Protein AF-A0AAV3YPC8-F1 (afdb_monomer)

Nearest PDB structures (foldseek):
  6tkv-assembly1_B  TM=4.268E-01  e=1.248E-04  Homo sapiens

InterPro domains:
  IPR038269 SCAN domain superfamily [G3DSA:1.10.4020.10] (10-94)

Structure (mmCIF, N/CA/C/O backbone):
data_AF-A0AAV3YPC8-F1
#
_entry.id   AF-A0AAV3YPC8-F1
#
loop_
_atom_site.group_PDB
_atom_site.id
_atom_site.type_symbol
_atom_site.label_atom_id
_atom_site.label_alt_id
_atom_site.label_comp_id
_atom_site.label_asym_id
_atom_site.label_entity_id
_atom_site.label_seq_id
_atom_site.pdbx_PDB_ins_code
_atom_site.Cartn_x
_atom_site.Cartn_y
_atom_site.Cartn_z
_atom_site.occupancy
_atom_site.B_iso_or_equiv
_atom_site.auth_seq_id
_atom_site.auth_comp_id
_atom_site.auth_asym_id
_atom_site.auth_atom_id
_atom_site.pdbx_PDB_model_num
ATOM 1 N N . MET A 1 1 ? -3.395 48.864 -15.815 1.00 29.02 1 MET A N 1
ATOM 2 C CA . MET A 1 1 ? -2.423 48.329 -14.836 1.00 29.02 1 MET A CA 1
ATOM 3 C C . MET A 1 1 ? -2.518 46.809 -14.902 1.00 29.02 1 MET A C 1
ATOM 5 O O . MET A 1 1 ? -3.543 46.281 -14.494 1.00 29.02 1 MET A O 1
ATOM 9 N N . LYS A 1 2 ? -1.556 46.117 -15.534 1.00 27.81 2 LYS A N 1
ATOM 10 C CA . LYS A 1 2 ? -1.565 44.642 -15.601 1.00 27.81 2 LYS A CA 1
ATOM 11 C C . LYS A 1 2 ? -1.389 44.100 -14.176 1.00 27.81 2 LYS A C 1
ATOM 13 O O . LYS A 1 2 ? -0.401 44.436 -13.527 1.00 27.81 2 LYS A O 1
ATOM 18 N N . ARG A 1 3 ? -2.381 43.362 -13.672 1.00 41.94 3 ARG A N 1
ATOM 19 C CA . ARG A 1 3 ? -2.322 42.661 -12.380 1.00 41.94 3 ARG A CA 1
ATOM 20 C C . ARG A 1 3 ? -1.631 41.320 -12.611 1.00 41.94 3 ARG A C 1
ATOM 22 O O . ARG A 1 3 ? -2.009 40.620 -13.538 1.00 41.94 3 ARG A O 1
ATOM 29 N N . TYR A 1 4 ? -0.629 41.015 -11.792 1.00 42.47 4 TYR A N 1
ATOM 30 C CA . TYR A 1 4 ? 0.079 39.737 -11.811 1.00 42.47 4 TYR A CA 1
ATOM 31 C C . TYR A 1 4 ? -0.827 38.653 -11.220 1.00 42.47 4 TYR A C 1
ATOM 33 O O . TYR A 1 4 ? -1.222 38.755 -10.058 1.00 42.47 4 TYR A O 1
ATOM 41 N N . ASP A 1 5 ? -1.167 37.654 -12.029 1.00 50.72 5 ASP A N 1
ATOM 42 C CA . ASP A 1 5 ? -1.852 36.431 -11.609 1.00 50.72 5 ASP A CA 1
ATOM 43 C C . ASP A 1 5 ? -0.790 35.379 -11.242 1.00 50.72 5 ASP A C 1
ATOM 45 O O . ASP A 1 5 ? 0.225 35.252 -11.930 1.00 50.72 5 ASP A O 1
ATOM 49 N N . LEU A 1 6 ? -0.984 34.617 -10.163 1.00 47.44 6 LEU A N 1
ATOM 50 C CA . LEU A 1 6 ? -0.029 33.567 -9.792 1.00 47.44 6 LEU A CA 1
ATOM 51 C C . LEU A 1 6 ? 0.028 32.443 -10.838 1.00 47.44 6 LEU A C 1
ATOM 53 O O . LEU A 1 6 ? 1.045 31.766 -10.966 1.00 47.44 6 LEU A O 1
ATOM 57 N N . THR A 1 7 ? -1.047 32.265 -11.608 1.00 46.16 7 THR A N 1
ATOM 58 C CA . THR A 1 7 ? -1.071 31.323 -12.733 1.00 46.16 7 THR A CA 1
ATOM 59 C C . THR A 1 7 ? -0.145 31.765 -13.871 1.00 46.16 7 THR A C 1
ATOM 61 O O . THR A 1 7 ? 0.491 30.920 -14.502 1.00 46.16 7 THR A O 1
ATOM 64 N N . GLU A 1 8 ? 0.058 33.076 -14.064 1.00 45.88 8 GLU A N 1
ATOM 65 C CA . GLU A 1 8 ? 1.091 33.579 -14.977 1.00 45.88 8 GLU A CA 1
ATOM 66 C C . GLU A 1 8 ? 2.498 33.308 -14.428 1.00 45.88 8 GLU A C 1
ATOM 68 O O . GLU A 1 8 ? 3.402 33.032 -15.212 1.00 45.88 8 GLU A O 1
ATOM 73 N N . VAL A 1 9 ? 2.708 33.308 -13.105 1.00 49.47 9 VAL A N 1
ATOM 74 C CA . VAL A 1 9 ? 4.010 32.968 -12.494 1.00 49.47 9 VAL A CA 1
ATOM 75 C C . VAL A 1 9 ? 4.379 31.510 -12.783 1.00 49.47 9 VAL A C 1
ATOM 77 O O . VAL A 1 9 ? 5.515 31.233 -13.148 1.00 49.47 9 VAL A O 1
ATOM 80 N N . THR A 1 10 ? 3.435 30.568 -12.726 1.00 50.03 10 THR A N 1
ATOM 81 C CA . THR A 1 10 ? 3.738 29.145 -12.968 1.00 50.03 10 THR A CA 1
ATOM 82 C C . THR A 1 10 ? 4.045 28.805 -14.430 1.00 50.03 10 THR A C 1
ATOM 84 O O . THR A 1 10 ? 4.900 27.954 -14.670 1.00 50.03 10 THR A O 1
ATOM 87 N N . ASP A 1 11 ? 3.439 29.499 -15.400 1.00 44.06 11 ASP A N 1
ATOM 88 C CA . ASP A 1 11 ? 3.7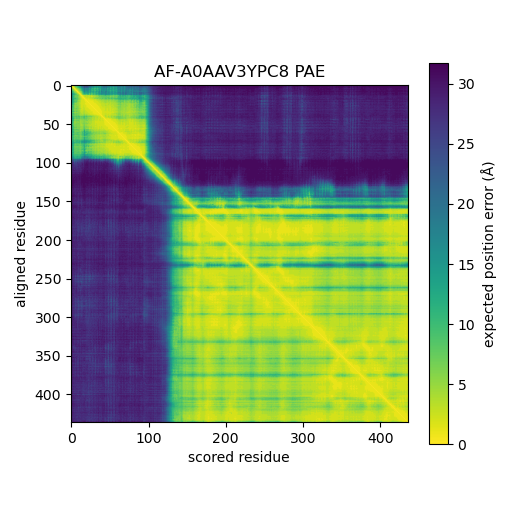35 29.295 -16.829 1.00 44.06 11 ASP A CA 1
ATOM 89 C C . ASP A 1 11 ? 4.915 30.153 -17.342 1.00 44.06 11 ASP A C 1
ATOM 91 O O . ASP A 1 11 ? 5.548 29.799 -18.342 1.00 44.06 11 ASP A O 1
ATOM 95 N N . THR A 1 12 ? 5.278 31.241 -16.643 1.00 52.16 12 THR A N 1
ATOM 96 C CA . THR A 1 12 ? 6.439 32.107 -16.970 1.00 52.16 12 THR A CA 1
ATOM 97 C C . THR A 1 12 ? 7.701 31.826 -16.142 1.00 52.16 12 THR A C 1
ATOM 99 O O . THR A 1 12 ? 8.770 32.369 -16.438 1.00 52.16 12 THR A O 1
ATOM 102 N N . CYS A 1 13 ? 7.644 30.927 -15.154 1.00 61.00 13 CYS A N 1
ATOM 103 C CA . CYS A 1 13 ? 8.797 30.472 -14.367 1.00 61.00 13 CYS A CA 1
ATOM 104 C C . CYS A 1 13 ? 9.659 29.435 -15.107 1.00 61.00 13 CYS A C 1
ATOM 106 O O . CYS A 1 13 ? 10.016 28.390 -14.564 1.00 61.00 13 CYS A O 1
ATOM 108 N N . LYS A 1 14 ? 10.035 29.725 -16.354 1.00 75.56 14 LYS A N 1
ATOM 109 C CA . LYS A 1 14 ? 11.172 29.055 -16.996 1.00 75.56 14 LYS A CA 1
ATOM 110 C C . LYS A 1 14 ? 12.432 29.897 -16.771 1.00 75.56 14 LYS A C 1
ATOM 112 O O . LYS A 1 14 ? 12.322 31.130 -16.780 1.00 75.56 14 LYS A O 1
ATOM 117 N N . PRO A 1 15 ? 13.604 29.276 -16.551 1.00 80.06 15 PRO A N 1
ATOM 118 C CA . PRO A 1 15 ? 14.864 30.007 -16.558 1.00 80.06 15 PRO A CA 1
ATOM 119 C C . PRO A 1 15 ? 15.043 30.732 -17.895 1.00 80.06 15 PRO A C 1
ATOM 121 O O . PRO A 1 15 ? 14.741 30.164 -18.949 1.00 80.06 15 PRO A O 1
ATOM 124 N N . ALA A 1 16 ? 15.499 31.980 -17.857 1.00 81.62 16 ALA A N 1
ATOM 125 C CA . ALA A 1 16 ? 15.887 32.694 -19.068 1.00 81.62 16 ALA A CA 1
ATOM 126 C C . ALA A 1 16 ? 17.229 32.156 -19.597 1.00 81.62 16 ALA A C 1
ATOM 128 O O . ALA A 1 16 ? 18.038 31.608 -18.847 1.00 81.62 16 ALA A O 1
ATOM 129 N N . GLU A 1 17 ? 17.478 32.302 -20.899 1.00 78.19 17 GLU A N 1
ATOM 130 C CA . GLU A 1 17 ? 18.749 31.893 -21.501 1.00 78.19 17 GLU A CA 1
ATOM 131 C C . GLU A 1 17 ? 19.915 32.660 -20.848 1.00 78.19 17 GLU A C 1
ATOM 133 O O . GLU A 1 17 ? 19.908 33.889 -20.795 1.00 78.19 17 GLU A O 1
ATOM 138 N N . GLY A 1 18 ? 20.888 31.930 -20.291 1.00 85.38 18 GLY A N 1
ATOM 139 C CA . GLY A 1 18 ? 22.016 32.505 -19.545 1.00 85.38 18 GLY A CA 1
ATOM 140 C C . GLY A 1 18 ? 21.730 32.876 -18.080 1.00 85.38 18 GLY A C 1
ATOM 141 O O . GLY A 1 18 ? 22.623 33.384 -17.404 1.00 85.38 18 GLY A O 1
ATOM 142 N N . GLU A 1 19 ? 20.527 32.616 -17.560 1.00 90.44 19 GLU A N 1
ATOM 143 C CA . GLU A 1 19 ? 20.197 32.838 -16.148 1.00 90.44 19 GLU A CA 1
ATOM 144 C C . GLU A 1 19 ? 20.836 31.757 -15.257 1.00 90.44 19 GLU A C 1
ATOM 146 O O . GLU A 1 19 ? 20.648 30.559 -15.477 1.00 90.44 19 GLU A O 1
ATOM 151 N N . SER A 1 20 ? 21.595 32.162 -14.233 1.00 90.88 20 SER A N 1
ATOM 152 C CA . SER A 1 20 ? 22.130 31.232 -13.238 1.00 90.88 20 SER A CA 1
ATOM 153 C C . SER A 1 20 ? 21.032 30.784 -12.262 1.00 90.88 20 SER A C 1
ATOM 155 O O . SER A 1 20 ? 20.049 31.507 -12.066 1.00 90.88 20 SER A O 1
ATOM 157 N N . PRO A 1 21 ? 21.196 29.630 -11.589 1.00 86.38 21 PRO A N 1
ATOM 158 C CA . PRO A 1 21 ? 20.240 29.166 -10.585 1.00 86.38 21 PRO A CA 1
ATOM 159 C C . PRO A 1 21 ? 19.942 30.203 -9.491 1.00 86.38 21 PRO A C 1
ATOM 161 O O . PRO A 1 21 ? 18.780 30.402 -9.145 1.00 86.38 21 PRO A O 1
ATOM 164 N N . ASP A 1 22 ? 20.959 30.915 -8.996 1.00 85.38 22 ASP A N 1
ATOM 165 C CA . ASP A 1 22 ? 20.788 31.961 -7.981 1.00 85.38 22 ASP A CA 1
ATOM 166 C C . ASP A 1 22 ? 19.946 33.135 -8.494 1.00 85.38 22 ASP A C 1
ATOM 168 O O . ASP A 1 22 ? 19.037 33.599 -7.803 1.00 85.38 22 ASP A O 1
ATOM 172 N N . MET A 1 23 ? 20.195 33.588 -9.729 1.00 83.88 23 MET A N 1
ATOM 173 C CA . MET A 1 23 ? 19.417 34.665 -10.352 1.00 83.88 23 MET A CA 1
ATOM 174 C C . MET A 1 23 ? 17.954 34.252 -10.546 1.00 83.88 23 MET A C 1
ATOM 176 O O . MET A 1 23 ? 17.049 35.041 -10.264 1.00 83.88 23 MET A O 1
ATOM 180 N N . PHE A 1 24 ? 17.720 32.994 -10.926 1.00 87.88 24 PHE A N 1
ATOM 181 C CA . PHE A 1 24 ? 16.375 32.451 -11.078 1.00 87.88 24 PHE A CA 1
ATOM 182 C C . PHE A 1 24 ? 15.617 32.380 -9.746 1.00 87.88 24 PHE A C 1
ATOM 184 O O . PHE A 1 24 ? 14.461 32.803 -9.667 1.00 87.88 24 PHE A O 1
ATOM 191 N N . ILE A 1 25 ? 16.271 31.915 -8.677 1.00 86.00 25 ILE A N 1
ATOM 192 C CA . ILE A 1 25 ? 15.684 31.868 -7.329 1.00 86.00 25 ILE A CA 1
ATOM 193 C C . ILE A 1 25 ? 15.335 33.279 -6.844 1.00 86.00 25 ILE A C 1
ATOM 195 O O . ILE A 1 25 ? 14.212 33.510 -6.391 1.00 86.00 25 ILE A O 1
ATOM 199 N N . VAL A 1 26 ? 16.251 34.242 -6.987 1.00 87.88 26 VAL A N 1
ATOM 200 C CA . VAL A 1 26 ? 16.010 35.647 -6.612 1.00 87.88 26 VAL A CA 1
ATOM 201 C C . VAL A 1 26 ? 14.828 36.231 -7.388 1.00 87.88 26 VAL A C 1
ATOM 203 O O . VAL A 1 26 ? 13.995 36.933 -6.808 1.00 87.88 26 VAL A O 1
ATOM 206 N N . ARG A 1 27 ? 14.699 35.909 -8.680 1.00 86.19 27 ARG A N 1
ATOM 207 C CA . ARG A 1 27 ? 13.572 36.354 -9.506 1.00 86.19 27 ARG A CA 1
ATOM 208 C C . ARG A 1 27 ? 12.236 35.788 -9.016 1.00 86.19 27 ARG A C 1
ATOM 210 O O . ARG A 1 27 ? 11.276 36.548 -8.898 1.00 86.19 27 ARG A O 1
ATOM 217 N N . ILE A 1 28 ? 12.176 34.499 -8.672 1.00 83.44 28 ILE A N 1
ATOM 218 C CA . ILE A 1 28 ? 10.969 33.869 -8.104 1.00 83.44 28 ILE A CA 1
ATOM 219 C C . ILE A 1 28 ? 10.587 34.522 -6.772 1.00 83.44 28 ILE A C 1
ATOM 221 O O . ILE A 1 28 ? 9.427 34.887 -6.579 1.00 83.44 28 ILE A O 1
ATOM 225 N N . LEU A 1 29 ? 11.558 34.705 -5.872 1.00 84.50 29 LEU A N 1
ATOM 226 C CA . LEU A 1 29 ? 11.329 35.345 -4.574 1.00 84.50 29 LEU A CA 1
ATOM 227 C C . LEU A 1 29 ? 10.800 36.773 -4.741 1.00 84.50 29 LEU A C 1
ATOM 229 O O . LEU A 1 29 ? 9.825 37.146 -4.096 1.00 84.50 29 LEU A O 1
ATOM 233 N N . THR A 1 30 ? 11.359 37.530 -5.686 1.00 84.62 30 THR A N 1
ATOM 234 C CA . THR A 1 30 ? 10.912 38.896 -5.991 1.00 84.62 30 THR A CA 1
ATOM 235 C C . THR A 1 30 ? 9.463 38.930 -6.490 1.00 84.62 30 THR A C 1
ATOM 237 O O . THR A 1 30 ? 8.704 39.828 -6.121 1.00 84.62 30 THR A O 1
ATOM 240 N N . TYR A 1 31 ? 9.042 37.962 -7.314 1.00 83.19 31 TYR A N 1
ATOM 241 C CA . TYR A 1 31 ? 7.642 37.872 -7.743 1.00 83.19 31 TYR A CA 1
ATOM 242 C C . TYR A 1 31 ? 6.702 37.548 -6.586 1.00 83.19 31 TYR A C 1
ATOM 244 O O . TYR A 1 31 ? 5.644 38.171 -6.479 1.00 83.19 31 TYR A O 1
ATOM 252 N N . LEU A 1 32 ? 7.094 36.617 -5.714 1.00 83.25 32 LEU A N 1
ATOM 253 C CA . LEU A 1 32 ? 6.314 36.256 -4.536 1.00 83.25 32 LEU A CA 1
ATOM 254 C C . LEU A 1 32 ? 6.155 37.454 -3.590 1.00 83.25 32 LEU A C 1
ATOM 256 O O . LEU A 1 32 ? 5.033 37.791 -3.219 1.00 83.25 32 LEU A O 1
ATOM 260 N N . ASP A 1 33 ? 7.251 38.142 -3.265 1.00 83.31 33 ASP A N 1
ATOM 261 C CA . ASP A 1 33 ? 7.234 39.329 -2.406 1.00 83.31 33 ASP A CA 1
ATOM 262 C C . ASP A 1 33 ? 6.331 40.428 -2.975 1.00 83.31 33 ASP A C 1
ATOM 264 O O . ASP A 1 33 ? 5.501 40.994 -2.258 1.00 83.31 33 ASP A O 1
ATOM 268 N N . ARG A 1 34 ? 6.432 40.686 -4.284 1.00 82.19 34 ARG A N 1
ATOM 269 C CA . ARG A 1 34 ? 5.606 41.688 -4.966 1.00 82.19 34 ARG A CA 1
ATOM 270 C C . ARG A 1 34 ? 4.126 41.309 -4.986 1.00 82.19 34 ARG A C 1
ATOM 272 O O . ARG A 1 34 ? 3.268 42.182 -4.879 1.00 82.19 34 ARG A O 1
ATOM 279 N N . TRP A 1 35 ? 3.801 40.027 -5.127 1.00 82.62 35 TRP A N 1
ATOM 280 C CA . TRP A 1 35 ? 2.417 39.552 -5.083 1.00 82.62 35 TRP A CA 1
ATOM 281 C C . TRP A 1 35 ? 1.804 39.708 -3.684 1.00 82.62 35 TRP A C 1
ATOM 283 O O . TRP A 1 35 ? 0.674 40.186 -3.547 1.00 82.62 35 TRP A O 1
ATOM 293 N N . ILE A 1 36 ? 2.571 39.398 -2.636 1.00 83.50 36 ILE A N 1
ATOM 294 C CA . ILE A 1 36 ? 2.160 39.612 -1.243 1.00 83.50 36 ILE A CA 1
ATOM 295 C C . ILE A 1 36 ? 1.922 41.105 -0.975 1.00 83.50 36 ILE A C 1
ATOM 297 O O . ILE A 1 36 ? 0.893 41.478 -0.414 1.00 83.50 36 ILE A O 1
ATOM 301 N N . GLU A 1 37 ? 2.825 41.970 -1.439 1.00 83.25 37 GLU A N 1
ATOM 302 C CA . GLU A 1 37 ? 2.698 43.423 -1.292 1.00 83.25 37 GLU A CA 1
ATOM 303 C C . GLU A 1 37 ? 1.451 43.972 -2.008 1.00 83.25 37 GLU A C 1
ATOM 305 O O . GLU A 1 37 ? 0.643 44.684 -1.409 1.00 83.25 37 GLU A O 1
ATOM 310 N N . LEU A 1 38 ? 1.243 43.601 -3.277 1.00 78.00 38 LEU A N 1
ATOM 311 C CA . LEU A 1 38 ? 0.114 44.085 -4.080 1.00 78.00 38 LEU A CA 1
ATOM 312 C C . LEU A 1 38 ? -1.243 43.577 -3.583 1.00 78.00 38 LEU A C 1
ATOM 314 O O . LEU A 1 38 ? -2.250 44.270 -3.744 1.00 78.00 38 LEU A O 1
ATOM 318 N N . SER A 1 39 ? -1.277 42.386 -2.985 1.00 78.81 39 SER A N 1
ATOM 319 C CA . SER A 1 39 ? -2.487 41.830 -2.374 1.00 78.81 39 SER A CA 1
ATOM 320 C C . SER A 1 39 ? -2.808 42.434 -1.004 1.00 78.81 39 SER A C 1
ATOM 322 O O . SER A 1 39 ? -3.880 42.158 -0.470 1.00 78.81 39 SER A O 1
ATOM 324 N N . LYS A 1 40 ? -1.915 43.272 -0.448 1.00 83.38 40 LYS A N 1
ATOM 325 C CA . LYS A 1 40 ? -2.028 43.843 0.905 1.00 83.38 40 LYS A CA 1
ATOM 326 C C . LYS A 1 40 ? -2.239 42.761 1.973 1.00 83.38 40 LYS A C 1
ATOM 328 O O . LYS A 1 40 ? -2.983 42.959 2.932 1.00 83.38 40 LYS A O 1
ATOM 333 N N . THR A 1 41 ? -1.608 41.607 1.775 1.00 81.31 41 THR A N 1
ATOM 334 C CA . THR A 1 41 ? -1.729 40.443 2.655 1.00 81.31 41 THR A CA 1
ATOM 335 C C . THR A 1 41 ? -0.600 40.460 3.679 1.00 81.31 41 THR A C 1
ATOM 337 O O . THR A 1 41 ? 0.565 40.625 3.316 1.00 81.31 41 THR A O 1
ATOM 340 N N . ASP A 1 42 ? -0.918 40.259 4.959 1.00 85.31 42 ASP A N 1
ATOM 341 C CA . ASP A 1 42 ? 0.115 40.142 5.991 1.00 85.31 42 ASP A CA 1
ATOM 342 C C . ASP A 1 42 ? 1.019 38.931 5.728 1.00 85.31 42 ASP A C 1
ATOM 344 O O . ASP A 1 42 ? 0.557 37.866 5.315 1.00 85.31 42 ASP A O 1
ATOM 348 N N . ARG A 1 43 ? 2.309 39.048 6.059 1.00 85.94 43 ARG A N 1
ATOM 349 C CA . ARG A 1 43 ? 3.320 37.984 5.886 1.00 85.94 43 ARG A CA 1
ATOM 350 C C . ARG A 1 43 ? 3.211 36.855 6.924 1.00 85.94 43 ARG A C 1
ATOM 352 O O . ARG A 1 43 ? 4.218 36.332 7.389 1.00 85.94 43 ARG A O 1
ATOM 359 N N . SER A 1 44 ? 1.994 36.489 7.317 1.00 89.31 44 SER A N 1
ATOM 360 C CA . SER A 1 44 ? 1.742 35.330 8.174 1.00 89.31 44 SER A CA 1
ATOM 361 C C . SER A 1 44 ? 1.377 34.114 7.327 1.00 89.31 44 SER A C 1
ATOM 363 O O . SER A 1 44 ? 0.755 34.246 6.273 1.00 89.31 44 SER A O 1
ATOM 365 N N . TYR A 1 45 ? 1.734 32.922 7.804 1.00 83.50 45 TYR A N 1
ATOM 366 C CA . TYR A 1 45 ? 1.419 31.666 7.121 1.00 83.50 45 TYR A CA 1
ATOM 367 C C . TYR A 1 45 ? -0.078 31.542 6.786 1.00 83.50 45 TYR A C 1
ATOM 369 O O . TYR A 1 45 ? -0.428 31.246 5.645 1.00 83.50 45 TYR A O 1
ATOM 377 N N . GLU A 1 46 ? -0.960 31.850 7.743 1.00 85.00 46 GLU A N 1
ATOM 378 C CA . GLU A 1 46 ? -2.413 31.759 7.541 1.00 85.00 46 GLU A CA 1
ATOM 379 C C . GLU A 1 46 ? -2.913 32.733 6.466 1.00 85.00 46 GLU A C 1
ATOM 381 O O . GLU A 1 46 ? -3.727 32.368 5.622 1.00 85.00 46 GLU A O 1
ATOM 386 N N . LYS A 1 47 ? -2.377 33.957 6.424 1.00 85.75 47 LYS A N 1
ATOM 387 C CA . LYS A 1 47 ? -2.783 34.955 5.426 1.00 85.75 47 LYS A CA 1
ATOM 388 C C . LYS A 1 47 ? -2.260 34.636 4.027 1.00 85.75 47 LYS A C 1
ATOM 390 O O . LYS A 1 47 ? -2.980 34.837 3.052 1.00 85.75 47 LYS A O 1
ATOM 395 N N . LEU A 1 48 ? -1.062 34.062 3.921 1.00 85.44 48 LEU A N 1
ATOM 396 C CA . LEU A 1 48 ? -0.529 33.555 2.653 1.00 85.44 48 LEU A CA 1
ATOM 397 C C . LEU A 1 48 ? -1.340 32.367 2.126 1.00 85.44 48 LEU A C 1
ATOM 399 O O . LEU A 1 48 ? -1.650 32.307 0.937 1.00 85.44 48 LEU A O 1
ATOM 403 N N . LYS A 1 49 ? -1.730 31.446 3.011 1.00 86.12 49 LYS A N 1
ATOM 404 C CA . LYS A 1 49 ? -2.613 30.324 2.678 1.00 86.12 49 LYS A CA 1
ATOM 405 C C . LYS A 1 49 ? -3.970 30.816 2.167 1.00 86.12 49 LYS A C 1
ATOM 407 O O . LYS A 1 49 ? -4.419 30.348 1.121 1.00 86.12 49 LYS A O 1
ATOM 412 N N . ASP A 1 50 ? -4.580 31.790 2.843 1.00 87.12 50 ASP A N 1
ATOM 413 C CA . ASP A 1 50 ? -5.835 32.413 2.406 1.00 87.12 50 ASP A CA 1
ATOM 414 C C . ASP A 1 50 ? -5.713 33.048 1.015 1.00 87.12 50 ASP A C 1
ATOM 416 O O . ASP A 1 50 ? -6.595 32.874 0.171 1.00 87.12 50 ASP A O 1
ATOM 420 N N . LEU A 1 51 ? -4.614 33.765 0.761 1.00 85.44 51 LEU A N 1
ATOM 421 C CA . LEU A 1 51 ? -4.345 34.415 -0.520 1.00 85.44 51 LEU A CA 1
ATOM 422 C C . LEU A 1 51 ? -4.225 33.395 -1.665 1.00 85.44 51 LEU A C 1
ATOM 424 O O . LEU A 1 51 ? -4.864 33.561 -2.704 1.00 85.44 51 LEU A O 1
ATOM 428 N N . ILE A 1 52 ? -3.465 32.313 -1.459 1.00 85.94 52 ILE A N 1
ATOM 429 C CA . ILE A 1 52 ? -3.284 31.243 -2.454 1.00 85.94 52 ILE A CA 1
ATOM 430 C C . ILE A 1 52 ? -4.621 30.577 -2.786 1.00 85.94 52 ILE A C 1
ATOM 432 O O . ILE A 1 52 ? -4.968 30.439 -3.959 1.00 85.94 52 ILE A O 1
ATOM 436 N N . VAL A 1 53 ? -5.391 30.180 -1.769 1.00 86.94 53 VAL A N 1
ATOM 437 C CA . VAL A 1 53 ? -6.679 29.497 -1.971 1.00 86.94 53 VAL A CA 1
ATOM 438 C C . VAL A 1 53 ? -7.680 30.413 -2.676 1.00 86.94 53 VAL A C 1
ATOM 440 O O . VAL A 1 53 ? -8.413 29.960 -3.556 1.00 86.94 53 VAL A O 1
ATOM 443 N N . ARG A 1 54 ? -7.690 31.708 -2.335 1.00 87.19 54 ARG A N 1
ATOM 444 C CA . ARG A 1 54 ? -8.557 32.700 -2.975 1.00 87.19 54 ARG A CA 1
ATOM 445 C C . ARG A 1 54 ? -8.254 32.834 -4.463 1.00 87.19 54 ARG A C 1
ATOM 447 O O . ARG A 1 54 ? -9.187 32.750 -5.254 1.00 87.19 54 ARG A O 1
ATOM 454 N N . GLU A 1 55 ? -6.992 33.008 -4.851 1.00 84.69 55 GLU A N 1
ATOM 455 C CA . GLU A 1 55 ? -6.643 33.148 -6.272 1.00 84.69 55 GLU A CA 1
ATOM 456 C C . GLU A 1 55 ? -6.945 31.876 -7.070 1.00 84.69 55 GLU A C 1
ATOM 458 O O . GLU A 1 55 ? -7.525 31.961 -8.151 1.00 84.69 55 GLU A O 1
ATOM 463 N N . GLN A 1 56 ? -6.667 30.691 -6.514 1.00 83.31 56 GLN A N 1
ATOM 464 C CA . GLN A 1 56 ? -7.023 29.427 -7.170 1.00 83.31 56 GLN A CA 1
ATOM 465 C C . GLN A 1 56 ? -8.536 29.291 -7.379 1.00 83.31 56 GLN A C 1
ATOM 467 O O . GLN A 1 56 ? -8.984 28.873 -8.445 1.00 83.31 56 GLN A O 1
ATOM 472 N N . PHE A 1 57 ? -9.342 29.693 -6.393 1.00 86.62 57 PHE A N 1
ATOM 473 C CA . PHE A 1 57 ? -10.796 29.694 -6.531 1.00 86.62 57 PHE A CA 1
ATOM 474 C C . PHE A 1 57 ? -11.274 30.676 -7.611 1.00 86.62 57 PHE A C 1
ATOM 476 O O . PHE A 1 57 ? -12.120 30.320 -8.432 1.00 86.62 57 PHE A O 1
ATOM 483 N N . MET A 1 58 ? -10.711 31.889 -7.652 1.00 84.25 58 MET A N 1
ATOM 484 C CA . MET A 1 58 ? -11.057 32.882 -8.675 1.00 84.25 58 MET A CA 1
ATOM 485 C C . MET A 1 58 ? -10.675 32.412 -10.082 1.00 84.25 58 MET A C 1
ATOM 487 O O . MET A 1 58 ? -11.448 32.635 -11.007 1.00 84.25 58 MET A O 1
ATOM 491 N N . GLY A 1 59 ? -9.532 31.737 -10.241 1.00 80.62 59 GLY A N 1
ATOM 492 C CA . GLY A 1 59 ? -9.097 31.173 -11.523 1.00 80.62 59 GLY A CA 1
ATOM 493 C C . GLY A 1 59 ? -9.906 29.952 -11.978 1.00 80.62 59 GLY A C 1
ATOM 494 O O . GLY A 1 59 ? -10.017 29.697 -13.174 1.00 80.62 59 GLY A O 1
ATOM 495 N N . ALA A 1 60 ? -10.497 29.205 -11.041 1.00 81.38 60 ALA A N 1
ATOM 496 C CA . ALA A 1 60 ? -11.268 27.996 -11.336 1.00 81.38 60 ALA A CA 1
ATOM 497 C C . ALA A 1 60 ? -12.772 28.239 -11.551 1.00 81.38 60 ALA A C 1
ATOM 499 O O . ALA A 1 60 ? -13.465 27.354 -12.054 1.00 81.38 60 ALA A O 1
ATOM 500 N N . CYS A 1 61 ? -13.308 29.390 -11.142 1.00 85.94 61 CYS A N 1
ATOM 501 C CA . CYS A 1 61 ? -14.732 29.690 -11.278 1.00 85.94 61 CYS A CA 1
ATOM 502 C C . CYS A 1 61 ? -15.055 30.415 -12.603 1.00 85.94 61 CYS A C 1
ATOM 504 O O . CYS A 1 61 ? -14.162 30.981 -13.234 1.00 85.94 61 CYS A O 1
ATOM 506 N N . PRO A 1 62 ? -16.323 30.397 -13.068 1.00 87.88 62 PRO A N 1
ATOM 507 C CA . PRO A 1 62 ? -16.731 31.152 -14.253 1.00 87.88 62 PRO A CA 1
ATOM 508 C C . PRO A 1 62 ? -16.347 32.637 -14.165 1.00 87.88 62 PRO A C 1
ATOM 510 O O . PRO A 1 62 ? -16.464 33.250 -13.105 1.00 87.88 62 PRO A O 1
ATOM 513 N N . GLU A 1 63 ? -15.923 33.228 -15.285 1.00 85.81 63 GLU A N 1
ATOM 514 C CA . GLU A 1 63 ? -15.358 34.588 -15.336 1.00 85.81 63 GLU A CA 1
ATOM 515 C C . GLU A 1 63 ? -16.300 35.666 -14.765 1.00 85.81 63 GLU A C 1
ATOM 517 O O . GLU A 1 63 ? -15.858 36.610 -14.104 1.00 85.81 63 GLU A O 1
ATOM 522 N N . ASP A 1 64 ? -17.615 35.505 -14.948 1.00 87.69 64 ASP A N 1
ATOM 523 C CA . ASP A 1 64 ? -18.632 36.414 -14.412 1.00 87.69 64 ASP A CA 1
ATOM 524 C C . ASP A 1 64 ? -18.742 36.340 -12.882 1.00 87.69 64 ASP A C 1
ATOM 526 O O . ASP A 1 64 ? -18.947 37.363 -12.222 1.00 87.69 64 ASP A O 1
ATOM 530 N N . LEU A 1 65 ? -18.577 35.144 -12.312 1.00 89.06 65 LEU A N 1
ATOM 531 C CA . LEU A 1 65 ? -18.509 34.929 -10.871 1.00 89.06 65 LEU A CA 1
ATOM 532 C C . LEU A 1 65 ? -17.194 35.475 -10.299 1.00 89.06 65 LEU A C 1
ATOM 534 O O . LEU A 1 65 ? -17.230 36.234 -9.330 1.00 89.06 65 LEU A O 1
ATOM 538 N N . ALA A 1 66 ? -16.054 35.166 -10.924 1.00 87.56 66 ALA A N 1
ATOM 539 C CA . ALA A 1 66 ? -14.744 35.672 -10.509 1.00 87.56 66 ALA A CA 1
ATOM 540 C C . ALA A 1 66 ? -14.725 37.207 -10.464 1.00 87.56 66 ALA A C 1
ATOM 542 O O . ALA A 1 66 ? -14.281 37.808 -9.484 1.00 87.56 66 ALA A O 1
ATOM 543 N N . THR A 1 67 ? -15.270 37.848 -11.502 1.00 88.00 67 THR A N 1
ATOM 544 C CA . THR A 1 67 ? -15.382 39.310 -11.592 1.00 88.00 67 THR A CA 1
ATOM 545 C C . THR A 1 67 ? -16.243 39.868 -10.459 1.00 88.00 67 THR A C 1
ATOM 547 O O . THR A 1 67 ? -15.793 40.750 -9.730 1.00 88.00 67 THR A O 1
ATOM 550 N N . SER A 1 68 ? -17.432 39.299 -10.228 1.00 88.56 68 SER A N 1
ATOM 551 C CA . SER A 1 68 ? -18.333 39.773 -9.169 1.00 88.56 68 SER A CA 1
ATOM 552 C C . SER A 1 68 ? -17.742 39.631 -7.764 1.00 88.56 68 SER A C 1
ATOM 554 O O . SER A 1 68 ? -17.968 40.484 -6.907 1.00 88.56 68 SER A O 1
ATOM 556 N N . LEU A 1 69 ? -16.982 38.565 -7.505 1.00 89.44 69 LEU A N 1
ATOM 557 C CA . LEU A 1 69 ? -16.341 38.367 -6.207 1.00 89.44 69 LEU A CA 1
ATOM 558 C C . LEU A 1 69 ? -15.147 39.306 -6.003 1.00 89.44 69 LEU A C 1
ATOM 560 O O . LEU A 1 69 ? -14.952 39.802 -4.894 1.00 89.44 69 LEU A O 1
ATOM 564 N N . ARG A 1 70 ? -14.376 39.584 -7.064 1.00 85.56 70 ARG A N 1
ATOM 565 C CA . ARG A 1 70 ? -13.245 40.529 -7.038 1.00 85.56 70 ARG A CA 1
ATOM 566 C C . ARG A 1 70 ? -13.692 41.969 -6.761 1.00 85.56 70 ARG A C 1
ATOM 568 O O . ARG A 1 70 ? -12.958 42.704 -6.109 1.00 85.56 70 ARG A O 1
ATOM 575 N N . GLU A 1 71 ? -14.884 42.364 -7.203 1.00 86.31 71 GLU A N 1
ATOM 576 C CA . GLU A 1 71 ? -15.455 43.697 -6.936 1.00 86.31 71 GLU A CA 1
ATOM 577 C C . GLU A 1 71 ? -15.873 43.908 -5.471 1.00 86.31 71 GLU A C 1
ATOM 579 O O . GLU A 1 71 ? -15.909 45.041 -4.997 1.00 86.31 71 GLU A O 1
ATOM 584 N N . LYS A 1 72 ? -16.181 42.830 -4.740 1.00 84.12 72 LYS A N 1
ATOM 585 C CA . LYS A 1 72 ? -16.757 42.890 -3.384 1.00 84.12 72 LYS A CA 1
ATOM 586 C C . LYS A 1 72 ? -15.732 42.991 -2.244 1.00 84.12 72 LYS A C 1
ATOM 588 O O . LYS A 1 72 ? -16.152 43.024 -1.089 1.00 84.12 72 LYS A O 1
ATOM 593 N N . ASP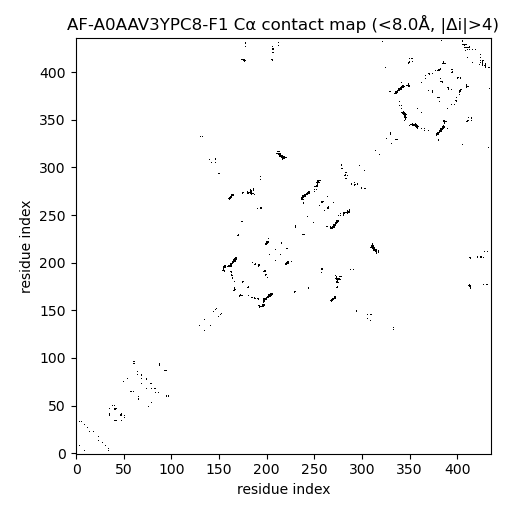 A 1 73 ? -14.434 43.002 -2.557 1.00 77.06 73 ASP A N 1
ATOM 594 C CA . ASP A 1 73 ? -13.305 43.095 -1.610 1.00 77.06 73 ASP A CA 1
ATOM 595 C C . ASP A 1 73 ? -13.500 42.253 -0.329 1.00 77.06 73 ASP A C 1
ATOM 597 O O . ASP A 1 73 ? -13.644 42.748 0.791 1.00 77.06 73 ASP A O 1
ATOM 601 N N . LEU A 1 74 ? -13.615 40.934 -0.515 1.00 84.12 74 LEU A N 1
ATOM 602 C CA . LEU A 1 74 ? -13.997 40.005 0.547 1.00 84.12 74 LEU A CA 1
ATOM 603 C C . LEU A 1 74 ? -12.768 39.580 1.379 1.00 84.12 74 LEU A C 1
ATOM 605 O O . LEU A 1 74 ? -11.864 38.933 0.847 1.00 84.12 74 LEU A O 1
ATOM 609 N N . PRO A 1 75 ? -12.731 39.868 2.696 1.00 75.12 75 PRO A N 1
ATOM 610 C CA . PRO A 1 75 ? -11.521 39.707 3.503 1.00 75.12 75 PRO A CA 1
ATOM 611 C C . PRO A 1 75 ? -11.211 38.259 3.903 1.00 75.12 75 PRO A C 1
ATOM 613 O O . PRO A 1 75 ? -10.060 37.970 4.228 1.00 75.12 75 PRO A O 1
ATOM 616 N N . THR A 1 76 ? -12.192 37.346 3.879 1.00 83.88 76 THR A N 1
ATOM 617 C CA . THR A 1 76 ? -12.023 35.946 4.320 1.00 83.88 76 THR A CA 1
ATOM 618 C C . THR A 1 76 ? -12.570 34.947 3.302 1.00 83.88 76 THR A C 1
ATOM 620 O O . THR A 1 76 ? -13.472 35.272 2.522 1.00 83.88 76 THR A O 1
ATOM 623 N N . LEU A 1 77 ? -12.038 33.722 3.316 1.00 88.94 77 LEU A N 1
ATOM 624 C CA . LEU A 1 77 ? -12.465 32.647 2.416 1.00 88.94 77 LEU A CA 1
ATOM 625 C C . LEU A 1 77 ? -13.928 32.241 2.637 1.00 88.94 77 LEU A C 1
ATOM 627 O O . LEU A 1 77 ? -14.640 31.965 1.675 1.00 88.94 77 LEU A O 1
ATOM 631 N N . GLU A 1 78 ? -14.420 32.281 3.876 1.00 89.56 78 GLU A N 1
ATOM 632 C CA . GLU A 1 78 ? -15.821 31.982 4.194 1.00 89.56 78 GLU A CA 1
ATOM 633 C C . GLU A 1 78 ? -16.762 32.987 3.529 1.00 89.56 78 GLU A C 1
ATOM 635 O O . GLU A 1 78 ? -17.824 32.618 3.025 1.00 89.56 78 GLU A O 1
ATOM 640 N N . ARG A 1 79 ? -16.369 34.268 3.489 1.00 88.19 79 ARG A N 1
ATOM 641 C CA . ARG A 1 79 ? -17.142 35.303 2.797 1.00 88.19 79 ARG A CA 1
ATOM 642 C C . ARG A 1 79 ? -17.115 35.103 1.287 1.00 88.19 79 ARG A C 1
ATOM 644 O O . ARG A 1 79 ? -18.157 35.270 0.659 1.00 88.19 79 ARG A O 1
ATOM 651 N N . VAL A 1 80 ? -15.972 34.706 0.723 1.00 90.44 80 VAL A N 1
ATOM 652 C CA . VAL A 1 80 ? -15.855 34.352 -0.703 1.00 90.44 80 VAL A CA 1
ATOM 653 C C . VAL A 1 80 ? -16.804 33.204 -1.054 1.00 90.44 80 VAL A C 1
ATOM 655 O O . VAL A 1 80 ? -17.604 33.346 -1.976 1.00 90.44 80 VAL A O 1
ATOM 658 N N . ALA A 1 81 ? -16.791 32.114 -0.283 1.00 91.56 81 ALA A N 1
ATOM 659 C CA . ALA A 1 81 ? -17.672 30.968 -0.505 1.00 91.56 81 ALA A CA 1
ATOM 660 C C . ALA A 1 81 ? -19.159 31.343 -0.376 1.00 91.56 81 ALA A C 1
ATOM 662 O O . ALA A 1 81 ? -19.966 31.017 -1.245 1.00 91.56 81 ALA A O 1
ATOM 663 N N . LYS A 1 82 ? -19.520 32.096 0.671 1.00 92.06 82 LYS A N 1
ATOM 664 C CA . LYS A 1 82 ? -20.904 32.528 0.907 1.00 92.06 82 LYS A CA 1
ATOM 665 C C . LYS A 1 82 ? -21.441 33.409 -0.223 1.00 92.06 82 LYS A C 1
ATOM 667 O O . LYS A 1 82 ? -22.573 33.221 -0.662 1.00 92.06 82 LYS A O 1
ATOM 672 N N . GLU A 1 83 ? -20.651 34.371 -0.692 1.00 91.25 83 GLU A N 1
ATOM 673 C CA . GLU A 1 83 ? -21.050 35.242 -1.802 1.00 91.25 83 GLU A CA 1
ATOM 674 C C . GLU A 1 83 ? -21.118 34.485 -3.131 1.00 91.25 83 GLU A C 1
ATOM 676 O O . GLU A 1 83 ? -22.008 34.758 -3.939 1.00 91.25 83 GLU A O 1
ATOM 681 N N . ALA A 1 84 ? -20.237 33.502 -3.341 1.00 91.44 84 ALA A N 1
ATOM 682 C CA . ALA A 1 84 ? -20.289 32.637 -4.513 1.00 91.44 84 ALA A CA 1
ATOM 683 C C . ALA A 1 84 ? -21.577 31.804 -4.544 1.00 91.44 84 ALA A C 1
ATOM 685 O O . ALA A 1 84 ? -22.266 31.769 -5.565 1.00 91.44 84 ALA A O 1
ATOM 686 N N . ASP A 1 85 ? -21.963 31.217 -3.410 1.00 90.06 85 ASP A N 1
ATOM 687 C CA . ASP A 1 85 ? -23.221 30.482 -3.273 1.00 90.06 85 ASP A CA 1
ATOM 688 C C . ASP A 1 85 ? -24.438 31.367 -3.550 1.00 90.06 85 ASP A C 1
ATOM 690 O O . ASP A 1 85 ? -25.367 30.949 -4.243 1.00 90.06 85 ASP A O 1
ATOM 694 N N . LEU A 1 86 ? -24.454 32.594 -3.019 1.00 90.25 86 LEU A N 1
ATOM 695 C CA . LEU A 1 86 ? -25.544 33.543 -3.256 1.00 90.25 86 LEU A CA 1
ATOM 696 C C . LEU A 1 86 ? -25.654 33.912 -4.736 1.00 90.25 86 LEU A C 1
ATOM 698 O O . LEU A 1 86 ? -26.754 33.915 -5.290 1.00 90.25 86 LEU A O 1
ATOM 702 N N . PHE A 1 87 ? -24.522 34.176 -5.384 1.00 91.94 87 PHE A N 1
ATOM 703 C CA . PHE A 1 87 ? -24.469 34.501 -6.804 1.00 91.94 87 PHE A CA 1
ATOM 704 C C . PHE A 1 87 ? -24.978 33.348 -7.681 1.00 91.94 87 PHE A C 1
ATOM 706 O O . PHE A 1 87 ? -25.778 33.565 -8.593 1.00 91.94 87 PHE A O 1
ATOM 713 N N . LEU A 1 88 ? -24.556 32.115 -7.386 1.00 89.69 88 LEU A N 1
ATOM 714 C CA . LEU A 1 88 ? -24.977 30.917 -8.112 1.00 89.69 88 LEU A CA 1
ATOM 715 C C . LEU A 1 88 ? -26.465 30.613 -7.905 1.00 89.69 88 LEU A C 1
ATOM 717 O O . LEU A 1 88 ? -27.178 30.365 -8.882 1.00 89.69 88 LEU A O 1
ATOM 721 N N . LYS A 1 89 ? -26.960 30.722 -6.664 1.00 87.81 89 LYS A N 1
ATOM 722 C CA . LYS A 1 89 ? -28.385 30.554 -6.330 1.00 87.81 89 LYS A CA 1
ATOM 723 C C . LYS A 1 89 ? -29.259 31.583 -7.039 1.00 87.81 89 LYS A C 1
ATOM 725 O O . LYS A 1 89 ? -30.258 31.207 -7.643 1.00 87.81 89 LYS A O 1
ATOM 730 N N . ALA A 1 90 ? -28.864 32.857 -7.031 1.00 88.19 90 ALA A N 1
ATOM 731 C CA . ALA A 1 90 ? -29.611 33.926 -7.694 1.00 88.19 90 ALA A CA 1
ATOM 732 C C . ALA A 1 90 ? -29.719 33.727 -9.216 1.00 88.19 90 ALA A C 1
ATOM 734 O O . ALA A 1 90 ? -30.675 34.187 -9.835 1.00 88.19 90 ALA A O 1
ATOM 735 N N . ARG A 1 91 ? -28.751 33.029 -9.823 1.00 86.56 91 ARG A N 1
ATOM 736 C CA . ARG A 1 91 ? -28.704 32.761 -11.268 1.00 86.56 91 ARG A CA 1
ATOM 737 C C . ARG A 1 91 ? -29.164 31.354 -11.652 1.00 86.56 91 ARG A C 1
ATOM 739 O O . ARG A 1 91 ? -29.110 31.024 -12.834 1.00 86.56 91 ARG A O 1
ATOM 746 N N . ASN A 1 92 ? -29.604 30.541 -10.687 1.00 84.69 92 ASN A N 1
ATOM 747 C CA . ASN A 1 92 ? -29.953 29.129 -10.869 1.00 84.69 92 ASN A CA 1
ATOM 748 C C . ASN A 1 92 ? -28.857 28.336 -11.617 1.00 84.69 92 ASN A C 1
ATOM 750 O O . ASN A 1 92 ? -29.127 27.604 -12.571 1.00 84.69 92 ASN A O 1
ATOM 754 N N . ARG A 1 93 ? -27.593 28.542 -11.223 1.00 85.19 93 ARG A N 1
ATOM 755 C CA . ARG A 1 93 ? -26.409 27.901 -11.816 1.00 85.19 93 ARG A CA 1
ATOM 756 C C . ARG A 1 93 ? -25.680 27.045 -10.787 1.00 85.19 93 ARG A C 1
ATOM 758 O O . ARG A 1 93 ? -25.742 27.310 -9.593 1.00 85.19 93 ARG A O 1
ATOM 765 N N . ASN A 1 94 ? -24.940 26.053 -11.276 1.00 80.31 94 ASN A N 1
ATOM 766 C CA . ASN A 1 94 ? -23.989 25.275 -10.483 1.00 80.31 94 ASN A CA 1
ATOM 767 C C . ASN A 1 94 ? -22.556 25.708 -10.822 1.00 80.31 94 ASN A C 1
ATOM 769 O O . ASN A 1 94 ? -22.311 26.231 -11.906 1.00 80.31 94 ASN A O 1
ATOM 773 N N . LEU A 1 95 ? -21.605 25.445 -9.923 1.00 75.94 95 LEU A N 1
ATOM 774 C CA . LEU A 1 95 ? -20.190 25.827 -10.067 1.00 75.94 95 LEU A CA 1
ATOM 775 C C . LEU A 1 95 ? -19.448 25.087 -11.210 1.00 75.94 95 LEU A C 1
ATOM 777 O O . LEU A 1 95 ? -18.289 25.374 -11.485 1.00 75.94 95 LEU A O 1
ATOM 781 N N . LEU A 1 96 ? -20.091 24.129 -11.887 1.00 74.69 96 LEU A N 1
ATOM 782 C CA . LEU A 1 96 ? -19.476 23.352 -12.965 1.00 74.69 96 LEU A CA 1
ATOM 783 C C . LEU A 1 96 ? -19.188 24.226 -14.199 1.00 74.69 96 LEU A C 1
ATOM 785 O O . LEU A 1 96 ? -20.105 24.737 -14.842 1.00 74.69 96 LEU A O 1
ATOM 789 N N . LEU A 1 97 ? -17.910 24.316 -14.576 1.00 52.12 97 LEU A N 1
ATOM 790 C CA . LEU A 1 97 ? -17.466 24.817 -15.875 1.00 52.12 97 LEU A CA 1
ATOM 791 C C . LEU A 1 97 ? -17.883 23.830 -16.973 1.00 52.12 97 LEU A C 1
ATOM 793 O O . LEU A 1 97 ? -17.200 22.843 -17.242 1.00 52.12 97 LEU A O 1
ATOM 797 N N . VAL A 1 98 ? -19.007 24.089 -17.637 1.00 39.38 98 VAL A N 1
ATOM 798 C CA . VAL A 1 98 ? -19.337 23.401 -18.887 1.00 39.38 98 VAL A CA 1
ATOM 799 C C . VAL A 1 98 ? -18.528 24.052 -20.011 1.00 39.38 98 VAL A C 1
ATOM 801 O O . VAL A 1 98 ? -18.944 25.048 -20.598 1.00 39.38 98 VAL A O 1
ATOM 804 N N . GLN A 1 99 ? -17.367 23.483 -20.339 1.00 38.78 99 GLN A N 1
ATOM 805 C CA . GLN A 1 99 ? -16.741 23.713 -21.642 1.00 38.78 99 GLN A CA 1
ATOM 806 C C . GLN A 1 99 ? -17.516 22.923 -22.707 1.00 38.78 99 GLN A C 1
ATOM 808 O O . GLN A 1 99 ? -17.112 21.840 -23.118 1.00 38.78 99 GLN A O 1
ATOM 813 N N . THR A 1 100 ? -18.650 23.447 -23.170 1.00 29.83 100 THR A N 1
ATOM 814 C CA . THR A 1 100 ? -19.289 22.949 -24.396 1.00 29.83 100 THR A CA 1
ATOM 815 C C . THR A 1 100 ? -18.961 23.881 -25.546 1.00 29.83 100 THR A C 1
ATOM 817 O O . THR A 1 100 ? -19.629 24.895 -25.742 1.00 29.83 100 THR A O 1
ATOM 820 N N . LYS A 1 101 ? -17.970 23.496 -26.358 1.00 27.38 101 LYS A N 1
ATOM 821 C CA . LYS A 1 101 ? -18.031 23.805 -27.787 1.00 27.38 101 LYS A CA 1
ATOM 822 C C . LYS A 1 101 ? -19.001 22.815 -28.422 1.00 27.38 101 LYS A C 1
ATOM 824 O O . LYS A 1 101 ? -18.777 21.610 -28.460 1.00 27.38 101 LYS A O 1
ATOM 829 N N . THR A 1 102 ? -20.123 23.368 -28.842 1.00 27.97 102 THR A N 1
ATOM 830 C CA . THR A 1 102 ? -21.182 22.757 -29.628 1.00 27.97 102 THR A CA 1
ATOM 831 C C . THR A 1 102 ? -20.650 22.190 -30.943 1.00 27.97 102 THR A C 1
ATOM 833 O O . THR A 1 102 ? -19.936 22.862 -31.681 1.00 27.97 102 THR A O 1
ATOM 836 N N . SER A 1 103 ? -21.083 20.980 -31.289 1.00 27.19 103 SER A N 1
ATOM 837 C CA . SER A 1 103 ? -21.540 20.659 -32.643 1.00 27.19 103 SER A CA 1
ATOM 838 C C . SER A 1 103 ? -22.485 19.468 -32.571 1.00 27.19 103 SER A C 1
ATOM 840 O O . SER A 1 103 ? -22.131 18.351 -32.209 1.00 27.19 103 SER A O 1
ATOM 842 N N . SER A 1 104 ? -23.733 19.793 -32.855 1.00 25.19 104 SER A N 1
ATOM 843 C CA . SER A 1 104 ? -24.892 18.936 -32.986 1.00 25.19 104 SER A CA 1
ATOM 844 C C . SER A 1 104 ? -24.737 17.930 -34.128 1.00 25.19 104 SER A C 1
ATOM 846 O O . SER A 1 104 ? -24.290 18.280 -35.216 1.00 25.19 104 SER A O 1
ATOM 848 N N . LYS A 1 105 ? -25.240 16.709 -33.919 1.00 27.89 105 LYS A N 1
ATOM 849 C CA . LYS A 1 105 ? -26.174 16.063 -34.854 1.00 27.89 105 LYS A CA 1
ATOM 850 C C . LYS A 1 105 ? -26.920 14.930 -34.153 1.00 27.89 105 LYS A C 1
ATOM 852 O O . LYS A 1 105 ? -26.363 13.913 -33.765 1.00 27.89 105 LYS A O 1
ATOM 857 N N . ILE A 1 106 ? -28.211 15.187 -33.981 1.00 25.66 106 ILE A N 1
ATOM 858 C CA . ILE A 1 106 ? -29.247 14.267 -33.528 1.00 25.66 106 ILE A CA 1
ATOM 859 C C . ILE A 1 106 ? -29.527 13.284 -34.670 1.00 25.66 106 ILE A C 1
ATOM 861 O O . ILE A 1 106 ? -29.885 13.711 -35.766 1.00 25.66 106 ILE A O 1
ATOM 865 N N . GLY A 1 107 ? -29.409 11.986 -34.397 1.00 24.84 107 GLY A N 1
ATOM 866 C CA . GLY A 1 107 ? -29.957 10.904 -35.213 1.00 24.84 107 GLY A CA 1
ATOM 867 C C . GLY A 1 107 ? -30.777 9.986 -34.310 1.00 24.84 107 GLY A C 1
ATOM 868 O O . GLY A 1 107 ? -30.229 9.348 -33.417 1.00 24.84 107 GLY A O 1
ATOM 869 N N . LYS A 1 108 ? -32.100 10.000 -34.490 1.00 23.31 108 LYS A N 1
ATOM 870 C CA . LYS A 1 108 ? -33.088 9.179 -33.775 1.00 23.31 108 LYS A CA 1
ATOM 871 C C . LYS A 1 108 ? -33.229 7.785 -34.411 1.00 23.31 108 LYS A C 1
ATOM 873 O O . LYS A 1 108 ? -33.040 7.655 -35.616 1.00 23.31 108 LYS A O 1
ATOM 878 N N . TYR A 1 109 ? -33.756 6.869 -33.583 1.00 24.52 109 TYR A N 1
ATOM 879 C CA . TYR A 1 109 ? -34.485 5.606 -33.854 1.00 24.52 109 TYR A CA 1
ATOM 880 C C . TYR A 1 109 ? -33.690 4.285 -33.707 1.00 24.52 109 TYR A C 1
ATOM 882 O O . TYR A 1 109 ? -32.482 4.280 -33.901 1.00 24.52 109 TYR A O 1
ATOM 890 N N . PRO A 1 110 ? -34.356 3.154 -33.371 1.00 28.09 110 PRO A N 1
ATOM 891 C CA . PRO A 1 110 ? -34.955 2.862 -32.061 1.00 28.09 110 PRO A CA 1
ATOM 892 C C . PRO A 1 110 ? -34.592 1.445 -31.543 1.00 28.09 110 PRO A C 1
ATOM 894 O O . PRO A 1 110 ? -33.905 0.672 -32.203 1.00 28.09 110 PRO A O 1
ATOM 897 N N . LEU A 1 111 ? -35.085 1.118 -30.341 1.00 24.52 111 LEU A N 1
ATOM 898 C CA . LEU A 1 111 ? -34.986 -0.191 -29.690 1.00 24.52 111 LEU A CA 1
ATOM 899 C C . LEU A 1 111 ? -35.388 -1.363 -30.603 1.00 24.52 111 LEU A C 1
ATOM 901 O O . LEU A 1 111 ? -36.475 -1.366 -31.176 1.00 24.52 111 LEU A O 1
ATOM 905 N N . GLY A 1 112 ? -34.549 -2.400 -30.604 1.00 23.67 112 GLY A N 1
ATOM 906 C CA . GLY A 1 112 ? -34.867 -3.745 -31.066 1.00 23.67 112 GLY A CA 1
ATOM 907 C C . GLY A 1 112 ? -34.490 -4.756 -29.985 1.00 23.67 112 GLY A C 1
ATOM 908 O O . GLY A 1 112 ? -33.317 -4.986 -29.710 1.00 23.67 112 GLY A O 1
ATOM 909 N N . SER A 1 113 ? -35.507 -5.320 -29.346 1.00 23.83 113 SER A N 1
ATOM 910 C CA . SER A 1 113 ? -35.445 -6.492 -28.478 1.00 23.83 113 SER A CA 1
ATOM 911 C C . SER A 1 113 ? -35.040 -7.744 -29.261 1.00 23.83 113 SER A C 1
ATOM 913 O O . SER A 1 113 ? -35.651 -8.027 -30.287 1.00 23.83 113 SER A O 1
ATOM 915 N N . SER A 1 114 ? -34.120 -8.553 -28.730 1.00 24.72 114 SER A N 1
ATOM 916 C CA . SER A 1 114 ? -34.170 -10.004 -28.932 1.00 24.72 114 SER A CA 1
ATOM 917 C C . SER A 1 114 ? -33.489 -10.750 -27.789 1.00 24.72 114 SER A C 1
ATOM 919 O O . SER A 1 114 ? -32.320 -10.546 -27.476 1.00 24.72 114 SER A O 1
ATOM 921 N N . SER A 1 115 ? -34.283 -11.618 -27.180 1.00 22.52 115 SER A N 1
ATOM 922 C CA . SER A 1 115 ? -33.935 -12.721 -26.293 1.00 22.52 115 SER A CA 1
ATOM 923 C C . SER A 1 115 ? -33.148 -13.827 -27.007 1.00 22.52 115 SER A C 1
ATOM 925 O O . SER A 1 115 ? -33.237 -13.929 -28.228 1.00 22.52 115 SER A O 1
ATOM 927 N N . HIS A 1 116 ? -32.492 -14.669 -26.191 1.00 24.88 116 HIS A N 1
ATOM 928 C CA . HIS A 1 116 ? -32.002 -16.055 -26.380 1.00 24.88 116 HIS A CA 1
ATOM 929 C C . HIS A 1 116 ? -30.509 -16.173 -26.011 1.00 24.88 116 HIS A C 1
ATOM 931 O O . HIS A 1 116 ? -29.722 -15.333 -26.414 1.00 24.88 116 HIS A O 1
ATOM 937 N N . LEU A 1 117 ? -29.999 -17.166 -25.278 1.00 24.22 117 LEU A N 1
ATOM 938 C CA . LEU A 1 117 ? -30.539 -18.294 -24.517 1.00 24.22 117 LEU A CA 1
ATOM 939 C C . LEU A 1 117 ? -29.426 -18.756 -23.548 1.00 24.22 117 LEU A C 1
ATOM 941 O O . LEU A 1 117 ? -28.242 -18.559 -23.798 1.00 24.22 117 LEU A O 1
ATOM 945 N N . ASN A 1 118 ? -29.864 -19.377 -22.458 1.00 22.19 118 ASN A N 1
ATOM 946 C CA . ASN A 1 118 ? -29.125 -20.033 -21.379 1.00 22.19 118 ASN A CA 1
ATOM 947 C C . ASN A 1 118 ? -27.914 -20.895 -21.776 1.00 22.19 118 ASN A C 1
ATOM 949 O O . ASN A 1 118 ? -27.992 -21.698 -22.703 1.00 22.19 118 ASN A O 1
ATOM 953 N N . TYR A 1 119 ? -26.902 -20.900 -20.900 1.00 22.36 119 TYR A N 1
ATOM 954 C CA . TYR A 1 119 ? -26.147 -22.115 -20.593 1.00 22.36 119 TYR A CA 1
ATOM 955 C C . TYR A 1 119 ? -25.965 -22.248 -19.074 1.00 22.36 119 TYR A C 1
ATOM 957 O O . TYR A 1 119 ? -25.381 -21.386 -18.421 1.00 22.36 119 TYR A O 1
ATOM 965 N N . ASN A 1 120 ? -26.531 -23.323 -18.522 1.00 23.61 120 ASN A N 1
ATOM 966 C CA . ASN A 1 120 ? -26.407 -23.740 -17.129 1.00 23.61 120 ASN A CA 1
ATOM 967 C C . ASN A 1 120 ? -25.099 -24.518 -16.939 1.00 23.61 120 ASN A C 1
ATOM 969 O O . ASN A 1 120 ? -24.845 -25.474 -17.668 1.00 23.61 120 ASN A O 1
ATOM 973 N N . SER A 1 121 ? -24.353 -24.217 -15.879 1.00 26.08 121 SER A N 1
ATOM 974 C CA . SER A 1 121 ? -23.498 -25.206 -15.217 1.00 26.08 121 SER A CA 1
ATOM 975 C C . SER A 1 121 ? -23.588 -25.007 -13.708 1.00 26.08 121 SER A C 1
ATOM 977 O O . SER A 1 121 ? -23.052 -24.059 -13.136 1.00 26.08 121 SER A O 1
ATOM 979 N N . SER A 1 122 ? -24.342 -25.907 -13.091 1.00 23.98 122 SER A N 1
ATOM 980 C CA . SER A 1 122 ? -24.601 -26.046 -11.668 1.00 23.98 122 SER A CA 1
ATOM 981 C C . SER A 1 122 ? -23.374 -26.569 -10.917 1.00 23.98 122 SER A C 1
ATOM 983 O O . SER A 1 122 ? -22.983 -27.720 -11.093 1.00 23.98 122 SER A O 1
ATOM 985 N N . GLY A 1 123 ? -22.834 -25.746 -10.022 1.00 25.77 123 GLY A N 1
ATOM 986 C CA . GLY A 1 123 ? -22.027 -26.162 -8.877 1.00 25.77 123 GLY A CA 1
ATOM 987 C C . GLY A 1 123 ? -22.568 -25.432 -7.653 1.00 25.77 123 GLY A C 1
ATOM 988 O O . GLY A 1 123 ? -22.335 -24.238 -7.495 1.00 25.77 123 GLY A O 1
ATOM 989 N N . GLN A 1 124 ? -23.383 -26.118 -6.850 1.00 24.19 124 GLN A N 1
ATOM 990 C CA . GLN A 1 124 ? -24.058 -25.553 -5.681 1.00 24.19 124 GLN A CA 1
ATOM 991 C C . GLN A 1 124 ? -23.040 -25.119 -4.616 1.00 24.19 124 GLN A C 1
ATOM 993 O O . GLN A 1 124 ? -22.463 -25.952 -3.922 1.00 24.19 124 GLN A O 1
ATOM 998 N N . SER A 1 125 ? -22.870 -23.809 -4.442 1.00 27.47 125 SER A N 1
ATOM 999 C CA . SER A 1 125 ? -22.461 -23.222 -3.169 1.00 27.47 125 SER A CA 1
ATOM 1000 C C . SER A 1 125 ? -23.723 -22.792 -2.419 1.00 27.47 125 SER A C 1
ATOM 1002 O O . SER A 1 125 ? -24.598 -22.110 -2.952 1.00 27.47 125 SER A O 1
ATOM 1004 N N . VAL A 1 126 ? -23.855 -23.252 -1.178 1.00 27.00 126 VAL A N 1
ATOM 1005 C CA . VAL A 1 126 ? -24.941 -22.855 -0.277 1.00 27.00 126 VAL A CA 1
ATOM 1006 C C . VAL A 1 126 ? -24.823 -21.346 -0.010 1.00 27.00 126 VAL A C 1
ATOM 1008 O O . VAL A 1 126 ? -23.756 -20.903 0.426 1.00 27.00 126 VAL A O 1
ATOM 1011 N N . PRO A 1 127 ? -25.868 -20.529 -0.237 1.00 31.75 127 PRO A N 1
ATOM 1012 C CA . PRO A 1 127 ? -25.782 -19.103 0.022 1.00 31.75 127 PRO A CA 1
ATOM 1013 C C . PRO A 1 127 ? -25.979 -18.853 1.518 1.00 31.75 127 PRO A C 1
ATOM 1015 O O . PRO A 1 127 ? -27.099 -18.834 2.024 1.00 31.75 127 PRO A O 1
ATOM 1018 N N . VAL A 1 128 ? -24.883 -18.614 2.238 1.00 34.06 128 VAL A N 1
ATOM 1019 C CA . VAL A 1 128 ? -24.961 -17.905 3.517 1.00 34.06 128 VAL A CA 1
ATOM 1020 C C . VAL A 1 128 ? -25.395 -16.482 3.183 1.00 34.06 128 VAL A C 1
ATOM 1022 O O . VAL A 1 128 ? -24.630 -15.700 2.618 1.00 34.06 128 VAL A O 1
ATOM 1025 N N . THR A 1 129 ? -26.648 -16.151 3.483 1.00 37.28 129 THR A N 1
ATOM 1026 C CA . THR A 1 129 ? -27.217 -14.813 3.310 1.00 37.28 129 THR A CA 1
ATOM 1027 C C . THR A 1 129 ? -26.556 -13.839 4.286 1.00 37.28 129 THR A C 1
ATOM 1029 O O . THR A 1 129 ? -27.104 -13.502 5.335 1.00 37.28 129 THR A O 1
ATOM 1032 N N . ALA A 1 130 ? -25.346 -13.390 3.953 1.00 38.47 130 ALA A N 1
ATOM 1033 C CA . ALA A 1 130 ? -24.722 -12.234 4.568 1.00 38.47 130 ALA A CA 1
ATOM 1034 C C . ALA A 1 130 ? -25.623 -11.017 4.313 1.00 38.47 130 ALA A C 1
ATOM 1036 O O . ALA A 1 130 ? -25.987 -10.725 3.172 1.00 38.47 130 ALA A O 1
ATOM 1037 N N . SER A 1 131 ? -26.023 -10.327 5.383 1.00 44.19 131 SER A N 1
ATOM 1038 C CA . SER A 1 131 ? -26.874 -9.140 5.287 1.00 44.19 131 SER A CA 1
ATOM 1039 C C . SER A 1 131 ? -26.269 -8.107 4.324 1.00 44.19 131 SER A C 1
ATOM 1041 O O . SER A 1 131 ? -25.051 -7.936 4.262 1.00 44.19 131 SER A O 1
ATOM 1043 N N . SER A 1 132 ? -27.116 -7.379 3.588 1.00 48.84 132 SER A N 1
ATOM 1044 C CA . SER A 1 132 ? -26.719 -6.345 2.610 1.00 48.84 132 SER A CA 1
ATOM 1045 C C . SER A 1 132 ? -25.767 -5.274 3.169 1.00 48.84 132 SER A C 1
ATOM 1047 O O . SER A 1 132 ? -25.064 -4.603 2.418 1.00 48.84 132 SER A O 1
ATOM 1049 N N . PHE A 1 133 ? -25.708 -5.130 4.494 1.00 41.34 133 PHE A N 1
ATOM 1050 C CA . PHE A 1 133 ? -24.774 -4.265 5.204 1.00 41.34 133 PHE A CA 1
ATOM 1051 C C . PHE A 1 133 ? -23.320 -4.762 5.154 1.00 41.34 133 PHE A C 1
ATOM 1053 O O . PHE A 1 133 ? -22.422 -3.948 4.958 1.00 41.34 133 PHE A O 1
ATOM 1060 N N . ARG A 1 134 ? -23.075 -6.079 5.227 1.00 52.62 134 ARG A N 1
ATOM 1061 C CA . ARG A 1 134 ? -21.718 -6.658 5.142 1.00 52.62 134 ARG A CA 1
ATOM 1062 C C . ARG A 1 134 ? -21.054 -6.378 3.793 1.00 52.62 134 ARG A C 1
ATOM 1064 O O . ARG A 1 134 ? -19.852 -6.146 3.739 1.00 52.62 134 ARG A O 1
ATOM 1071 N N . ARG A 1 135 ? -21.854 -6.280 2.726 1.00 49.28 135 ARG A N 1
ATOM 1072 C CA . ARG A 1 135 ? -21.394 -5.876 1.386 1.00 49.28 135 ARG A CA 1
ATOM 1073 C C . ARG A 1 135 ? -20.827 -4.454 1.335 1.00 49.28 135 ARG A C 1
ATOM 1075 O O . ARG A 1 135 ? -19.969 -4.191 0.509 1.00 49.28 135 ARG A O 1
ATOM 1082 N N . ARG A 1 136 ? -21.285 -3.551 2.216 1.00 42.59 136 ARG A N 1
ATOM 1083 C CA . ARG A 1 136 ? -20.823 -2.150 2.260 1.00 42.59 136 ARG A CA 1
ATOM 1084 C C . ARG A 1 136 ? -19.482 -1.977 2.973 1.00 42.59 136 ARG A C 1
ATOM 1086 O O . ARG A 1 136 ? -18.776 -1.031 2.657 1.00 42.59 136 ARG A O 1
ATOM 1093 N N . PHE A 1 137 ? -19.144 -2.868 3.907 1.00 45.28 137 PHE A N 1
ATOM 1094 C CA . PHE A 1 137 ? -17.844 -2.869 4.594 1.00 45.28 137 PHE A CA 1
ATOM 1095 C C . PHE A 1 137 ? -16.774 -3.631 3.815 1.00 45.28 137 PHE A C 1
ATOM 1097 O O . PHE A 1 137 ? -15.611 -3.253 3.841 1.00 45.28 137 PHE A O 1
ATOM 1104 N N . LEU A 1 138 ? -17.178 -4.620 3.016 1.00 50.03 138 LEU A N 1
ATOM 1105 C CA . LEU A 1 138 ? -16.332 -5.212 1.984 1.00 50.03 138 LEU A CA 1
ATOM 1106 C C . LEU A 1 138 ? -16.289 -4.288 0.751 1.00 50.03 138 LEU A C 1
ATOM 1108 O O . LEU A 1 138 ? -16.679 -4.665 -0.353 1.00 50.03 138 LEU A O 1
ATOM 1112 N N . LEU A 1 139 ? -15.780 -3.058 0.925 1.00 45.66 139 LEU A N 1
ATOM 1113 C CA . LEU A 1 139 ? -15.488 -2.104 -0.166 1.00 45.66 139 LEU A CA 1
ATOM 1114 C C . LEU A 1 139 ? -14.549 -2.693 -1.241 1.00 45.66 139 LEU A C 1
ATOM 1116 O O . LEU A 1 139 ? -14.380 -2.120 -2.327 1.00 45.66 139 LEU A O 1
ATOM 1120 N N . TRP A 1 140 ? -13.989 -3.876 -0.975 1.00 45.72 140 TRP A N 1
ATOM 1121 C CA . TRP A 1 140 ? -13.380 -4.762 -1.957 1.00 45.72 140 TRP A CA 1
ATOM 1122 C C . TRP A 1 140 ? -14.224 -4.958 -3.223 1.00 45.72 140 TRP A C 1
ATOM 1124 O O . TRP A 1 140 ? -13.669 -4.991 -4.318 1.00 45.72 140 TRP A O 1
ATOM 1134 N N . ASP A 1 141 ? -15.554 -4.945 -3.126 1.00 48.75 141 ASP A N 1
ATOM 1135 C CA . ASP A 1 141 ? -16.423 -5.284 -4.263 1.00 48.75 141 ASP A CA 1
ATOM 1136 C C . ASP A 1 141 ? -17.032 -4.067 -4.981 1.00 48.75 141 ASP A C 1
ATOM 1138 O O . ASP A 1 141 ? -17.614 -4.200 -6.053 1.00 48.75 141 ASP A O 1
ATOM 1142 N N . HIS A 1 142 ? -16.864 -2.849 -4.454 1.00 46.72 142 HIS A N 1
ATOM 1143 C CA . HIS A 1 142 ? -17.491 -1.630 -4.995 1.00 46.72 142 HIS A CA 1
ATOM 1144 C C . HIS A 1 142 ? -16.712 -0.957 -6.147 1.00 46.72 142 HIS A C 1
ATOM 1146 O O . HIS A 1 142 ? -16.789 0.258 -6.335 1.00 46.72 142 HIS A O 1
ATOM 1152 N N . ALA A 1 143 ? -15.951 -1.717 -6.941 1.00 49.41 143 ALA A N 1
ATOM 1153 C CA . ALA A 1 143 ? -15.474 -1.184 -8.216 1.00 49.41 143 ALA A CA 1
ATOM 1154 C C . ALA A 1 143 ? -16.671 -1.111 -9.182 1.00 49.41 143 ALA A C 1
ATOM 1156 O O . ALA A 1 143 ? -17.322 -2.119 -9.447 1.00 49.41 143 ALA A O 1
ATOM 1157 N N . ASN A 1 144 ? -17.000 0.083 -9.680 1.00 42.94 144 ASN A N 1
ATOM 1158 C CA . ASN A 1 144 ? -17.993 0.223 -10.745 1.00 42.94 144 ASN A CA 1
ATOM 1159 C C . ASN A 1 144 ? -17.439 -0.450 -12.011 1.00 42.94 144 ASN A C 1
ATOM 1161 O O . ASN A 1 144 ? -16.557 0.108 -12.658 1.00 42.94 144 ASN A O 1
ATOM 1165 N N . GLY A 1 145 ? -17.956 -1.633 -12.346 1.00 57.72 145 GLY A N 1
ATOM 1166 C CA . GLY A 1 145 ? -17.528 -2.425 -13.503 1.00 57.72 145 GLY A CA 1
ATOM 1167 C C . GLY A 1 145 ? -16.539 -3.540 -13.153 1.00 57.72 145 GLY A C 1
ATOM 1168 O O . GLY A 1 145 ? -15.969 -3.591 -12.065 1.00 57.72 145 GLY A O 1
ATOM 1169 N N . THR A 1 146 ? -16.346 -4.472 -14.086 1.00 64.88 146 THR A N 1
ATOM 1170 C CA . THR A 1 146 ? -15.325 -5.520 -13.931 1.00 64.88 146 THR A CA 1
ATOM 1171 C C . THR A 1 146 ? -13.935 -4.887 -14.054 1.00 64.88 146 THR A C 1
ATOM 1173 O O . THR A 1 146 ? -13.722 -4.021 -14.902 1.00 64.88 146 THR A O 1
ATOM 1176 N N . ILE A 1 147 ? -12.965 -5.303 -13.237 1.00 70.12 147 ILE A N 1
ATOM 1177 C CA . ILE A 1 147 ? -11.568 -4.817 -13.316 1.00 70.12 147 ILE A CA 1
ATOM 1178 C C . ILE A 1 147 ? -11.019 -4.987 -14.747 1.00 70.12 147 ILE A C 1
ATOM 1180 O O . ILE A 1 147 ? -10.285 -4.139 -15.255 1.00 70.12 147 ILE A O 1
ATOM 1184 N N . GLU A 1 148 ? -11.433 -6.059 -15.423 1.00 68.88 148 GLU A N 1
ATOM 1185 C CA . GLU A 1 148 ? -11.126 -6.346 -16.824 1.00 68.88 148 GLU A CA 1
ATOM 1186 C C . GLU A 1 148 ? -11.666 -5.272 -17.774 1.00 68.88 148 GLU A C 1
ATOM 1188 O O . GLU A 1 148 ? -10.936 -4.830 -18.656 1.00 68.88 148 GLU A O 1
ATOM 1193 N N . SER A 1 149 ? -12.899 -4.791 -17.568 1.00 68.94 149 SER A N 1
ATOM 1194 C CA . SER A 1 149 ? -13.448 -3.675 -18.352 1.00 68.94 149 SER A CA 1
ATOM 1195 C C . SER A 1 149 ? -12.719 -2.350 -18.118 1.00 68.94 149 SER A C 1
ATOM 1197 O O . SER A 1 149 ? -12.695 -1.515 -19.017 1.00 68.94 149 SER A O 1
ATOM 1199 N N . SER A 1 150 ? -12.095 -2.168 -16.950 1.00 72.31 150 SER A N 1
ATOM 1200 C CA . SER A 1 150 ? -11.359 -0.943 -16.625 1.00 72.31 150 SER A CA 1
ATOM 1201 C C . SER A 1 150 ? -9.956 -0.922 -17.231 1.00 72.31 150 SER A C 1
ATOM 1203 O O . SER A 1 150 ? -9.557 0.096 -17.777 1.00 72.31 150 SER A O 1
ATOM 1205 N N . MET A 1 151 ? -9.198 -2.019 -17.138 1.00 82.31 151 MET A N 1
ATOM 1206 C CA . MET A 1 151 ? -7.778 -2.051 -17.533 1.00 82.31 151 MET A CA 1
ATOM 1207 C C . MET A 1 151 ? -7.497 -2.780 -18.854 1.00 82.31 151 MET A C 1
ATOM 1209 O O . MET A 1 151 ? -6.403 -2.657 -19.398 1.00 82.31 151 MET A O 1
ATOM 1213 N N . GLY A 1 152 ? -8.448 -3.569 -19.356 1.00 80.31 152 GLY A N 1
ATOM 1214 C CA . GLY A 1 152 ? -8.222 -4.499 -20.457 1.00 80.31 152 GLY A CA 1
ATOM 1215 C C . GLY A 1 152 ? -7.545 -5.808 -20.024 1.00 80.31 152 GLY A C 1
ATOM 1216 O O . GLY A 1 152 ? -7.490 -6.168 -18.838 1.00 80.31 152 GLY A O 1
ATOM 1217 N N . ARG A 1 153 ? -7.068 -6.562 -21.022 1.00 85.31 153 ARG A N 1
ATOM 1218 C CA . ARG A 1 153 ? -6.335 -7.825 -20.829 1.00 85.31 153 ARG A CA 1
ATOM 1219 C C . ARG A 1 153 ? -4.874 -7.553 -20.484 1.00 85.31 153 ARG A C 1
ATOM 1221 O O . ARG A 1 153 ? -4.313 -6.565 -20.950 1.00 85.31 153 ARG A O 1
ATOM 1228 N N . ASP A 1 154 ? -4.271 -8.458 -19.718 1.00 87.88 154 ASP A N 1
ATOM 1229 C CA . ASP A 1 154 ? -2.831 -8.411 -19.470 1.00 87.88 154 ASP A CA 1
ATOM 1230 C C . ASP A 1 154 ? -2.069 -8.662 -20.772 1.00 87.88 154 ASP A C 1
ATOM 1232 O O . ASP A 1 154 ? -2.389 -9.567 -21.547 1.00 87.88 154 ASP A O 1
ATOM 1236 N N . HIS A 1 155 ? -1.055 -7.844 -21.007 1.00 85.25 155 HIS A N 1
ATOM 1237 C CA . HIS A 1 155 ? -0.121 -7.988 -22.098 1.00 85.25 155 HIS A CA 1
ATOM 1238 C C . HIS A 1 155 ? 1.074 -8.800 -21.602 1.00 85.25 155 HIS A C 1
ATOM 1240 O O . HIS A 1 155 ? 1.933 -8.304 -20.875 1.00 85.25 155 HIS A O 1
ATOM 1246 N N . VAL A 1 156 ? 1.100 -10.074 -21.984 1.00 80.88 156 VAL A N 1
ATOM 1247 C CA . VAL A 1 156 ? 2.200 -10.994 -21.692 1.00 80.88 156 VAL A CA 1
ATOM 1248 C C . VAL A 1 156 ? 2.747 -11.492 -23.022 1.00 80.88 156 VAL A C 1
ATOM 1250 O O . VAL A 1 156 ? 1.993 -11.978 -23.867 1.00 80.88 156 VAL A O 1
ATOM 1253 N N . SER A 1 157 ? 4.053 -11.333 -23.223 1.00 78.69 157 SER A N 1
ATOM 1254 C CA . SER A 1 157 ? 4.761 -11.865 -24.384 1.00 78.69 157 SER A CA 1
ATOM 1255 C C . SER A 1 157 ? 4.814 -13.393 -24.329 1.00 78.69 157 SER A C 1
ATOM 1257 O O . SER A 1 157 ? 4.781 -13.995 -23.258 1.00 78.69 157 SER A O 1
ATOM 1259 N N . THR A 1 158 ? 4.956 -14.037 -25.488 1.00 74.62 158 THR A N 1
ATOM 1260 C CA . THR A 1 158 ? 5.293 -15.469 -25.561 1.00 74.62 158 THR A CA 1
ATOM 1261 C C . THR A 1 158 ? 6.752 -15.742 -25.188 1.00 74.62 158 THR A C 1
ATOM 1263 O O . THR A 1 158 ? 7.137 -16.897 -25.034 1.00 74.62 158 THR A O 1
ATOM 1266 N N . LEU A 1 159 ? 7.582 -14.698 -25.083 1.00 80.31 159 LEU A N 1
ATOM 1267 C CA . LEU A 1 159 ? 8.965 -14.802 -24.628 1.00 80.31 159 LEU A CA 1
ATOM 1268 C C . LEU A 1 159 ? 9.001 -14.945 -23.102 1.00 80.31 159 LEU A C 1
ATOM 1270 O O . LEU A 1 159 ? 8.375 -14.164 -22.388 1.00 80.31 159 LEU A O 1
ATOM 1274 N N . GLU A 1 160 ? 9.782 -15.903 -22.599 1.00 89.81 160 GLU A N 1
ATOM 1275 C CA . GLU A 1 160 ? 9.988 -16.146 -21.163 1.00 89.81 160 GLU A CA 1
ATOM 1276 C C . GLU A 1 160 ? 10.890 -15.079 -20.512 1.00 89.81 160 GLU A C 1
ATOM 1278 O O . GLU A 1 160 ? 11.981 -15.364 -20.013 1.00 89.81 160 GLU A O 1
ATOM 1283 N N . MET A 1 161 ? 10.445 -13.826 -20.550 1.00 94.88 161 MET A N 1
ATOM 1284 C CA . MET A 1 161 ? 11.086 -12.687 -19.902 1.00 94.88 161 MET A CA 1
ATOM 1285 C C . MET A 1 161 ? 10.293 -12.292 -18.667 1.00 94.88 161 MET A C 1
ATOM 1287 O O . MET A 1 161 ? 9.075 -12.150 -18.727 1.00 94.88 161 MET A O 1
ATOM 1291 N N . TYR A 1 162 ? 10.980 -12.082 -17.551 1.00 96.44 162 TYR A N 1
ATOM 1292 C CA . TYR A 1 162 ? 10.362 -11.880 -16.248 1.00 96.44 162 TYR A CA 1
ATOM 1293 C C . TYR A 1 162 ? 10.613 -10.471 -15.723 1.00 96.44 162 TYR A C 1
ATOM 1295 O O . TYR A 1 162 ? 11.674 -9.880 -15.951 1.00 96.44 162 TYR A O 1
ATOM 1303 N N . LEU A 1 163 ? 9.630 -9.961 -14.986 1.00 97.44 163 LEU A N 1
ATOM 1304 C CA . LEU A 1 163 ? 9.757 -8.783 -14.142 1.00 97.44 163 LEU A CA 1
ATOM 1305 C C . LEU A 1 163 ? 9.225 -9.136 -12.749 1.00 97.44 163 LEU A C 1
ATOM 1307 O O . LEU A 1 163 ? 8.049 -9.467 -12.581 1.00 97.44 163 LEU A O 1
ATOM 1311 N N . ILE A 1 164 ? 10.120 -9.128 -11.769 1.00 97.44 164 ILE A N 1
ATOM 1312 C CA . ILE A 1 164 ? 9.928 -9.765 -10.471 1.00 97.44 164 ILE A CA 1
ATOM 1313 C C . ILE A 1 164 ? 10.069 -8.702 -9.395 1.00 97.44 164 ILE A C 1
ATOM 1315 O O . ILE A 1 164 ? 11.154 -8.158 -9.203 1.00 97.44 164 ILE A O 1
ATOM 1319 N N . TYR A 1 165 ? 8.994 -8.414 -8.665 1.00 97.56 165 TYR A N 1
ATOM 1320 C CA . TYR A 1 165 ? 9.132 -7.631 -7.442 1.00 97.56 165 TYR A CA 1
ATOM 1321 C C . TYR A 1 165 ? 9.778 -8.533 -6.404 1.00 97.56 165 TYR A C 1
ATOM 1323 O O . TYR A 1 165 ? 9.252 -9.617 -6.140 1.00 97.56 165 TYR A O 1
ATOM 1331 N N . ARG A 1 166 ? 10.883 -8.095 -5.803 1.00 95.12 166 ARG A N 1
ATOM 1332 C CA . ARG A 1 166 ? 11.552 -8.881 -4.773 1.00 95.12 166 ARG A CA 1
ATOM 1333 C C . ARG A 1 166 ? 11.919 -8.032 -3.573 1.00 95.12 166 ARG A C 1
ATOM 1335 O O . ARG A 1 166 ? 12.518 -6.971 -3.706 1.00 95.12 166 ARG A O 1
ATOM 1342 N N . CYS A 1 167 ? 11.586 -8.554 -2.402 1.00 92.44 167 CYS A N 1
ATOM 1343 C CA . CYS A 1 167 ? 12.105 -8.073 -1.137 1.00 92.44 167 CYS A CA 1
ATOM 1344 C C . CYS A 1 167 ? 12.656 -9.249 -0.338 1.00 92.44 167 CYS A C 1
ATOM 1346 O O . CYS A 1 167 ? 11.913 -10.182 -0.025 1.00 92.44 167 CYS A O 1
ATOM 1348 N N . ASP A 1 168 ? 13.942 -9.212 -0.007 1.00 87.62 168 ASP A N 1
ATOM 1349 C CA . ASP A 1 168 ? 14.622 -10.281 0.713 1.00 87.62 168 ASP A CA 1
ATOM 1350 C C . ASP A 1 168 ? 15.485 -9.779 1.876 1.00 87.62 168 ASP A C 1
ATOM 1352 O O . ASP A 1 168 ? 15.612 -8.584 2.134 1.00 87.62 168 ASP A O 1
ATOM 1356 N N . GLY A 1 169 ? 16.027 -10.724 2.646 1.00 79.00 169 GLY A N 1
ATOM 1357 C CA . GLY A 1 169 ? 16.898 -10.441 3.787 1.00 79.00 169 GLY A CA 1
ATOM 1358 C C . GLY A 1 169 ? 18.363 -10.177 3.413 1.00 79.00 169 GLY A C 1
ATOM 1359 O O . GLY A 1 169 ? 19.161 -9.915 4.315 1.00 79.00 169 GLY A O 1
ATOM 1360 N N . ALA A 1 170 ? 18.720 -10.248 2.125 1.00 80.62 170 ALA A N 1
ATOM 1361 C CA . ALA A 1 170 ? 20.088 -10.240 1.614 1.00 80.62 170 ALA A CA 1
ATOM 1362 C C . ALA A 1 170 ? 20.384 -9.009 0.731 1.00 80.62 170 ALA A C 1
ATOM 1364 O O . ALA A 1 170 ? 20.594 -7.913 1.250 1.00 80.62 170 ALA A O 1
ATOM 1365 N N . SER A 1 171 ? 20.471 -9.182 -0.591 1.00 77.88 171 SER A N 1
ATOM 1366 C CA . SER A 1 171 ? 20.854 -8.123 -1.535 1.00 77.88 171 SER A CA 1
ATOM 1367 C C . SER A 1 171 ? 19.719 -7.149 -1.847 1.00 77.88 171 SER A C 1
ATOM 1369 O O . SER A 1 171 ? 19.987 -6.068 -2.362 1.00 77.88 171 SER A O 1
ATOM 1371 N N . MET A 1 172 ? 18.472 -7.513 -1.540 1.00 87.56 172 MET A N 1
ATOM 1372 C CA . MET A 1 172 ? 17.277 -6.727 -1.845 1.00 87.56 172 MET A CA 1
ATOM 1373 C C . MET A 1 172 ? 16.501 -6.397 -0.565 1.00 87.56 172 MET A C 1
ATOM 1375 O O . MET A 1 172 ? 15.333 -6.751 -0.418 1.00 87.56 172 MET A O 1
ATOM 1379 N N . THR A 1 173 ? 17.187 -5.745 0.379 1.00 86.38 173 THR A N 1
ATOM 1380 C CA . THR A 1 173 ? 16.684 -5.402 1.723 1.00 86.38 173 THR A CA 1
ATOM 1381 C C . THR A 1 173 ? 16.115 -3.985 1.803 1.00 86.38 173 THR A C 1
ATOM 1383 O O . THR A 1 173 ? 16.223 -3.209 0.861 1.00 86.38 173 THR A O 1
ATOM 1386 N N . LEU A 1 174 ? 15.546 -3.627 2.959 1.00 86.56 174 LEU A N 1
ATOM 1387 C CA . LEU A 1 174 ? 15.071 -2.272 3.266 1.00 86.56 174 LEU A CA 1
ATOM 1388 C C . LEU A 1 174 ? 13.898 -1.808 2.390 1.00 86.56 174 LEU A C 1
ATOM 1390 O O . LEU A 1 174 ? 13.806 -0.647 2.004 1.00 86.56 174 LEU A O 1
ATOM 1394 N N . CYS A 1 175 ? 12.976 -2.714 2.068 1.00 90.31 175 CYS A N 1
ATOM 1395 C CA . CYS A 1 175 ? 11.849 -2.413 1.181 1.00 90.31 175 CYS A CA 1
ATOM 1396 C C . CYS A 1 175 ? 10.719 -1.635 1.874 1.00 90.31 175 CYS A C 1
ATOM 1398 O O . CYS A 1 175 ? 9.675 -1.398 1.264 1.00 90.31 175 CYS A O 1
ATOM 1400 N N . GLY A 1 176 ? 10.885 -1.293 3.154 1.00 90.88 176 GLY A N 1
ATOM 1401 C CA . GLY A 1 176 ? 9.871 -0.619 3.950 1.00 90.88 176 GLY A CA 1
ATOM 1402 C C . GLY A 1 176 ? 8.771 -1.552 4.462 1.00 90.88 176 GLY A C 1
ATOM 1403 O O . GLY A 1 176 ? 8.894 -2.785 4.489 1.00 90.88 176 GLY A O 1
ATOM 1404 N N . GLY A 1 177 ? 7.687 -0.937 4.937 1.00 91.88 177 GLY A N 1
ATOM 1405 C CA . GLY A 1 177 ? 6.546 -1.644 5.519 1.00 91.88 177 GLY A CA 1
ATOM 1406 C C . GLY A 1 177 ? 5.708 -2.405 4.485 1.00 91.88 177 GLY A C 1
ATOM 1407 O O . GLY A 1 177 ? 5.994 -2.410 3.291 1.00 91.88 177 GLY A O 1
ATOM 1408 N N . TRP A 1 178 ? 4.614 -3.029 4.931 1.00 93.19 178 TRP A N 1
ATOM 1409 C CA . TRP A 1 178 ? 3.697 -3.730 4.023 1.00 93.19 178 TRP A CA 1
ATOM 1410 C C . TRP A 1 178 ? 3.138 -2.816 2.921 1.00 93.19 178 TRP A C 1
ATOM 1412 O O . TRP A 1 178 ? 3.193 -3.169 1.746 1.00 93.19 178 TRP A O 1
ATOM 1422 N N . ALA A 1 179 ? 2.663 -1.619 3.279 1.00 93.81 179 ALA A N 1
ATOM 1423 C CA . ALA A 1 179 ? 2.112 -0.667 2.314 1.00 93.81 179 ALA A CA 1
ATOM 1424 C C . ALA A 1 179 ? 3.138 -0.243 1.249 1.00 93.81 179 ALA A C 1
ATOM 1426 O O . ALA A 1 179 ? 2.793 -0.080 0.083 1.00 93.81 179 ALA A O 1
ATOM 1427 N N . ASP A 1 180 ? 4.400 -0.097 1.643 1.00 95.38 180 ASP A N 1
ATOM 1428 C CA . ASP A 1 180 ? 5.506 0.244 0.751 1.00 95.38 180 ASP A CA 1
ATOM 1429 C C . ASP A 1 180 ? 5.777 -0.874 -0.254 1.00 95.38 180 ASP A C 1
ATOM 1431 O O . ASP A 1 180 ? 5.846 -0.639 -1.462 1.00 95.38 180 ASP A O 1
ATOM 1435 N N . ARG A 1 181 ? 5.796 -2.117 0.232 1.00 95.81 181 ARG A N 1
ATOM 1436 C CA . ARG A 1 181 ? 5.943 -3.301 -0.617 1.00 95.81 181 ARG A CA 1
ATOM 1437 C C . ARG A 1 181 ? 4.793 -3.446 -1.595 1.00 95.81 181 ARG A C 1
ATOM 1439 O O . ARG A 1 181 ? 5.034 -3.710 -2.767 1.00 95.81 181 ARG A O 1
ATOM 1446 N N . VAL A 1 182 ? 3.557 -3.217 -1.147 1.00 96.19 182 VAL A N 1
ATOM 1447 C CA . VAL A 1 182 ? 2.390 -3.209 -2.037 1.00 96.19 182 VAL A CA 1
ATOM 1448 C C . VAL A 1 182 ? 2.603 -2.209 -3.168 1.00 96.19 182 VAL A C 1
ATOM 1450 O O . VAL A 1 182 ? 2.492 -2.609 -4.321 1.00 96.19 182 VAL A O 1
ATOM 1453 N N . LYS A 1 183 ? 2.981 -0.955 -2.891 1.00 97.12 183 LYS A N 1
ATOM 1454 C CA . LYS A 1 183 ? 3.215 0.039 -3.957 1.00 97.12 183 LYS A CA 1
ATOM 1455 C C . LYS A 1 183 ? 4.282 -0.421 -4.958 1.00 97.12 183 LYS A C 1
ATOM 1457 O O . LYS A 1 183 ? 4.069 -0.301 -6.163 1.00 97.12 183 LYS A O 1
ATOM 1462 N N . GLY A 1 184 ? 5.382 -1.006 -4.479 1.00 97.62 184 GLY A N 1
ATOM 1463 C CA . GLY A 1 184 ? 6.420 -1.571 -5.343 1.00 97.62 184 GLY A CA 1
ATOM 1464 C C . GLY A 1 184 ? 5.928 -2.729 -6.213 1.00 97.62 184 GLY A C 1
ATOM 1465 O O . GLY A 1 184 ? 6.243 -2.791 -7.403 1.00 97.62 184 GLY A O 1
ATOM 1466 N N . ILE A 1 185 ? 5.092 -3.609 -5.659 1.00 98.19 185 ILE A N 1
ATOM 1467 C CA . ILE A 1 185 ? 4.431 -4.696 -6.393 1.00 98.19 185 ILE A CA 1
ATOM 1468 C C . ILE A 1 185 ? 3.515 -4.127 -7.481 1.00 98.19 185 ILE A C 1
ATOM 1470 O O . ILE A 1 185 ? 3.563 -4.589 -8.621 1.00 98.19 185 ILE A O 1
ATOM 1474 N N . LEU A 1 186 ? 2.710 -3.108 -7.153 1.00 97.94 186 LEU A N 1
ATOM 1475 C CA . LEU A 1 186 ? 1.806 -2.465 -8.110 1.00 97.94 186 LEU A CA 1
ATOM 1476 C C . LEU A 1 186 ? 2.586 -1.807 -9.258 1.00 97.94 186 LEU A C 1
ATOM 1478 O O . LEU A 1 186 ? 2.224 -2.000 -10.419 1.00 97.94 186 LEU A O 1
ATOM 1482 N N . LEU A 1 187 ? 3.672 -1.082 -8.955 1.00 98.12 187 LEU A N 1
ATOM 1483 C CA . LEU A 1 187 ? 4.567 -0.516 -9.971 1.00 98.12 187 LEU A CA 1
ATOM 1484 C C . LEU A 1 187 ? 5.114 -1.617 -10.884 1.00 98.12 187 LEU A C 1
ATOM 1486 O O . LEU A 1 187 ? 5.027 -1.514 -12.107 1.00 98.12 187 LEU A O 1
ATOM 1490 N N . THR A 1 188 ? 5.664 -2.671 -10.283 1.00 98.44 188 THR A N 1
ATOM 1491 C CA . THR A 1 188 ? 6.286 -3.776 -11.017 1.00 98.44 188 THR A CA 1
ATOM 1492 C C . THR A 1 188 ? 5.279 -4.433 -11.955 1.00 98.44 188 THR A C 1
ATOM 1494 O O . THR A 1 188 ? 5.590 -4.667 -13.116 1.00 98.44 188 THR A O 1
ATOM 1497 N N . TYR A 1 189 ? 4.046 -4.665 -11.507 1.00 98.19 189 TYR A N 1
ATOM 1498 C CA . TYR A 1 189 ? 2.992 -5.195 -12.368 1.00 98.19 189 TYR A CA 1
ATOM 1499 C C . TYR A 1 189 ? 2.692 -4.281 -13.565 1.00 98.19 189 TYR A C 1
ATOM 1501 O O . TYR A 1 189 ? 2.604 -4.761 -14.696 1.00 98.19 189 TYR A O 1
ATOM 1509 N N . VAL A 1 190 ? 2.574 -2.966 -13.347 1.00 97.50 190 VAL A N 1
ATOM 1510 C CA . VAL A 1 190 ? 2.316 -2.020 -14.443 1.00 97.50 190 VAL A CA 1
ATOM 1511 C C . VAL A 1 190 ? 3.456 -2.048 -15.460 1.00 97.50 190 VAL A C 1
ATOM 1513 O O . VAL A 1 190 ? 3.193 -2.162 -16.655 1.00 97.50 190 VAL A O 1
ATOM 1516 N N . ILE A 1 191 ? 4.714 -2.013 -15.013 1.00 97.69 191 ILE A N 1
ATOM 1517 C CA . ILE A 1 191 ? 5.875 -2.089 -15.914 1.00 97.69 191 ILE A CA 1
ATOM 1518 C C . ILE A 1 191 ? 5.901 -3.431 -16.656 1.00 97.69 191 ILE A C 1
ATOM 1520 O O . ILE A 1 191 ? 6.167 -3.453 -17.858 1.00 97.69 191 ILE A O 1
ATOM 1524 N N . ALA A 1 192 ? 5.584 -4.541 -15.985 1.00 97.44 192 ALA A N 1
ATOM 1525 C CA . ALA A 1 192 ? 5.543 -5.862 -16.609 1.00 97.44 192 ALA A CA 1
ATOM 1526 C C . ALA A 1 192 ? 4.540 -5.875 -17.766 1.00 97.44 192 ALA A C 1
ATOM 1528 O O . ALA A 1 192 ? 4.878 -6.272 -18.877 1.00 97.44 192 ALA A O 1
ATOM 1529 N N . ASN A 1 193 ? 3.348 -5.328 -17.526 1.00 95.81 193 ASN A N 1
ATOM 1530 C CA . ASN A 1 193 ? 2.299 -5.211 -18.527 1.00 95.81 193 ASN A CA 1
ATOM 1531 C C . ASN A 1 193 ? 2.703 -4.292 -19.697 1.00 95.81 193 ASN A C 1
ATOM 1533 O O . ASN A 1 193 ? 2.451 -4.608 -20.853 1.00 95.81 193 ASN A O 1
ATOM 1537 N N . LEU A 1 194 ? 3.371 -3.166 -19.424 1.00 95.25 194 LEU A N 1
ATOM 1538 C CA . LEU A 1 194 ? 3.846 -2.244 -20.468 1.00 95.25 194 LEU A CA 1
ATOM 1539 C C . LEU A 1 194 ? 4.980 -2.823 -21.322 1.00 95.25 194 LEU A C 1
ATOM 1541 O O . LEU A 1 194 ? 5.145 -2.423 -22.471 1.00 95.25 194 LEU A O 1
ATOM 1545 N N . THR A 1 195 ? 5.763 -3.745 -20.764 1.00 94.94 195 THR A N 1
ATOM 1546 C CA . THR A 1 195 ? 6.938 -4.344 -21.415 1.00 94.94 195 THR A CA 1
ATOM 1547 C C . THR A 1 195 ? 6.689 -5.758 -21.939 1.00 94.94 195 THR A C 1
ATOM 1549 O O . THR A 1 195 ? 7.590 -6.358 -22.521 1.00 94.94 195 THR A O 1
ATOM 1552 N N . GLY A 1 196 ? 5.488 -6.307 -21.737 1.00 94.62 196 GLY A N 1
ATOM 1553 C CA . GLY A 1 196 ? 5.152 -7.677 -22.120 1.00 94.62 196 GLY A CA 1
ATOM 1554 C C . GLY A 1 196 ? 5.874 -8.747 -21.295 1.00 94.62 196 GLY A C 1
ATOM 1555 O O . GLY A 1 196 ? 6.004 -9.879 -21.755 1.00 94.62 196 GLY A O 1
ATOM 1556 N N . ARG A 1 197 ? 6.372 -8.418 -20.099 1.00 95.81 197 ARG A N 1
ATOM 1557 C CA . ARG A 1 197 ? 7.099 -9.352 -19.227 1.00 95.81 197 ARG A CA 1
ATOM 1558 C C . ARG A 1 197 ? 6.149 -10.134 -18.322 1.00 95.81 197 ARG A C 1
ATOM 1560 O O . ARG A 1 197 ? 5.118 -9.635 -17.878 1.00 95.81 197 ARG A O 1
ATOM 1567 N N . ILE A 1 198 ? 6.540 -11.358 -17.986 1.00 96.31 198 ILE A N 1
ATOM 1568 C CA . ILE A 1 198 ? 5.863 -12.199 -17.003 1.00 96.31 198 ILE A CA 1
ATOM 1569 C C . ILE A 1 198 ? 6.073 -11.590 -15.614 1.00 96.31 198 ILE A C 1
ATOM 1571 O O . ILE A 1 198 ? 7.183 -11.575 -15.079 1.00 96.31 198 ILE A O 1
ATOM 1575 N N . PHE A 1 199 ? 4.985 -11.098 -15.027 1.00 97.50 199 PHE A N 1
ATOM 1576 C CA . PHE A 1 199 ? 4.986 -10.500 -13.698 1.00 97.50 199 PHE A CA 1
ATOM 1577 C C . PHE A 1 199 ? 5.020 -11.553 -12.589 1.00 97.50 199 PHE A C 1
ATOM 1579 O O . PHE A 1 199 ? 4.190 -12.467 -12.583 1.00 97.50 199 PHE A O 1
ATOM 1586 N N . LYS A 1 200 ? 5.936 -11.393 -11.626 1.00 97.38 200 LYS A N 1
ATOM 1587 C CA . LYS A 1 200 ? 6.064 -12.254 -10.442 1.00 97.38 200 LYS A CA 1
ATOM 1588 C C . LYS A 1 200 ? 6.403 -11.468 -9.175 1.00 97.38 200 LYS A C 1
ATOM 1590 O O . LYS A 1 200 ? 6.873 -10.334 -9.245 1.00 97.38 200 LYS A O 1
ATOM 1595 N N . VAL A 1 201 ? 6.157 -12.078 -8.016 1.00 96.75 201 VAL A N 1
ATOM 1596 C CA . VAL A 1 201 ? 6.399 -11.478 -6.696 1.00 96.75 201 VAL A CA 1
ATOM 1597 C C . VAL A 1 201 ? 7.102 -12.476 -5.777 1.00 96.75 201 VAL A C 1
ATOM 1599 O O . VAL A 1 201 ? 6.622 -13.591 -5.585 1.00 96.75 201 VAL A O 1
ATOM 1602 N N . GLU A 1 202 ? 8.199 -12.039 -5.162 1.00 94.06 202 GLU A N 1
ATOM 1603 C CA . GLU A 1 202 ? 8.949 -12.754 -4.128 1.00 94.06 202 GLU A CA 1
ATOM 1604 C C . GLU A 1 202 ? 9.058 -11.875 -2.873 1.00 94.06 202 GLU A C 1
ATOM 1606 O O . GLU A 1 202 ? 9.789 -10.886 -2.837 1.00 94.06 202 GLU A O 1
ATOM 1611 N N . ILE A 1 203 ? 8.328 -12.231 -1.816 1.00 90.38 203 ILE A N 1
ATOM 1612 C CA . ILE A 1 203 ? 8.440 -11.574 -0.507 1.00 90.38 203 ILE A CA 1
ATOM 1613 C C . ILE A 1 203 ? 9.066 -12.585 0.442 1.00 90.38 203 ILE A C 1
ATOM 1615 O O . ILE A 1 203 ? 8.384 -13.476 0.938 1.00 90.38 203 ILE A O 1
ATOM 1619 N N . LEU A 1 204 ? 10.376 -12.467 0.639 1.00 85.69 204 LEU A N 1
ATOM 1620 C CA . LEU A 1 204 ? 11.180 -13.440 1.381 1.00 85.69 204 LEU A CA 1
ATOM 1621 C C . LEU A 1 204 ? 11.499 -12.984 2.812 1.00 85.69 204 LEU A C 1
ATOM 1623 O O . LEU A 1 204 ? 11.956 -13.781 3.625 1.00 85.69 204 LEU A O 1
ATOM 1627 N N . GLU A 1 205 ? 11.269 -11.710 3.128 1.00 85.88 205 GLU A N 1
ATOM 1628 C CA . GLU A 1 205 ? 11.560 -11.112 4.433 1.00 85.88 205 GLU A CA 1
ATOM 1629 C C . GLU A 1 205 ? 10.371 -10.258 4.893 1.00 85.88 205 GLU A C 1
ATOM 1631 O O . GLU A 1 205 ? 10.033 -9.348 4.154 1.00 85.88 205 GLU A O 1
ATOM 1636 N N . PRO A 1 206 ? 9.752 -10.448 6.073 1.00 86.00 206 PRO A N 1
ATOM 1637 C CA . PRO A 1 206 ? 10.030 -11.533 7.006 1.00 86.00 206 PRO A CA 1
ATOM 1638 C C . PRO A 1 206 ? 9.719 -12.897 6.369 1.00 86.00 206 PRO A C 1
ATOM 1640 O O . PRO A 1 206 ? 8.913 -12.947 5.436 1.00 86.00 206 PRO A O 1
ATOM 1643 N N . PRO A 1 207 ? 10.333 -13.994 6.852 1.00 85.69 207 PRO A N 1
ATOM 1644 C CA . PRO A 1 207 ? 10.176 -15.334 6.285 1.00 85.69 207 PRO A CA 1
ATOM 1645 C C . PRO A 1 207 ? 8.798 -15.912 6.637 1.00 85.69 207 PRO A C 1
ATOM 1647 O O . PRO A 1 207 ? 8.656 -16.813 7.460 1.00 85.69 207 PRO A O 1
ATOM 1650 N N . CYS A 1 208 ? 7.768 -15.340 6.024 1.00 87.88 208 CYS A N 1
ATOM 1651 C CA . CYS A 1 208 ? 6.367 -15.679 6.188 1.00 87.88 208 CYS A CA 1
ATOM 1652 C C . CYS A 1 208 ? 5.791 -16.088 4.834 1.00 87.88 208 CYS A C 1
ATOM 1654 O O . CYS A 1 208 ? 6.124 -15.517 3.793 1.00 87.88 208 CYS A O 1
ATOM 1656 N N . ASN A 1 209 ? 4.913 -17.088 4.830 1.00 90.69 209 ASN A N 1
ATOM 1657 C CA . ASN A 1 209 ? 4.235 -17.477 3.604 1.00 90.69 209 ASN A CA 1
ATOM 1658 C C . ASN A 1 209 ? 3.056 -16.534 3.360 1.00 90.69 209 ASN A C 1
ATOM 1660 O O . ASN A 1 209 ? 1.951 -16.782 3.840 1.00 90.69 209 ASN A O 1
ATOM 1664 N N . ILE A 1 210 ? 3.275 -15.476 2.578 1.00 92.31 210 ILE A N 1
ATOM 1665 C CA . ILE A 1 210 ? 2.230 -14.484 2.309 1.00 92.31 210 ILE A CA 1
ATOM 1666 C C . ILE A 1 210 ? 0.983 -15.076 1.635 1.00 92.31 210 ILE A C 1
ATOM 1668 O O . ILE A 1 210 ? -0.102 -14.519 1.783 1.00 92.31 210 ILE A O 1
ATOM 1672 N N . LEU A 1 211 ? 1.098 -16.236 0.973 1.00 93.81 211 LEU A N 1
ATOM 1673 C CA . LEU A 1 211 ? -0.041 -16.946 0.376 1.00 93.81 211 LEU A CA 1
ATOM 1674 C C . LEU A 1 211 ? -1.045 -17.458 1.411 1.00 93.81 211 LEU A C 1
ATOM 1676 O O . LEU A 1 211 ? -2.188 -17.753 1.062 1.00 93.81 211 LEU A O 1
ATOM 1680 N N . GLN A 1 212 ? -0.658 -17.519 2.687 1.00 93.62 212 GLN A N 1
ATOM 1681 C CA . GLN A 1 212 ? -1.601 -17.760 3.775 1.00 93.62 212 GLN A CA 1
ATOM 1682 C C . GLN A 1 212 ? -2.588 -16.603 3.943 1.00 93.62 212 GLN A C 1
ATOM 1684 O O . GLN A 1 212 ? -3.711 -16.839 4.377 1.00 93.62 212 GLN A O 1
ATOM 1689 N N . PHE A 1 213 ? -2.222 -15.378 3.563 1.00 93.06 213 PHE A N 1
ATOM 1690 C CA . PHE A 1 213 ? -3.038 -14.178 3.768 1.00 93.06 213 PHE A CA 1
ATOM 1691 C C . PHE A 1 213 ? -3.615 -13.656 2.449 1.00 93.06 213 PHE A C 1
ATOM 1693 O O . PHE A 1 213 ? -4.816 -13.414 2.335 1.00 93.06 213 PHE A O 1
ATOM 1700 N N . MET A 1 214 ? -2.763 -13.557 1.427 1.00 93.69 214 MET A N 1
ATOM 1701 C CA . MET A 1 214 ? -3.047 -12.933 0.138 1.00 93.69 214 MET A CA 1
ATOM 1702 C C . MET A 1 214 ? -2.676 -13.879 -0.999 1.00 93.69 214 MET A C 1
ATOM 1704 O O . MET A 1 214 ? -1.539 -14.328 -1.085 1.00 93.69 214 MET A O 1
ATOM 1708 N N . ILE A 1 215 ? -3.602 -14.136 -1.915 1.00 95.50 215 ILE A N 1
ATOM 1709 C CA . ILE A 1 215 ? -3.387 -15.014 -3.073 1.00 95.50 215 ILE A CA 1
ATOM 1710 C C . ILE A 1 215 ? -3.615 -14.258 -4.391 1.00 95.50 215 ILE A C 1
ATOM 1712 O O . ILE A 1 215 ? -4.232 -13.185 -4.390 1.00 95.50 215 ILE A O 1
ATOM 1716 N N . PRO A 1 216 ? -3.145 -14.803 -5.530 1.00 96.00 216 PRO A N 1
ATOM 1717 C CA . PRO A 1 216 ? -3.482 -14.282 -6.849 1.00 96.00 216 PRO A CA 1
ATOM 1718 C C . PRO A 1 216 ? -4.978 -14.096 -7.067 1.00 96.00 216 PRO A C 1
ATOM 1720 O O . PRO A 1 216 ? -5.772 -14.993 -6.762 1.00 96.00 216 PRO A O 1
ATOM 1723 N N . ASN A 1 217 ? -5.354 -12.952 -7.640 1.00 93.50 217 ASN A N 1
ATOM 1724 C CA . ASN A 1 217 ? -6.697 -12.751 -8.170 1.00 93.50 217 ASN A CA 1
ATOM 1725 C C . ASN A 1 217 ? -6.757 -13.010 -9.681 1.00 93.50 217 ASN A C 1
ATOM 1727 O O . ASN A 1 217 ? -6.816 -14.169 -10.085 1.00 93.50 217 ASN A O 1
ATOM 1731 N N . LEU A 1 218 ? -6.729 -11.958 -10.504 1.00 91.56 218 LEU A N 1
ATOM 1732 C CA . LEU A 1 218 ? -6.782 -12.075 -11.965 1.00 91.56 218 LEU A CA 1
ATOM 1733 C C . LEU A 1 218 ? -5.396 -12.316 -12.573 1.00 91.56 218 LEU A C 1
ATOM 1735 O O . LEU A 1 218 ? -5.281 -12.867 -13.662 1.00 91.56 218 LEU A O 1
ATOM 1739 N N . VAL A 1 219 ? -4.343 -11.927 -11.853 1.00 93.31 219 VAL A N 1
ATOM 1740 C CA . VAL A 1 219 ? -2.956 -12.031 -12.308 1.00 93.31 219 VAL A CA 1
ATOM 1741 C C . VAL A 1 219 ? -2.219 -13.057 -11.461 1.00 93.31 219 VAL A C 1
ATOM 1743 O O . VAL A 1 219 ? -2.101 -12.895 -10.246 1.00 93.31 219 VAL A O 1
ATOM 1746 N N . ASN A 1 220 ? -1.684 -14.101 -12.097 1.00 94.75 220 ASN A N 1
ATOM 1747 C CA . ASN A 1 220 ? -0.880 -15.104 -11.405 1.00 94.75 220 ASN A CA 1
ATOM 1748 C C . ASN A 1 220 ? 0.566 -14.632 -11.170 1.00 94.75 220 ASN A C 1
ATOM 1750 O O . ASN A 1 220 ? 1.482 -14.946 -11.938 1.00 94.75 220 ASN A O 1
ATOM 1754 N N . TRP A 1 221 ? 0.775 -13.944 -10.052 1.00 96.44 221 TRP A N 1
ATOM 1755 C CA . TRP A 1 221 ? 2.083 -13.444 -9.625 1.00 96.44 221 TRP A CA 1
ATOM 1756 C C . TRP A 1 221 ? 2.934 -14.454 -8.840 1.00 96.44 221 TRP A C 1
ATOM 1758 O O . TRP A 1 221 ? 4.067 -14.138 -8.479 1.00 96.44 221 TRP A O 1
ATOM 1768 N N . THR A 1 222 ? 2.431 -15.664 -8.574 1.00 95.12 222 THR A N 1
ATOM 1769 C CA . THR A 1 222 ? 3.168 -16.656 -7.770 1.00 95.12 222 THR A CA 1
ATOM 1770 C C . THR A 1 222 ? 4.351 -17.264 -8.513 1.00 95.12 222 THR A C 1
ATOM 1772 O O . THR A 1 222 ? 4.296 -17.492 -9.729 1.00 95.12 222 THR A O 1
ATOM 1775 N N . LEU A 1 223 ? 5.394 -17.570 -7.744 1.00 90.69 223 LEU A N 1
ATOM 1776 C CA . LEU A 1 223 ? 6.508 -18.440 -8.106 1.00 90.69 223 LEU A CA 1
ATOM 1777 C C . LEU A 1 223 ? 6.512 -19.630 -7.148 1.00 90.69 223 LEU A C 1
ATOM 1779 O O . LEU A 1 223 ? 6.435 -19.448 -5.936 1.00 90.69 223 LEU A O 1
ATOM 1783 N N . SER A 1 224 ? 6.575 -20.846 -7.688 1.00 84.56 224 SER A N 1
ATOM 1784 C CA . SER A 1 224 ? 6.647 -22.069 -6.878 1.00 84.56 224 SER A CA 1
ATOM 1785 C C . SER A 1 224 ? 8.014 -22.252 -6.222 1.00 84.56 224 SER A C 1
ATOM 1787 O O . SER A 1 224 ? 8.110 -22.875 -5.171 1.00 84.56 224 SER A O 1
ATOM 1789 N N . VAL A 1 225 ? 9.065 -21.731 -6.860 1.00 86.38 225 VAL A N 1
ATOM 1790 C CA . VAL A 1 225 ? 10.452 -21.770 -6.394 1.00 86.38 225 VAL A CA 1
ATOM 1791 C C . VAL A 1 225 ? 11.113 -20.453 -6.781 1.00 86.38 225 VAL A C 1
ATOM 1793 O O . VAL A 1 225 ? 10.833 -19.915 -7.856 1.00 86.38 225 VAL A O 1
ATOM 1796 N N . THR A 1 226 ? 11.985 -19.953 -5.908 1.00 88.38 226 THR A N 1
ATOM 1797 C CA . THR A 1 226 ? 12.828 -18.794 -6.195 1.00 88.38 226 THR A CA 1
ATOM 1798 C C . THR A 1 226 ? 13.701 -19.075 -7.417 1.00 88.38 226 THR A C 1
ATOM 1800 O O . THR A 1 226 ? 14.407 -20.079 -7.453 1.00 88.38 226 THR A O 1
ATOM 1803 N N . LEU A 1 227 ? 13.673 -18.195 -8.421 1.00 90.38 227 LEU A N 1
ATOM 1804 C CA . LEU A 1 227 ? 14.449 -18.406 -9.656 1.00 90.38 227 LEU A CA 1
ATOM 1805 C C . LEU A 1 227 ? 15.960 -18.213 -9.446 1.00 90.38 227 LEU A C 1
ATOM 1807 O O . LEU A 1 227 ? 16.763 -18.875 -10.095 1.00 90.38 227 LEU A O 1
ATOM 1811 N N . HIS A 1 228 ? 16.336 -17.318 -8.528 1.00 90.62 228 HIS A N 1
ATOM 1812 C CA . HIS A 1 228 ? 17.724 -17.053 -8.149 1.00 90.62 228 HIS A CA 1
ATOM 1813 C C . HIS A 1 228 ? 17.829 -16.869 -6.635 1.00 90.62 228 HIS A C 1
ATOM 1815 O O . HIS A 1 228 ? 17.233 -15.944 -6.084 1.00 90.62 228 HIS A O 1
ATOM 1821 N N . ASP A 1 229 ? 18.618 -17.690 -5.943 1.00 85.06 229 ASP A N 1
ATOM 1822 C CA . ASP A 1 229 ? 18.802 -17.541 -4.491 1.00 85.06 229 ASP A CA 1
ATOM 1823 C C . ASP A 1 229 ? 19.484 -16.215 -4.131 1.00 85.06 229 ASP A C 1
ATOM 1825 O O . ASP A 1 229 ? 19.123 -15.564 -3.149 1.00 85.06 229 ASP A O 1
ATOM 1829 N N . ARG A 1 230 ? 20.443 -15.783 -4.958 1.00 82.38 230 ARG A N 1
ATOM 1830 C CA . ARG A 1 230 ? 21.148 -14.501 -4.849 1.00 82.38 230 ARG A CA 1
ATOM 1831 C C . ARG A 1 230 ? 21.301 -13.869 -6.223 1.00 82.38 230 ARG A C 1
ATOM 1833 O O . ARG A 1 230 ? 21.540 -14.569 -7.202 1.00 82.38 230 ARG A O 1
ATOM 1840 N N . ILE A 1 231 ? 21.202 -12.544 -6.271 1.00 84.00 231 ILE A N 1
ATOM 1841 C CA . ILE A 1 231 ? 21.408 -11.769 -7.493 1.00 84.00 231 ILE A CA 1
ATOM 1842 C C . ILE A 1 231 ? 22.680 -10.957 -7.293 1.00 84.00 231 ILE A C 1
ATOM 1844 O O . ILE A 1 231 ? 22.701 -9.966 -6.564 1.00 84.00 231 ILE A O 1
ATOM 1848 N N . ASP A 1 232 ? 23.761 -11.420 -7.905 1.00 76.62 232 ASP A N 1
ATOM 1849 C CA . ASP A 1 232 ? 25.043 -10.729 -7.925 1.00 76.62 232 ASP A CA 1
ATOM 1850 C C . ASP A 1 232 ? 25.521 -10.525 -9.369 1.00 76.62 232 ASP A C 1
ATOM 1852 O O . ASP A 1 232 ? 24.841 -10.881 -10.335 1.00 76.62 232 ASP A O 1
ATOM 1856 N N . LYS A 1 233 ? 26.706 -9.929 -9.528 1.00 69.19 233 LYS A N 1
ATOM 1857 C CA . LYS A 1 233 ? 27.283 -9.599 -10.840 1.00 69.19 233 LYS A CA 1
ATOM 1858 C C . LYS A 1 233 ? 27.532 -10.822 -11.741 1.00 69.19 233 LYS A C 1
ATOM 1860 O O . LYS A 1 233 ? 27.813 -10.636 -12.922 1.00 69.19 233 LYS A O 1
ATOM 1865 N N . ASN A 1 234 ? 27.463 -12.046 -11.215 1.00 70.38 234 ASN A N 1
ATOM 1866 C CA . ASN A 1 234 ? 27.700 -13.272 -11.975 1.00 70.38 234 ASN A CA 1
ATOM 1867 C C . ASN A 1 234 ? 26.446 -13.773 -12.704 1.00 70.38 234 ASN A C 1
ATOM 1869 O O . ASN A 1 234 ? 26.567 -14.563 -13.643 1.00 70.38 234 ASN A O 1
ATOM 1873 N N . VAL A 1 235 ? 25.252 -13.303 -12.328 1.00 80.44 235 VAL A N 1
ATOM 1874 C CA . VAL A 1 235 ? 23.997 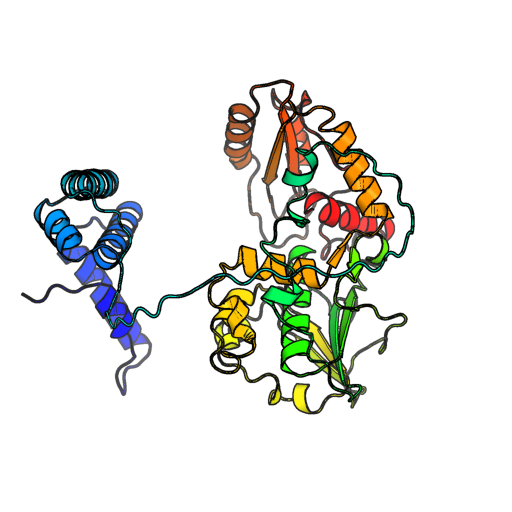-13.685 -12.988 1.00 80.44 235 VAL A CA 1
ATOM 1875 C C . VAL A 1 235 ? 23.808 -12.840 -14.249 1.00 80.44 235 VAL A C 1
ATOM 1877 O O . VAL A 1 235 ? 23.116 -11.829 -14.249 1.00 80.44 235 VAL A O 1
ATOM 1880 N N . ARG A 1 236 ? 24.460 -13.246 -15.346 1.00 81.25 236 ARG A N 1
ATOM 1881 C CA . ARG A 1 236 ? 24.538 -12.459 -16.596 1.00 81.25 236 ARG A CA 1
ATOM 1882 C C . ARG A 1 236 ? 23.188 -12.148 -17.244 1.00 81.25 236 ARG A C 1
ATOM 1884 O O . ARG A 1 236 ? 23.079 -11.167 -17.968 1.00 81.25 236 ARG A O 1
ATOM 1891 N N . GLU A 1 237 ? 22.187 -12.993 -17.021 1.00 90.81 237 GLU A N 1
ATOM 1892 C CA . GLU A 1 237 ? 20.844 -12.844 -17.591 1.00 90.81 237 GLU A CA 1
ATOM 1893 C C . GLU A 1 237 ? 19.861 -12.106 -16.670 1.00 90.81 237 GLU A C 1
ATOM 1895 O O . GLU A 1 237 ? 18.705 -11.900 -17.053 1.00 90.81 237 GLU A O 1
ATOM 1900 N N . ALA A 1 238 ? 20.307 -11.704 -15.475 1.00 93.31 238 ALA A N 1
ATOM 1901 C CA . ALA A 1 238 ? 19.494 -10.979 -14.515 1.00 93.31 238 ALA A CA 1
ATOM 1902 C C . ALA A 1 238 ? 20.023 -9.565 -14.268 1.00 93.31 238 ALA A C 1
ATOM 1904 O O . ALA A 1 238 ? 21.224 -9.303 -14.315 1.00 93.31 238 ALA A O 1
ATOM 1905 N N . CYS A 1 239 ? 19.122 -8.645 -13.941 1.00 92.44 239 CYS A N 1
ATOM 1906 C CA . CYS A 1 239 ? 19.493 -7.328 -13.446 1.00 92.44 239 CYS A CA 1
ATOM 1907 C C . CYS A 1 239 ? 18.601 -6.899 -12.281 1.00 92.44 239 CYS A C 1
ATOM 1909 O O . CYS A 1 239 ? 17.483 -7.391 -12.123 1.00 92.44 239 CYS A O 1
ATOM 1911 N N . VAL A 1 240 ? 19.100 -5.956 -11.481 1.00 92.62 240 VAL A N 1
ATOM 1912 C CA . VAL A 1 240 ? 18.364 -5.350 -10.367 1.00 92.62 240 VAL A CA 1
ATOM 1913 C C . VAL A 1 240 ? 18.087 -3.889 -10.689 1.00 92.62 240 VAL A C 1
ATOM 1915 O O . VAL A 1 240 ? 18.992 -3.153 -11.077 1.00 92.62 240 VAL A O 1
ATOM 1918 N N . ILE A 1 241 ? 16.839 -3.481 -10.500 1.00 93.12 241 ILE A N 1
ATOM 1919 C CA . ILE A 1 241 ? 16.370 -2.101 -10.537 1.00 93.12 241 ILE A CA 1
ATOM 1920 C C . ILE A 1 241 ? 15.977 -1.745 -9.105 1.00 93.12 241 ILE A C 1
ATOM 1922 O O . ILE A 1 241 ? 14.990 -2.263 -8.579 1.00 93.12 241 ILE A O 1
ATOM 1926 N N . ASN A 1 242 ? 16.790 -0.914 -8.454 1.00 93.94 242 ASN A N 1
ATOM 1927 C CA . ASN A 1 242 ? 16.550 -0.478 -7.085 1.00 93.94 242 ASN A CA 1
ATOM 1928 C C . ASN A 1 242 ? 16.099 0.982 -7.072 1.00 93.94 242 ASN A C 1
ATOM 1930 O O . ASN A 1 242 ? 16.905 1.888 -7.262 1.00 93.94 242 ASN A O 1
ATOM 1934 N N . GLU A 1 243 ? 14.813 1.177 -6.814 1.00 95.56 243 GLU A N 1
ATOM 1935 C CA . GLU A 1 243 ? 14.136 2.472 -6.795 1.00 95.56 243 GLU A CA 1
ATOM 1936 C C . GLU A 1 243 ? 13.519 2.777 -5.422 1.00 95.56 243 GLU A C 1
ATOM 1938 O O . GLU A 1 243 ? 12.601 3.591 -5.309 1.00 95.56 243 GLU A O 1
ATOM 1943 N N . VAL A 1 244 ? 14.008 2.123 -4.361 1.00 95.06 244 VAL A N 1
ATOM 1944 C CA . VAL A 1 244 ? 13.623 2.440 -2.979 1.00 95.06 244 VAL A CA 1
ATOM 1945 C C . VAL A 1 244 ? 14.047 3.870 -2.652 1.00 95.06 244 VAL A C 1
ATOM 1947 O O . VAL A 1 244 ? 15.204 4.239 -2.838 1.00 95.06 244 VAL A O 1
ATOM 1950 N N . ASP A 1 245 ? 13.092 4.681 -2.198 1.00 94.62 245 ASP A N 1
ATOM 1951 C CA . ASP A 1 245 ? 13.242 6.105 -1.880 1.00 94.62 245 ASP A CA 1
ATOM 1952 C C . ASP A 1 245 ? 13.833 6.952 -3.028 1.00 94.62 245 ASP A C 1
ATOM 1954 O O . ASP A 1 245 ? 14.305 8.073 -2.815 1.00 94.62 245 ASP A O 1
ATOM 1958 N N . ASN A 1 246 ? 13.782 6.460 -4.274 1.00 96.12 246 ASN A N 1
ATOM 1959 C CA . ASN A 1 246 ? 14.367 7.151 -5.420 1.00 96.12 246 ASN A CA 1
ATOM 1960 C C . ASN A 1 246 ? 13.440 8.266 -5.934 1.00 96.12 246 ASN A C 1
ATOM 1962 O O . ASN A 1 246 ? 12.641 8.090 -6.860 1.00 96.12 246 ASN A O 1
ATOM 1966 N N . VAL A 1 247 ? 13.566 9.446 -5.321 1.00 95.81 247 VAL A N 1
ATOM 1967 C CA . VAL A 1 247 ? 12.833 10.666 -5.696 1.00 95.81 247 VAL A CA 1
ATOM 1968 C C . VAL A 1 247 ? 13.086 11.085 -7.158 1.00 95.81 247 VAL A C 1
ATOM 1970 O O . VAL A 1 247 ? 12.117 11.423 -7.843 1.00 95.81 247 VAL A O 1
ATOM 1973 N N . PRO A 1 248 ? 14.325 11.050 -7.696 1.00 97.06 248 PRO A N 1
ATOM 1974 C CA . PRO A 1 248 ? 14.556 11.287 -9.122 1.00 97.06 248 PRO A CA 1
ATOM 1975 C C . PRO A 1 248 ? 13.766 10.357 -10.050 1.00 97.06 248 PRO A C 1
ATOM 1977 O O . PRO A 1 248 ? 13.156 10.841 -11.006 1.00 97.06 248 PRO A O 1
ATOM 1980 N N . PHE A 1 249 ? 13.744 9.050 -9.781 1.00 96.44 249 PHE A N 1
ATOM 1981 C CA . PHE A 1 249 ? 12.966 8.093 -10.572 1.00 96.44 249 PHE A CA 1
ATOM 1982 C C . PHE A 1 249 ? 11.464 8.377 -10.455 1.00 96.44 249 PHE A C 1
ATOM 1984 O O . PHE A 1 249 ? 10.770 8.475 -11.467 1.00 96.44 249 PHE A O 1
ATOM 1991 N N . TYR A 1 250 ? 10.978 8.625 -9.235 1.00 97.19 250 TYR A N 1
ATOM 1992 C CA . TYR A 1 250 ? 9.593 9.015 -8.960 1.00 97.19 250 TYR A CA 1
ATOM 1993 C C . TYR A 1 250 ? 9.146 10.246 -9.760 1.00 97.19 250 TYR A C 1
ATOM 1995 O O . TYR A 1 250 ? 8.119 10.206 -10.434 1.00 97.19 250 TYR A O 1
ATOM 2003 N N . ASN A 1 251 ? 9.939 11.319 -9.756 1.00 96.38 251 ASN A N 1
ATOM 2004 C CA . ASN A 1 251 ? 9.594 12.559 -10.456 1.00 96.38 251 ASN A CA 1
ATOM 2005 C C . ASN A 1 251 ? 9.631 12.416 -11.986 1.00 96.38 251 ASN A C 1
ATOM 2007 O O . ASN A 1 251 ? 8.917 13.130 -12.695 1.00 96.38 251 ASN A O 1
ATOM 2011 N N . ASN A 1 252 ? 10.452 11.499 -12.503 1.00 96.88 252 ASN A N 1
ATOM 2012 C CA . ASN A 1 252 ? 10.652 11.320 -13.939 1.00 96.88 252 ASN A CA 1
ATOM 2013 C C . ASN A 1 252 ? 9.830 10.187 -14.551 1.00 96.88 252 ASN A C 1
ATOM 2015 O O . ASN A 1 252 ? 9.801 10.076 -15.775 1.00 96.88 252 ASN A O 1
ATOM 2019 N N . ILE A 1 253 ? 9.119 9.385 -13.752 1.00 97.25 253 ILE A N 1
ATOM 2020 C CA . ILE A 1 253 ? 8.439 8.180 -14.243 1.00 97.25 253 ILE A CA 1
ATOM 2021 C C . ILE A 1 253 ? 7.471 8.439 -15.403 1.00 97.25 253 ILE A C 1
ATOM 2023 O O . ILE A 1 253 ? 7.344 7.614 -16.305 1.00 97.25 253 ILE A O 1
ATOM 2027 N N . ARG A 1 254 ? 6.846 9.622 -15.442 1.00 96.81 254 ARG A N 1
ATOM 2028 C CA . ARG A 1 254 ? 5.944 10.025 -16.530 1.00 96.81 254 ARG A CA 1
ATOM 2029 C C . ARG A 1 254 ? 6.623 10.100 -17.906 1.00 96.81 254 ARG A C 1
ATOM 2031 O O . ARG A 1 254 ? 5.935 10.025 -18.918 1.00 96.81 254 ARG A O 1
ATOM 2038 N N . PHE A 1 255 ? 7.945 10.255 -17.948 1.00 97.25 255 PHE A N 1
ATOM 2039 C CA . PHE A 1 255 ? 8.744 10.382 -19.170 1.00 97.25 255 PHE A CA 1
ATOM 2040 C C . PHE A 1 255 ? 9.515 9.110 -19.529 1.00 97.25 255 PHE A C 1
ATOM 2042 O O . PHE A 1 255 ? 10.119 9.046 -20.597 1.00 97.25 255 PHE A O 1
ATOM 2049 N N . LEU A 1 256 ? 9.533 8.106 -18.651 1.00 96.50 256 LEU A N 1
ATOM 2050 C CA . LEU A 1 256 ? 10.352 6.921 -18.867 1.00 96.50 256 LEU A CA 1
ATOM 2051 C C . LEU A 1 256 ? 9.794 6.056 -19.997 1.00 96.50 256 LEU A C 1
ATOM 2053 O O . LEU A 1 256 ? 8.586 5.849 -20.119 1.00 96.50 256 LEU A O 1
ATOM 2057 N N . ASN A 1 257 ? 10.708 5.522 -20.804 1.00 96.88 257 ASN A N 1
ATOM 2058 C CA . ASN A 1 257 ? 10.439 4.447 -21.744 1.00 96.88 257 ASN A CA 1
ATOM 2059 C C . ASN A 1 257 ? 11.002 3.143 -21.171 1.00 96.88 257 ASN A C 1
ATOM 2061 O O . ASN A 1 257 ? 12.180 2.828 -21.326 1.00 96.88 257 ASN A O 1
ATOM 2065 N N . PHE A 1 258 ? 10.146 2.388 -20.489 1.00 96.19 258 PHE A N 1
ATOM 2066 C CA . PHE A 1 258 ? 10.501 1.115 -19.872 1.00 96.19 258 PHE A CA 1
ATOM 2067 C C . PHE A 1 258 ? 10.995 0.091 -20.902 1.00 96.19 258 PHE A C 1
ATOM 2069 O O . PHE A 1 258 ? 11.935 -0.648 -20.631 1.00 96.19 258 PHE A O 1
ATOM 2076 N N . THR A 1 259 ? 10.434 0.073 -22.111 1.00 92.69 259 THR A N 1
ATOM 2077 C CA . THR A 1 259 ? 10.841 -0.877 -23.160 1.00 92.69 259 THR A CA 1
ATOM 2078 C C . THR A 1 259 ? 12.259 -0.637 -23.687 1.00 92.69 259 THR A C 1
ATOM 2080 O O . THR A 1 259 ? 12.884 -1.563 -24.196 1.00 92.69 259 THR A O 1
ATOM 2083 N N . GLU A 1 260 ? 12.798 0.571 -23.523 1.00 93.50 260 GLU A N 1
ATOM 2084 C CA . GLU A 1 260 ? 14.152 0.936 -23.968 1.00 93.50 260 GLU A CA 1
ATOM 2085 C C . GLU A 1 260 ? 15.160 1.049 -22.816 1.00 93.50 260 GLU A C 1
ATOM 2087 O O . GLU A 1 260 ? 16.352 1.257 -23.047 1.00 93.50 260 GLU A O 1
ATOM 2092 N N . MET A 1 261 ? 14.704 0.897 -21.572 1.00 92.06 261 MET A N 1
ATOM 2093 C CA . MET A 1 261 ? 15.528 1.100 -20.387 1.00 92.06 261 MET A CA 1
ATOM 2094 C C . MET A 1 261 ? 16.605 0.011 -20.275 1.00 92.06 261 MET A C 1
ATOM 2096 O O . MET A 1 261 ? 16.300 -1.170 -20.149 1.00 92.06 261 MET A O 1
ATOM 2100 N N . ASN A 1 262 ? 17.880 0.390 -20.283 1.00 86.31 262 ASN A N 1
ATOM 2101 C CA . ASN A 1 262 ? 19.003 -0.510 -19.994 1.00 86.31 262 ASN A CA 1
ATOM 2102 C C . ASN A 1 262 ? 19.205 -0.594 -18.463 1.00 86.31 262 ASN A C 1
ATOM 2104 O O . ASN A 1 262 ? 19.151 0.457 -17.820 1.00 86.31 262 ASN A O 1
ATOM 2108 N N . PRO A 1 263 ? 19.427 -1.777 -17.852 1.00 86.69 263 PRO A N 1
ATOM 2109 C CA . PRO A 1 263 ? 19.557 -3.121 -18.449 1.00 86.69 263 PRO A CA 1
ATOM 2110 C C . PRO A 1 263 ? 18.254 -3.900 -18.640 1.00 86.69 263 PRO A C 1
ATOM 2112 O O . PRO A 1 263 ? 18.283 -5.021 -19.146 1.00 86.69 263 PRO A O 1
ATOM 2115 N N . MET A 1 264 ? 17.106 -3.313 -18.297 1.00 90.75 264 MET A N 1
ATOM 2116 C CA . MET A 1 264 ? 15.807 -3.980 -18.397 1.00 90.75 264 MET A CA 1
ATOM 2117 C C . MET A 1 264 ? 15.491 -4.513 -19.797 1.00 90.75 264 MET A C 1
ATOM 2119 O O . MET A 1 264 ? 14.876 -5.563 -19.903 1.00 90.75 264 MET A O 1
ATOM 2123 N N . ARG A 1 265 ? 15.889 -3.826 -20.868 1.00 89.69 265 ARG A N 1
ATOM 2124 C CA . ARG A 1 265 ? 15.617 -4.241 -22.250 1.00 89.69 265 ARG A CA 1
ATOM 2125 C C . ARG A 1 265 ? 16.202 -5.618 -22.570 1.00 89.69 265 ARG A C 1
ATOM 2127 O O . ARG A 1 265 ? 15.519 -6.439 -23.172 1.00 89.69 265 ARG A O 1
ATOM 2134 N N . ASP A 1 266 ? 17.433 -5.868 -22.132 1.00 90.00 266 ASP A N 1
ATOM 2135 C CA . ASP A 1 266 ? 18.228 -7.017 -22.581 1.00 90.00 266 ASP A CA 1
ATOM 2136 C C . ASP A 1 266 ? 18.237 -8.168 -21.553 1.00 90.00 266 ASP A C 1
ATOM 2138 O O . ASP A 1 266 ? 18.528 -9.313 -21.898 1.00 90.00 266 ASP A O 1
ATOM 2142 N N . ALA A 1 267 ? 17.888 -7.897 -20.290 1.00 93.38 267 ALA A N 1
ATOM 2143 C CA . ALA A 1 267 ? 17.869 -8.906 -19.234 1.00 93.38 267 ALA A CA 1
ATOM 2144 C C . ALA A 1 267 ? 16.656 -9.850 -19.337 1.00 93.38 267 ALA A C 1
ATOM 2146 O O . ALA A 1 267 ? 15.509 -9.417 -19.503 1.00 93.38 267 ALA A O 1
ATOM 2147 N N . LYS A 1 268 ? 16.883 -11.156 -19.155 1.00 94.69 268 LYS A N 1
ATOM 2148 C CA . LYS A 1 268 ? 15.807 -12.154 -19.073 1.00 94.69 268 LYS A CA 1
ATOM 2149 C C . LYS A 1 268 ? 15.021 -11.997 -17.773 1.00 94.69 268 LYS A C 1
ATOM 2151 O O . LYS A 1 268 ? 13.792 -11.996 -17.810 1.00 94.69 268 LYS A O 1
ATOM 2156 N N . TYR A 1 269 ? 15.713 -11.795 -16.653 1.00 95.44 269 TYR A N 1
ATOM 2157 C CA . TYR A 1 269 ? 15.104 -11.623 -15.333 1.00 95.44 269 TYR A CA 1
ATOM 2158 C C . TYR A 1 269 ? 15.400 -10.236 -14.783 1.00 95.44 269 TYR A C 1
ATOM 2160 O O . TYR A 1 269 ? 16.550 -9.859 -14.583 1.00 95.44 269 TYR A O 1
ATOM 2168 N N . VAL A 1 270 ? 14.358 -9.463 -14.518 1.00 95.88 270 VAL A N 1
ATOM 2169 C CA . VAL A 1 270 ? 14.513 -8.107 -13.996 1.00 95.88 270 VAL A CA 1
ATOM 2170 C C . VAL A 1 270 ? 13.892 -8.070 -12.613 1.00 95.88 270 VAL A C 1
ATOM 2172 O O . VAL A 1 270 ? 12.692 -8.281 -12.460 1.00 95.88 270 VAL A O 1
ATOM 2175 N N . TYR A 1 271 ? 14.719 -7.830 -11.608 1.00 95.88 271 TYR A N 1
ATOM 2176 C CA . TYR A 1 271 ? 14.328 -7.785 -10.210 1.00 95.88 271 TYR A CA 1
ATOM 2177 C C . TYR A 1 271 ? 14.135 -6.339 -9.771 1.00 95.88 271 TYR A C 1
ATOM 2179 O O . TYR A 1 271 ? 15.042 -5.526 -9.916 1.00 95.88 271 TYR A O 1
ATOM 2187 N N . VAL A 1 272 ? 12.960 -6.011 -9.244 1.00 95.94 272 VAL A N 1
ATOM 2188 C CA . VAL A 1 272 ? 12.564 -4.639 -8.916 1.00 95.94 272 VAL A CA 1
ATOM 2189 C C . VAL A 1 272 ? 12.385 -4.486 -7.411 1.00 95.94 272 VAL A C 1
ATOM 2191 O O . VAL A 1 272 ? 11.695 -5.286 -6.774 1.00 95.94 272 VAL A O 1
ATOM 2194 N N . MET A 1 273 ? 12.960 -3.415 -6.865 1.00 95.00 273 MET A N 1
ATOM 2195 C CA . MET A 1 273 ? 12.649 -2.887 -5.537 1.00 95.00 273 MET A CA 1
ATOM 2196 C C . MET A 1 273 ? 12.130 -1.472 -5.690 1.00 95.00 273 MET A C 1
ATOM 2198 O O . MET A 1 273 ? 12.761 -0.647 -6.341 1.00 95.00 273 MET A O 1
ATOM 2202 N N . ALA A 1 274 ? 10.999 -1.184 -5.067 1.00 96.38 274 ALA A N 1
ATOM 2203 C CA . ALA A 1 274 ? 10.445 0.155 -4.999 1.00 96.38 274 ALA A CA 1
ATOM 2204 C C . ALA A 1 274 ? 9.481 0.230 -3.812 1.00 96.38 274 ALA A C 1
ATOM 2206 O O . ALA A 1 274 ? 8.915 -0.790 -3.409 1.00 96.38 274 ALA A O 1
ATOM 2207 N N . ASN A 1 275 ? 9.299 1.426 -3.260 1.00 96.31 275 ASN A N 1
ATOM 2208 C CA . ASN A 1 275 ? 8.465 1.661 -2.075 1.00 96.31 275 ASN A CA 1
ATOM 2209 C C . ASN A 1 275 ? 7.568 2.911 -2.175 1.00 96.31 275 ASN A C 1
ATOM 2211 O O . ASN A 1 275 ? 6.753 3.161 -1.284 1.00 96.31 275 ASN A O 1
ATOM 2215 N N . LEU A 1 276 ? 7.696 3.700 -3.245 1.00 96.88 276 LEU A N 1
ATOM 2216 C CA . LEU A 1 276 ? 6.905 4.912 -3.459 1.00 96.88 276 LEU A CA 1
ATOM 2217 C C . LEU A 1 276 ? 5.642 4.630 -4.281 1.00 96.88 276 LEU A C 1
ATOM 2219 O O . LEU A 1 276 ? 5.505 3.591 -4.921 1.00 96.88 276 LEU A O 1
ATOM 2223 N N . ASP A 1 277 ? 4.695 5.565 -4.244 1.00 96.88 277 ASP A N 1
ATOM 2224 C CA . ASP A 1 277 ? 3.440 5.476 -4.989 1.00 96.88 277 ASP A CA 1
ATOM 2225 C C . ASP A 1 277 ? 3.546 6.168 -6.352 1.00 96.88 277 ASP A C 1
ATOM 2227 O O . ASP A 1 277 ? 3.372 7.373 -6.480 1.00 96.88 277 ASP A O 1
ATOM 2231 N N . TYR A 1 278 ? 3.794 5.389 -7.395 1.00 96.88 278 TYR A N 1
ATOM 2232 C CA . TYR A 1 278 ? 4.046 5.905 -8.741 1.00 96.88 278 TYR A CA 1
ATOM 2233 C C . TYR A 1 278 ? 2.793 6.154 -9.587 1.00 96.88 278 TYR A C 1
ATOM 2235 O O . TYR A 1 278 ? 2.899 6.550 -10.750 1.00 96.88 278 TYR A O 1
ATOM 2243 N N . SER A 1 279 ? 1.607 5.896 -9.041 1.00 95.25 279 SER A N 1
ATOM 2244 C CA . SER A 1 279 ? 0.331 5.947 -9.765 1.00 95.25 279 SER A CA 1
ATOM 2245 C C . SER A 1 279 ? 0.065 7.296 -10.445 1.00 95.25 279 SER A C 1
ATOM 2247 O O . SER A 1 279 ? -0.387 7.323 -11.588 1.00 95.25 279 SER A O 1
ATOM 2249 N N . GLU A 1 280 ? 0.376 8.412 -9.781 1.00 94.12 280 GLU A N 1
ATOM 2250 C CA . GLU A 1 280 ? 0.171 9.756 -10.324 1.00 94.12 280 GLU A CA 1
ATOM 2251 C C . GLU A 1 280 ? 1.114 10.046 -11.497 1.00 94.12 280 GLU A C 1
ATOM 2253 O O . GLU A 1 280 ? 0.711 10.630 -12.503 1.00 94.12 280 GLU A O 1
ATOM 2258 N N . GLY A 1 281 ? 2.376 9.632 -11.389 1.00 95.88 281 GLY A N 1
ATOM 2259 C CA . GLY A 1 281 ? 3.331 9.787 -12.481 1.00 95.88 281 GLY A CA 1
ATOM 2260 C C . GLY A 1 281 ? 2.970 8.905 -13.678 1.00 95.88 281 GLY A C 1
ATOM 2261 O O . GLY A 1 281 ? 3.020 9.361 -14.820 1.00 95.88 281 GLY A O 1
ATOM 2262 N N . LEU A 1 282 ? 2.540 7.667 -13.421 1.00 96.69 282 LEU A N 1
ATOM 2263 C CA . LEU A 1 282 ? 2.094 6.723 -14.448 1.00 96.69 282 LEU A CA 1
ATOM 2264 C C . LEU A 1 282 ? 0.820 7.200 -15.159 1.00 96.69 282 LEU A C 1
ATOM 2266 O O . LEU A 1 282 ? 0.753 7.134 -16.385 1.00 96.69 282 LEU A O 1
ATOM 2270 N N . SER A 1 283 ? -0.160 7.746 -14.432 1.00 95.62 283 SER A N 1
ATOM 2271 C CA . SER A 1 283 ? -1.401 8.263 -15.035 1.00 95.62 283 SER A CA 1
ATOM 2272 C C . SER A 1 283 ? -1.170 9.464 -15.955 1.00 95.62 283 SER A C 1
ATOM 2274 O O . SER A 1 283 ? -1.974 9.725 -16.849 1.00 95.62 283 SER A O 1
ATOM 2276 N N . LYS A 1 284 ? -0.047 10.165 -15.764 1.00 95.81 284 LYS A N 1
ATOM 2277 C CA . LYS A 1 284 ? 0.413 11.300 -16.573 1.00 95.81 284 LYS A CA 1
ATOM 2278 C C . LYS A 1 284 ? 1.509 10.908 -17.571 1.00 95.81 284 LYS A C 1
ATOM 2280 O O . LYS A 1 284 ? 2.209 11.792 -18.069 1.00 95.81 284 LYS A O 1
ATOM 2285 N N . SER A 1 285 ? 1.701 9.612 -17.838 1.00 96.56 285 SER A N 1
ATOM 2286 C CA . SER A 1 285 ? 2.762 9.144 -18.731 1.00 96.56 285 SER A CA 1
ATOM 2287 C C . SER A 1 285 ? 2.593 9.698 -20.144 1.00 96.56 285 SER A C 1
ATOM 2289 O O . SER A 1 285 ? 1.549 9.518 -20.770 1.00 96.56 285 SER A O 1
ATOM 2291 N N . VAL A 1 286 ? 3.643 10.334 -20.668 1.00 96.25 286 VAL A N 1
ATOM 2292 C CA . VAL A 1 286 ? 3.673 10.790 -22.067 1.00 96.25 286 VAL A CA 1
ATOM 2293 C C . VAL A 1 286 ? 4.002 9.638 -23.015 1.00 96.25 286 VAL A C 1
ATOM 2295 O O . VAL A 1 286 ? 3.449 9.566 -24.109 1.00 96.25 286 VAL A O 1
ATOM 2298 N N . THR A 1 287 ? 4.844 8.704 -22.565 1.00 96.81 287 THR A N 1
ATOM 2299 C CA . THR A 1 287 ? 5.314 7.552 -23.345 1.00 96.81 287 THR A CA 1
ATOM 2300 C C . THR A 1 287 ? 4.230 6.489 -23.507 1.00 96.81 287 THR A C 1
ATOM 2302 O O . THR A 1 287 ? 4.072 5.922 -24.584 1.00 96.81 287 THR A O 1
ATOM 2305 N N . TYR A 1 288 ? 3.454 6.238 -22.449 1.00 95.69 288 TYR A N 1
ATOM 2306 C CA . TYR A 1 288 ? 2.447 5.172 -22.396 1.00 95.69 288 TYR A CA 1
ATOM 2307 C C . TYR A 1 288 ? 1.017 5.710 -22.269 1.00 95.69 288 TYR A C 1
ATOM 2309 O O . TYR A 1 288 ? 0.146 5.052 -21.699 1.00 95.69 288 TYR A O 1
ATOM 2317 N N . SER A 1 289 ? 0.767 6.913 -22.793 1.00 94.31 289 SER A N 1
ATOM 2318 C CA . SER A 1 289 ? -0.517 7.622 -22.667 1.00 94.31 289 SER A CA 1
ATOM 2319 C C . SER A 1 289 ? -1.721 6.794 -23.135 1.00 94.31 289 SER A C 1
ATOM 2321 O O . SER A 1 289 ? -2.776 6.823 -22.503 1.00 94.31 289 SER A O 1
ATOM 2323 N N . HIS A 1 290 ? -1.565 6.007 -24.203 1.00 93.19 290 HIS A N 1
ATOM 2324 C CA . HIS A 1 290 ? -2.622 5.134 -24.711 1.00 93.19 290 HIS A CA 1
ATOM 2325 C C . HIS A 1 290 ? -2.830 3.898 -23.819 1.00 93.19 290 HIS A C 1
ATOM 2327 O O . HIS A 1 290 ? -3.955 3.608 -23.408 1.00 93.19 290 HIS A O 1
ATOM 2333 N N . GLN A 1 291 ? -1.753 3.186 -23.476 1.00 94.12 291 GLN A N 1
ATOM 2334 C CA . GLN A 1 291 ? -1.782 1.959 -22.670 1.00 94.12 291 GLN A CA 1
ATOM 2335 C C . GLN A 1 291 ? -2.276 2.217 -21.237 1.00 94.12 291 GLN A C 1
ATOM 2337 O O . GLN A 1 291 ? -2.925 1.361 -20.639 1.00 94.12 291 GLN A O 1
ATOM 2342 N N . LEU A 1 292 ? -1.989 3.402 -20.692 1.00 94.50 292 LEU A N 1
ATOM 2343 C CA . LEU A 1 292 ? -2.388 3.826 -19.348 1.00 94.50 292 LEU A CA 1
ATOM 2344 C C . LEU A 1 292 ? -3.599 4.768 -19.351 1.00 94.50 292 LEU A C 1
ATOM 2346 O O . LEU A 1 292 ? -3.937 5.340 -18.315 1.00 94.50 292 LEU A O 1
ATOM 2350 N N . SER A 1 293 ? -4.296 4.910 -20.483 1.00 92.31 293 SER A N 1
ATOM 2351 C CA . SER A 1 293 ? -5.450 5.811 -20.627 1.00 92.31 293 SER A CA 1
ATOM 2352 C C . SER A 1 293 ? -6.561 5.548 -19.605 1.00 92.31 293 SER A C 1
ATOM 2354 O O . SER A 1 293 ? -7.238 6.485 -19.180 1.00 92.31 293 SER A O 1
ATOM 2356 N N . TRP A 1 294 ? -6.704 4.312 -19.125 1.00 91.38 294 TRP A N 1
ATOM 2357 C CA . TRP A 1 294 ? -7.654 3.952 -18.071 1.00 91.38 294 TRP A CA 1
ATOM 2358 C C . TRP A 1 294 ? -7.387 4.645 -16.724 1.00 91.38 294 TRP A C 1
ATOM 2360 O O . TRP A 1 294 ? -8.311 4.816 -15.930 1.00 91.38 294 TRP A O 1
ATOM 2370 N N . MET A 1 295 ? -6.148 5.076 -16.462 1.00 93.31 295 MET A N 1
ATOM 2371 C CA . MET A 1 295 ? -5.779 5.812 -15.251 1.00 93.31 295 MET A CA 1
ATOM 2372 C C . MET A 1 295 ? -6.128 7.305 -15.337 1.00 93.31 295 MET A C 1
ATOM 2374 O O . MET A 1 295 ? -6.305 7.942 -14.303 1.00 93.31 295 MET A O 1
ATOM 2378 N N . SER A 1 296 ? -6.231 7.869 -16.546 1.00 86.19 296 SER A N 1
ATOM 2379 C CA . SER A 1 296 ? -6.240 9.325 -16.788 1.00 86.19 296 SER A CA 1
ATOM 2380 C C . SER A 1 296 ? -7.368 10.094 -16.087 1.00 86.19 296 SER A C 1
ATOM 2382 O O . SER A 1 296 ? -7.180 11.242 -15.696 1.00 86.19 296 SER A O 1
ATOM 2384 N N . ASN A 1 297 ? -8.524 9.455 -15.884 1.00 84.62 297 ASN A N 1
ATOM 2385 C CA . ASN A 1 297 ? -9.708 10.059 -15.260 1.00 84.62 297 ASN A CA 1
ATOM 2386 C C . ASN A 1 297 ? -9.996 9.510 -13.855 1.00 84.62 297 ASN A C 1
ATOM 2388 O O . ASN A 1 297 ? -11.072 9.733 -13.291 1.00 84.62 297 ASN A O 1
ATOM 2392 N N . LEU A 1 298 ? -9.060 8.749 -13.291 1.00 87.25 298 LEU A N 1
ATOM 2393 C CA . LEU A 1 298 ? -9.182 8.178 -11.961 1.00 87.25 298 LEU A CA 1
ATOM 2394 C C . LEU A 1 298 ? -8.331 8.982 -10.983 1.00 87.25 298 LEU A C 1
ATOM 2396 O O . LEU A 1 298 ? -7.196 9.352 -11.266 1.00 87.25 298 LEU A O 1
ATOM 2400 N N . ASN A 1 299 ? -8.875 9.228 -9.792 1.00 88.50 299 ASN A N 1
ATOM 2401 C CA . ASN A 1 299 ? -8.035 9.686 -8.695 1.00 88.50 299 ASN A CA 1
ATOM 2402 C C . ASN A 1 299 ? -7.110 8.547 -8.238 1.00 88.50 299 ASN A C 1
ATOM 2404 O O . ASN A 1 299 ? -7.384 7.368 -8.482 1.00 88.50 299 ASN A O 1
ATOM 2408 N N . ASN A 1 300 ? -6.040 8.907 -7.535 1.00 90.19 300 ASN A N 1
ATOM 2409 C CA . ASN A 1 300 ? -5.030 7.955 -7.088 1.00 90.19 300 ASN A CA 1
ATOM 2410 C C . ASN A 1 300 ? -5.636 6.754 -6.319 1.00 90.19 300 ASN A C 1
ATOM 2412 O O . ASN A 1 300 ? -5.392 5.597 -6.657 1.00 90.19 300 ASN A O 1
ATOM 2416 N N . ALA A 1 301 ? -6.539 7.004 -5.367 1.00 88.31 301 ALA A N 1
ATOM 2417 C CA . ALA A 1 301 ? -7.186 5.939 -4.596 1.00 88.31 301 ALA A CA 1
ATOM 2418 C C . ALA A 1 301 ? -7.922 4.909 -5.481 1.00 88.31 301 ALA A C 1
ATOM 2420 O O . ALA A 1 301 ? -7.878 3.703 -5.221 1.00 88.31 301 ALA A O 1
ATOM 2421 N N . LYS A 1 302 ? -8.578 5.357 -6.559 1.00 87.69 302 LYS A N 1
ATOM 2422 C CA . LYS A 1 302 ? -9.216 4.465 -7.538 1.00 87.69 302 LYS A CA 1
ATOM 2423 C C . LYS A 1 302 ? -8.194 3.691 -8.370 1.00 87.69 302 LYS A C 1
ATOM 2425 O O . LYS A 1 302 ? -8.429 2.515 -8.635 1.00 87.69 302 LYS A O 1
ATOM 2430 N N . ILE A 1 303 ? -7.070 4.301 -8.747 1.00 91.31 303 ILE A N 1
ATOM 2431 C CA . ILE A 1 303 ? -5.985 3.610 -9.465 1.00 91.31 303 ILE A CA 1
ATOM 2432 C C . ILE A 1 303 ? -5.414 2.494 -8.587 1.00 91.31 303 ILE A C 1
ATOM 2434 O O . ILE A 1 303 ? -5.435 1.330 -8.986 1.00 91.31 303 ILE A O 1
ATOM 2438 N N . LEU A 1 304 ? -4.982 2.830 -7.368 1.00 92.31 304 LEU A N 1
ATOM 2439 C CA . LEU A 1 304 ? -4.397 1.873 -6.429 1.00 92.31 304 LEU A CA 1
ATOM 2440 C C . LEU A 1 304 ? -5.360 0.739 -6.097 1.00 92.31 304 LEU A C 1
ATOM 2442 O O . LEU A 1 304 ? -4.972 -0.422 -6.170 1.00 92.31 304 LEU A O 1
ATOM 2446 N N . SER A 1 305 ? -6.625 1.044 -5.796 1.00 88.56 305 SER A N 1
ATOM 2447 C CA . SER A 1 305 ? -7.618 0.001 -5.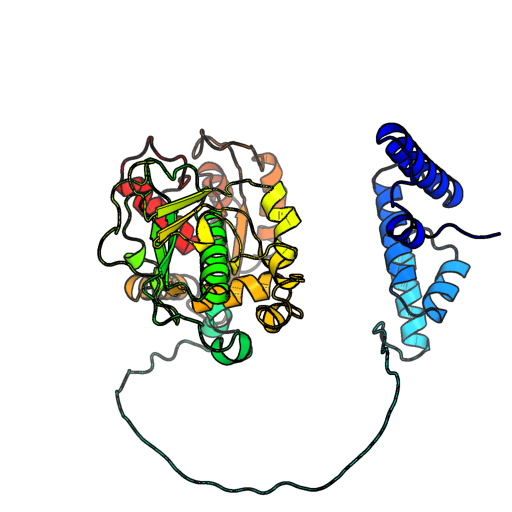510 1.00 88.56 305 SER A CA 1
ATOM 2448 C C . SER A 1 305 ? -7.903 -0.891 -6.720 1.00 88.56 305 SER A C 1
ATOM 2450 O O . SER A 1 305 ? -8.095 -2.092 -6.545 1.00 88.56 305 SER A O 1
ATOM 2452 N N . THR A 1 306 ? -7.885 -0.352 -7.943 1.00 89.38 306 THR A N 1
ATOM 2453 C CA . THR A 1 306 ? -8.056 -1.152 -9.168 1.00 89.38 306 THR A CA 1
ATOM 2454 C C . THR A 1 306 ? -6.876 -2.104 -9.370 1.00 89.38 306 THR A C 1
ATOM 2456 O O . THR A 1 306 ? -7.089 -3.301 -9.559 1.00 89.38 306 THR A O 1
ATOM 2459 N N . LEU A 1 307 ? -5.639 -1.604 -9.261 1.00 93.56 307 LEU A N 1
ATOM 2460 C CA . LEU A 1 307 ? -4.423 -2.421 -9.371 1.00 93.56 307 LEU A CA 1
ATOM 2461 C C . LEU A 1 307 ? -4.363 -3.488 -8.278 1.00 93.56 307 LEU A C 1
ATOM 2463 O O . LEU A 1 307 ? -4.128 -4.664 -8.554 1.00 93.56 307 LEU A O 1
ATOM 2467 N N . TYR A 1 308 ? -4.628 -3.082 -7.039 1.00 92.88 308 TYR A N 1
ATOM 2468 C CA . TYR A 1 308 ? -4.601 -3.963 -5.886 1.00 92.88 308 TYR A CA 1
ATOM 2469 C C . TYR A 1 308 ? -5.600 -5.110 -6.037 1.00 92.88 308 TYR A C 1
ATOM 2471 O O . TYR A 1 308 ? -5.208 -6.267 -5.924 1.00 92.88 308 TYR A O 1
ATOM 2479 N N . LYS A 1 309 ? -6.856 -4.823 -6.408 1.00 89.25 309 LYS A N 1
ATOM 2480 C CA . LYS A 1 309 ? -7.873 -5.859 -6.644 1.00 89.25 309 LYS A CA 1
ATOM 2481 C C . LYS A 1 309 ? -7.551 -6.740 -7.845 1.00 89.25 309 LYS A C 1
ATOM 2483 O O . LYS A 1 309 ? -7.970 -7.891 -7.874 1.00 89.25 309 LYS A O 1
ATOM 2488 N N . ARG A 1 310 ? -6.838 -6.236 -8.854 1.00 91.56 310 ARG A N 1
ATOM 2489 C CA . ARG A 1 310 ? -6.426 -7.055 -10.001 1.00 91.56 310 ARG A CA 1
ATOM 2490 C C . ARG A 1 310 ? -5.412 -8.124 -9.591 1.00 91.56 310 ARG A C 1
ATOM 2492 O O . ARG A 1 310 ? -5.513 -9.273 -10.022 1.00 91.56 310 ARG A O 1
ATOM 2499 N N . ILE A 1 311 ? -4.457 -7.742 -8.749 1.00 94.94 311 ILE A N 1
ATOM 2500 C CA . ILE A 1 311 ? -3.332 -8.588 -8.338 1.00 94.94 311 ILE A CA 1
ATOM 2501 C C . ILE A 1 311 ? -3.727 -9.493 -7.169 1.00 94.94 311 ILE A C 1
ATOM 2503 O O . ILE A 1 311 ? -3.418 -10.685 -7.173 1.00 94.94 311 ILE A O 1
ATOM 2507 N N . PHE A 1 312 ? -4.440 -8.958 -6.185 1.00 94.44 312 PHE A N 1
ATOM 2508 C CA . PHE A 1 312 ? -4.640 -9.595 -4.896 1.00 94.44 312 PHE A CA 1
ATOM 2509 C C . PHE A 1 312 ? -6.102 -9.919 -4.598 1.00 94.44 312 PHE A C 1
ATOM 2511 O O . PHE A 1 312 ? -7.016 -9.146 -4.886 1.00 94.44 312 PHE A O 1
ATOM 2518 N N . LYS A 1 313 ? -6.307 -11.056 -3.934 1.00 92.38 313 LYS A N 1
ATOM 2519 C CA . LYS A 1 313 ? -7.510 -11.362 -3.155 1.00 92.38 313 LYS A CA 1
ATOM 2520 C C . LYS A 1 313 ? -7.111 -12.052 -1.855 1.00 92.38 313 LYS A C 1
ATOM 2522 O O . LYS A 1 313 ? -6.015 -12.609 -1.762 1.00 92.38 313 LYS A O 1
ATOM 2527 N N . LEU A 1 314 ? -8.000 -12.035 -0.870 1.00 93.69 314 LEU A N 1
ATOM 2528 C CA . LEU A 1 314 ? -7.770 -12.749 0.383 1.00 93.69 314 LEU A CA 1
ATOM 2529 C C . LEU A 1 314 ? -7.719 -14.262 0.139 1.00 93.69 314 LEU A C 1
ATOM 2531 O O . LEU A 1 314 ? -8.457 -14.801 -0.694 1.00 93.69 314 LEU A O 1
ATOM 2535 N N . SER A 1 315 ? -6.851 -14.958 0.874 1.00 95.62 315 SER A N 1
ATOM 2536 C CA . SER A 1 315 ? -6.878 -16.420 0.915 1.00 95.62 315 SER A CA 1
ATOM 2537 C C . SER A 1 315 ? -8.188 -16.908 1.562 1.00 95.62 315 SER A C 1
ATOM 2539 O O . SER A 1 315 ? -8.795 -16.169 2.340 1.00 95.62 315 SER A O 1
ATOM 2541 N N . PRO A 1 316 ? -8.634 -18.155 1.322 1.00 95.00 316 PRO A N 1
ATOM 2542 C CA . PRO A 1 316 ? -9.814 -18.695 1.999 1.00 95.00 316 PRO A CA 1
ATOM 2543 C C . PRO A 1 316 ? -9.711 -18.653 3.530 1.00 95.00 316 PRO A C 1
ATOM 2545 O O . PRO A 1 316 ? -10.681 -18.305 4.198 1.00 95.00 316 PRO A O 1
ATOM 2548 N N . TYR A 1 317 ? -8.528 -18.954 4.077 1.00 94.88 317 TYR A N 1
ATOM 2549 C CA . TYR A 1 317 ? -8.254 -18.870 5.514 1.00 94.88 317 TYR A CA 1
ATOM 2550 C C . TYR A 1 317 ? -8.441 -17.440 6.031 1.00 94.88 317 TYR A C 1
ATOM 2552 O O . TYR A 1 317 ? -9.151 -17.207 7.009 1.00 94.88 317 TYR A O 1
ATOM 2560 N N . PHE A 1 318 ? -7.841 -16.470 5.345 1.00 93.06 318 PHE A N 1
ATOM 2561 C CA . PHE A 1 318 ? -7.854 -15.083 5.787 1.00 93.06 318 PHE A CA 1
ATOM 2562 C C . PHE A 1 318 ? -9.225 -14.428 5.599 1.00 93.06 318 PHE A C 1
ATOM 2564 O O . PHE A 1 318 ? -9.687 -13.679 6.456 1.00 93.06 318 PHE A O 1
ATOM 2571 N N . GLN A 1 319 ? -9.924 -14.785 4.520 1.00 93.00 319 GLN A N 1
ATOM 2572 C CA . GLN A 1 319 ? -11.305 -14.388 4.278 1.00 93.00 319 GLN A CA 1
ATOM 2573 C C . GLN A 1 319 ? -12.245 -14.927 5.363 1.00 93.00 319 GLN A C 1
ATOM 2575 O O . GLN A 1 319 ? -13.116 -14.194 5.829 1.00 93.00 319 GLN A O 1
ATOM 2580 N N . ASP A 1 320 ? -12.083 -16.185 5.784 1.00 93.81 320 ASP A N 1
ATOM 2581 C CA . ASP A 1 320 ? -12.853 -16.764 6.889 1.00 93.81 320 ASP A CA 1
ATOM 2582 C C . ASP A 1 320 ? -12.554 -16.054 8.217 1.00 93.81 320 ASP A C 1
ATOM 2584 O O . ASP A 1 320 ? -13.482 -15.663 8.930 1.00 93.81 320 ASP A O 1
ATOM 2588 N N . LYS A 1 321 ? -11.275 -15.788 8.512 1.00 93.50 321 LYS A N 1
ATOM 2589 C CA . LYS A 1 321 ? -10.861 -15.006 9.687 1.00 93.50 321 LYS A CA 1
ATOM 2590 C C . LYS A 1 321 ? -11.507 -13.615 9.695 1.00 93.50 321 LYS A C 1
ATOM 2592 O O . LYS A 1 321 ? -12.099 -13.227 10.703 1.00 93.50 321 LYS A O 1
ATOM 2597 N N . MET A 1 322 ? -11.479 -12.905 8.566 1.00 91.69 322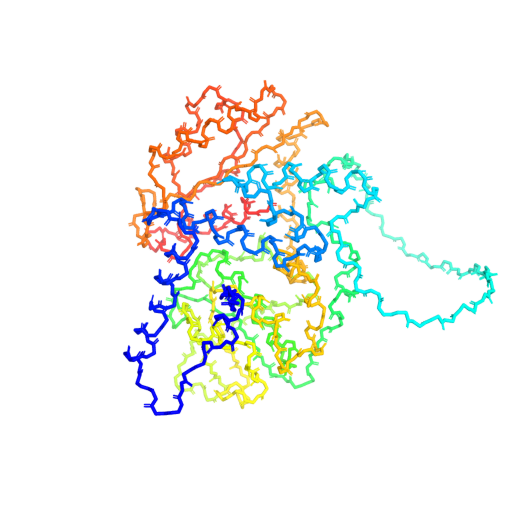 MET A N 1
ATOM 2598 C CA . MET A 1 322 ? -12.125 -11.597 8.409 1.00 91.69 322 MET A CA 1
ATOM 2599 C C . MET A 1 322 ? -13.647 -11.692 8.586 1.00 91.69 322 MET A C 1
ATOM 2601 O O . MET A 1 322 ? -14.249 -10.918 9.327 1.00 91.69 322 MET A O 1
ATOM 2605 N N . ASN A 1 323 ? -14.289 -12.690 7.977 1.00 90.75 323 ASN A N 1
ATOM 2606 C CA . ASN A 1 323 ? -15.730 -12.900 8.110 1.00 90.75 323 ASN A CA 1
ATOM 2607 C C . ASN A 1 323 ? -16.148 -13.181 9.559 1.00 90.75 323 ASN A C 1
ATOM 2609 O O . ASN A 1 323 ? -17.193 -12.689 10.000 1.00 90.75 323 ASN A O 1
ATOM 2613 N N . LYS A 1 324 ? -15.347 -13.953 10.303 1.00 93.75 324 LYS A N 1
ATOM 2614 C CA . LYS A 1 324 ? -15.561 -14.228 11.729 1.00 93.75 324 LYS A CA 1
ATOM 2615 C C . LYS A 1 324 ? -15.437 -12.956 12.556 1.00 93.75 324 LYS A C 1
ATOM 2617 O O . LYS A 1 324 ? -16.383 -12.643 13.273 1.00 93.75 324 LYS A O 1
ATOM 2622 N N . PHE A 1 325 ? -14.355 -12.197 12.379 1.00 93.56 325 PHE A N 1
ATOM 2623 C CA . PHE A 1 325 ? -14.152 -10.912 13.054 1.00 93.56 325 PHE A CA 1
ATOM 2624 C C . PHE A 1 325 ? -15.309 -9.942 12.789 1.00 93.56 325 PHE A C 1
ATOM 2626 O O . PHE A 1 325 ? -15.915 -9.414 13.717 1.00 93.56 325 PHE A O 1
ATOM 2633 N N . MET A 1 326 ? -15.701 -9.770 11.526 1.00 90.75 326 MET A N 1
ATOM 2634 C CA . MET A 1 326 ? -16.811 -8.884 11.170 1.00 90.75 326 MET A CA 1
ATOM 2635 C C . MET A 1 326 ? -18.150 -9.378 11.726 1.00 90.75 326 MET A C 1
ATOM 2637 O O . MET A 1 326 ? -18.995 -8.570 12.105 1.00 90.75 326 MET A O 1
ATOM 2641 N N . THR A 1 327 ? -18.356 -10.695 11.811 1.00 91.00 327 THR A N 1
ATOM 2642 C CA . THR A 1 327 ? -19.577 -11.277 12.386 1.00 91.00 327 THR A CA 1
ATOM 2643 C C . THR A 1 327 ? -19.649 -11.089 13.898 1.00 91.00 327 THR A C 1
ATOM 2645 O O . THR A 1 327 ? -20.727 -10.778 14.400 1.00 91.00 327 THR A O 1
ATOM 2648 N N . SER A 1 328 ? -18.534 -11.253 14.616 1.00 92.56 328 SER A N 1
ATOM 2649 C CA . SER A 1 328 ? -18.483 -11.038 16.065 1.00 92.56 328 SER A CA 1
ATOM 2650 C C . SER A 1 328 ? -18.570 -9.558 16.431 1.00 92.56 328 SER A C 1
ATOM 2652 O O . SER A 1 328 ? -19.238 -9.204 17.397 1.00 92.56 328 SER A O 1
ATOM 2654 N N . THR A 1 329 ? -17.930 -8.693 15.644 1.00 92.62 329 THR A N 1
ATOM 2655 C CA . THR A 1 329 ? -17.873 -7.248 15.888 1.00 92.62 329 THR A CA 1
ATOM 2656 C C . THR A 1 329 ? -19.180 -6.555 15.505 1.00 92.62 329 THR A C 1
ATOM 2658 O O . THR A 1 329 ? -19.675 -5.713 16.252 1.00 92.62 329 THR A O 1
ATOM 2661 N N . LEU A 1 330 ? -19.779 -6.917 14.364 1.00 91.88 330 LEU A N 1
ATOM 2662 C CA . LEU A 1 330 ? -20.989 -6.285 13.822 1.00 91.88 330 LEU A CA 1
ATOM 2663 C C . LEU A 1 330 ? -22.126 -7.315 13.657 1.00 91.88 330 LEU A C 1
ATOM 2665 O O . LEU A 1 330 ? -22.526 -7.638 12.530 1.00 91.88 330 LEU A O 1
ATOM 2669 N N . PRO A 1 331 ? -22.682 -7.856 14.758 1.00 88.44 331 PRO A N 1
ATOM 2670 C CA . PRO A 1 331 ? -23.648 -8.954 14.689 1.00 88.44 331 PRO A CA 1
ATOM 2671 C C . PRO A 1 331 ? -25.003 -8.531 14.106 1.00 88.44 331 PRO A C 1
ATOM 2673 O O . PRO A 1 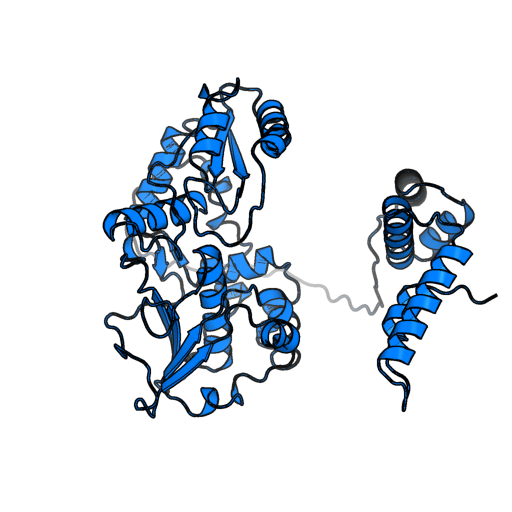331 ? -25.741 -9.365 13.584 1.00 88.44 331 PRO A O 1
ATOM 2676 N N . THR A 1 332 ? -25.347 -7.240 14.162 1.00 88.88 332 THR A N 1
ATOM 2677 C CA . THR A 1 332 ? -26.633 -6.720 13.671 1.00 88.88 332 THR A CA 1
ATOM 2678 C C . THR A 1 332 ? -26.439 -5.518 12.754 1.00 88.88 332 THR A C 1
ATOM 2680 O O . THR A 1 332 ? -25.421 -4.838 12.810 1.00 88.88 332 THR A O 1
ATOM 2683 N N . GLN A 1 333 ? -27.457 -5.198 11.950 1.00 84.62 333 GLN A N 1
ATOM 2684 C CA . GLN A 1 333 ? -27.435 -4.040 11.042 1.00 84.62 333 GLN A CA 1
ATOM 2685 C C . GLN A 1 333 ? -27.407 -2.679 11.757 1.00 84.62 333 GLN A C 1
ATOM 2687 O O . GLN A 1 333 ? -27.218 -1.658 11.104 1.00 84.62 333 GLN A O 1
ATOM 2692 N N . ARG A 1 334 ? -27.633 -2.654 13.077 1.00 89.69 334 ARG A N 1
ATOM 2693 C CA . ARG A 1 334 ? -27.518 -1.436 13.890 1.00 89.69 334 ARG A CA 1
ATOM 2694 C C . ARG A 1 334 ? -26.071 -1.118 14.244 1.00 89.69 334 ARG A C 1
ATOM 2696 O O . ARG A 1 334 ? -25.779 0.029 14.554 1.00 89.69 334 ARG A O 1
ATOM 2703 N N . HIS A 1 335 ? -25.195 -2.122 14.214 1.00 92.38 335 HIS A N 1
ATOM 2704 C CA . HIS A 1 335 ? -23.798 -1.922 14.546 1.00 92.38 335 HIS A CA 1
ATOM 2705 C C . HIS A 1 335 ? -23.086 -1.139 13.451 1.00 92.38 335 HIS A C 1
ATOM 2707 O O . HIS A 1 335 ? -23.320 -1.349 12.260 1.00 92.38 335 HIS A O 1
ATOM 2713 N N . ARG A 1 336 ? -22.180 -0.265 13.870 1.00 92.00 336 ARG A N 1
ATOM 2714 C CA . ARG A 1 336 ? -21.308 0.523 13.000 1.00 92.00 336 ARG A CA 1
ATOM 2715 C C . ARG A 1 336 ? -19.873 0.311 13.444 1.00 92.00 336 ARG A C 1
ATOM 2717 O O . ARG A 1 336 ? -19.617 0.234 14.640 1.00 92.00 336 ARG A O 1
ATOM 2724 N N . LEU A 1 337 ? -18.953 0.232 12.489 1.00 92.56 337 LEU A N 1
ATOM 2725 C CA . LEU A 1 337 ? -17.524 0.208 12.778 1.00 92.56 337 LEU A CA 1
ATOM 2726 C C . LEU A 1 337 ? -16.931 1.585 12.496 1.00 92.56 337 LEU A C 1
ATOM 2728 O O . LEU A 1 337 ? -17.081 2.111 11.394 1.00 92.56 337 LEU A O 1
ATOM 2732 N N . ILE A 1 338 ? -16.273 2.152 13.497 1.00 94.44 338 ILE A N 1
ATOM 2733 C CA . ILE A 1 338 ? -15.552 3.418 13.421 1.00 94.44 338 ILE A CA 1
ATOM 2734 C C . ILE A 1 338 ? -14.071 3.075 13.468 1.00 94.44 338 ILE A C 1
ATOM 2736 O O . ILE A 1 338 ? -13.586 2.566 14.477 1.00 94.44 338 ILE A O 1
ATOM 2740 N N . CYS A 1 339 ? -13.358 3.337 12.380 1.00 93.81 339 CYS A N 1
ATOM 2741 C CA . CYS A 1 339 ? -11.945 3.000 12.272 1.00 93.81 339 CYS A CA 1
ATOM 2742 C C . CYS A 1 339 ? -11.078 4.241 12.486 1.00 93.81 339 CYS A C 1
ATOM 2744 O O . CYS A 1 339 ? -11.383 5.314 11.963 1.00 93.81 339 CYS A O 1
ATOM 2746 N N . ALA A 1 340 ? -9.974 4.089 13.211 1.00 95.06 340 ALA A N 1
ATOM 2747 C CA . ALA A 1 340 ? -8.951 5.119 13.336 1.00 95.06 340 ALA A CA 1
ATOM 2748 C C . ALA A 1 340 ? -7.562 4.484 13.373 1.00 95.06 340 ALA A C 1
ATOM 2750 O O . ALA A 1 340 ? -7.341 3.525 14.107 1.00 95.06 340 ALA A O 1
ATOM 2751 N N . HIS A 1 341 ? -6.633 5.061 12.611 1.00 95.19 341 HIS A N 1
ATOM 2752 C CA . HIS A 1 341 ? -5.232 4.655 12.569 1.00 95.19 341 HIS A CA 1
ATOM 2753 C C . HIS A 1 341 ? -4.342 5.778 13.088 1.00 95.19 341 HIS A C 1
ATOM 2755 O O . HIS A 1 341 ? -4.296 6.855 12.493 1.00 95.19 341 HIS A O 1
ATOM 2761 N N . ALA A 1 342 ? -3.619 5.519 14.176 1.00 95.94 342 ALA A N 1
ATOM 2762 C CA . ALA A 1 342 ? -2.610 6.425 14.708 1.00 95.94 342 ALA A CA 1
ATOM 2763 C C . ALA A 1 342 ? -1.211 5.839 14.497 1.00 95.94 342 ALA A C 1
ATOM 2765 O O . ALA A 1 342 ? -0.812 4.893 15.177 1.00 95.94 342 ALA A O 1
ATOM 2766 N N . ARG A 1 343 ? -0.463 6.426 13.560 1.00 95.50 343 ARG A N 1
ATOM 2767 C CA . ARG A 1 343 ? 0.942 6.096 13.313 1.00 95.50 343 ARG A CA 1
ATOM 2768 C C . ARG A 1 343 ? 1.826 6.936 14.234 1.00 95.50 343 ARG A C 1
ATOM 2770 O O . ARG A 1 343 ? 1.983 8.129 13.999 1.00 95.50 343 ARG A O 1
ATOM 2777 N N . MET A 1 344 ? 2.410 6.313 15.246 1.00 96.94 344 MET A N 1
ATOM 2778 C CA . MET A 1 344 ? 3.280 6.930 16.245 1.00 96.94 344 MET A CA 1
ATOM 2779 C C . MET A 1 344 ? 4.699 7.141 15.730 1.00 96.94 344 MET A C 1
ATOM 2781 O O . MET A 1 344 ? 5.308 8.160 16.046 1.00 96.94 344 MET A O 1
ATOM 2785 N N . GLY A 1 345 ? 5.229 6.246 14.891 1.00 95.06 345 GLY A N 1
ATOM 2786 C CA . GLY A 1 345 ? 6.626 6.358 14.468 1.00 95.06 345 GLY A CA 1
ATOM 2787 C C . GLY A 1 345 ? 7.558 5.584 15.388 1.00 95.06 345 GLY A C 1
ATOM 2788 O O . GLY A 1 345 ? 7.212 4.521 15.902 1.00 95.06 345 GLY A O 1
ATOM 2789 N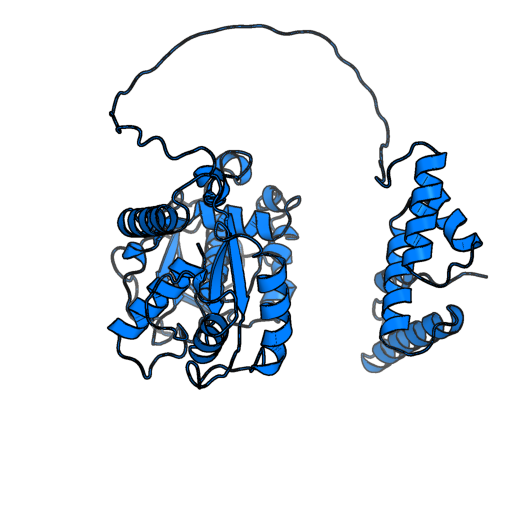 N . THR A 1 346 ? 8.731 6.154 15.641 1.00 96.19 346 THR A N 1
ATOM 2790 C CA . THR A 1 346 ? 9.656 5.667 16.668 1.00 96.19 346 THR A CA 1
ATOM 2791 C C . THR A 1 346 ? 8.974 5.695 18.032 1.00 96.19 346 THR A C 1
ATOM 2793 O O . THR A 1 346 ? 8.542 6.745 18.502 1.00 96.19 346 THR A O 1
ATOM 2796 N N . ASN A 1 347 ? 8.860 4.531 18.667 1.00 95.75 347 ASN A N 1
ATOM 2797 C CA . ASN A 1 347 ? 8.211 4.365 19.966 1.00 95.75 347 ASN A CA 1
ATOM 2798 C C . ASN A 1 347 ? 8.752 3.103 20.675 1.00 95.75 347 ASN A C 1
ATOM 2800 O O . ASN A 1 347 ? 9.455 2.325 20.033 1.00 95.75 347 ASN A O 1
ATOM 2804 N N . PRO A 1 348 ? 8.450 2.852 21.963 1.00 95.31 348 PRO A N 1
ATOM 2805 C CA . PRO A 1 348 ? 8.989 1.688 22.674 1.00 95.31 348 PRO A CA 1
ATOM 2806 C C . PRO A 1 348 ? 8.691 0.325 22.023 1.00 95.31 348 PRO A C 1
ATOM 2808 O O . PRO A 1 348 ? 9.521 -0.573 22.113 1.00 95.31 348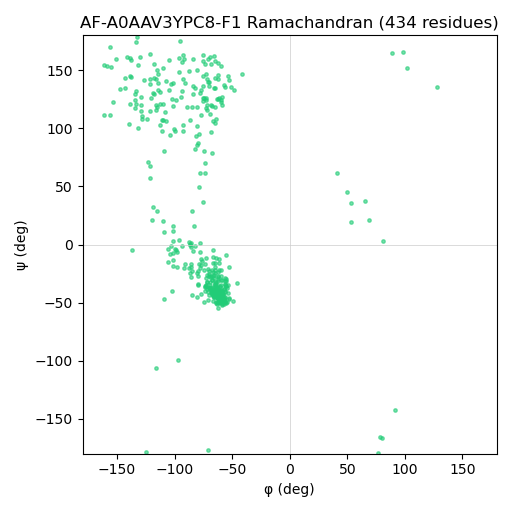 PRO A O 1
ATOM 2811 N N . THR A 1 349 ? 7.547 0.169 21.344 1.00 94.81 349 THR A N 1
ATOM 2812 C CA . THR A 1 349 ? 7.201 -1.043 20.579 1.00 94.81 349 THR A CA 1
ATOM 2813 C C . THR A 1 349 ? 7.999 -1.133 19.273 1.00 94.81 349 THR A C 1
ATOM 2815 O O . THR A 1 349 ? 8.411 -2.214 18.865 1.00 94.81 349 THR A O 1
ATOM 2818 N N . ASN A 1 350 ? 8.262 0.004 18.622 1.00 94.25 350 ASN A N 1
ATOM 2819 C CA . ASN A 1 350 ? 9.029 0.094 17.377 1.00 94.25 350 ASN A CA 1
ATOM 2820 C C . ASN A 1 350 ? 10.246 1.030 17.526 1.00 94.25 350 ASN A C 1
ATOM 2822 O O . ASN A 1 350 ? 10.267 2.125 16.952 1.00 94.25 350 ASN A O 1
ATOM 2826 N N . PRO A 1 351 ? 11.286 0.616 18.279 1.00 93.44 351 PRO A N 1
ATOM 2827 C CA . PRO A 1 351 ? 12.388 1.504 18.662 1.00 93.44 351 PRO A CA 1
ATOM 2828 C C . PRO A 1 351 ? 13.318 1.868 17.497 1.00 93.44 351 PRO A C 1
ATOM 2830 O O . PRO A 1 351 ? 14.012 2.877 17.558 1.00 93.44 351 PRO A O 1
ATOM 2833 N N . TYR A 1 352 ? 13.331 1.064 16.430 1.00 92.69 352 TYR A N 1
ATOM 2834 C CA . TYR A 1 352 ? 14.212 1.251 15.270 1.00 92.69 352 TYR A CA 1
ATOM 2835 C C . TYR A 1 352 ? 13.554 1.995 14.105 1.00 92.69 352 TYR A C 1
ATOM 2837 O O . TYR A 1 352 ? 14.150 2.146 13.034 1.00 92.69 352 TYR A O 1
ATOM 2845 N N . ASP A 1 353 ? 12.315 2.453 14.271 1.00 91.31 353 ASP A N 1
ATOM 2846 C CA . ASP A 1 353 ? 11.695 3.310 13.271 1.00 91.31 353 ASP A CA 1
ATOM 2847 C C . ASP A 1 353 ? 12.501 4.605 13.070 1.00 91.31 353 ASP A C 1
ATOM 2849 O O . ASP A 1 353 ? 13.237 5.042 13.951 1.00 91.31 353 ASP A O 1
ATOM 2853 N N . SER A 1 354 ? 12.402 5.203 11.887 1.00 88.56 354 SER A N 1
ATOM 2854 C CA . SER A 1 354 ? 13.255 6.327 11.484 1.00 88.56 354 SER A CA 1
ATOM 2855 C C . SER A 1 354 ? 12.733 7.689 11.923 1.00 88.56 354 SER A C 1
ATOM 2857 O O . SER A 1 354 ? 13.492 8.652 11.900 1.00 88.56 354 SER A O 1
ATOM 2859 N N . VAL A 1 355 ? 11.443 7.805 12.246 1.00 92.38 355 VAL A N 1
ATOM 2860 C CA . VAL A 1 355 ? 10.797 9.098 12.498 1.00 92.38 355 VAL A CA 1
ATOM 2861 C C . VAL A 1 355 ? 9.711 8.936 13.553 1.00 92.38 355 VAL A C 1
ATOM 2863 O O . VAL A 1 355 ? 8.874 8.047 13.423 1.00 92.38 355 VAL A O 1
ATOM 2866 N N . VAL A 1 356 ? 9.668 9.835 14.539 1.00 95.75 356 VAL A N 1
ATOM 2867 C CA . VAL A 1 356 ? 8.482 10.046 15.386 1.00 95.75 356 VAL A CA 1
ATOM 2868 C C . VAL A 1 356 ? 7.442 10.813 14.570 1.00 95.75 356 VAL A C 1
ATOM 2870 O O . VAL A 1 356 ? 7.733 11.877 14.029 1.00 95.75 356 VAL A O 1
ATOM 2873 N N . ARG A 1 357 ? 6.243 10.249 14.432 1.00 95.06 357 ARG A N 1
ATOM 2874 C CA . ARG A 1 357 ? 5.146 10.803 13.624 1.00 95.06 357 ARG A CA 1
ATOM 2875 C C . ARG A 1 357 ? 4.088 11.481 14.483 1.00 95.06 357 ARG A C 1
ATOM 2877 O O . ARG A 1 357 ? 3.587 12.526 14.085 1.00 95.06 357 ARG A O 1
ATOM 2884 N N . LEU A 1 358 ? 3.770 10.883 15.628 1.00 95.38 358 LEU A N 1
ATOM 2885 C CA . LEU A 1 358 ? 2.838 11.413 16.615 1.00 95.38 358 LEU A CA 1
ATOM 2886 C C . LEU A 1 358 ? 3.401 11.184 18.015 1.00 95.38 358 LEU A C 1
ATOM 2888 O O . LEU A 1 358 ? 4.012 10.149 18.289 1.00 95.38 358 LEU A O 1
ATOM 2892 N N . HIS A 1 359 ? 3.147 12.133 18.905 1.00 94.56 359 HIS A N 1
ATOM 2893 C CA . HIS A 1 359 ? 3.368 11.997 20.337 1.00 94.56 359 HIS A CA 1
ATOM 2894 C C . HIS A 1 359 ? 2.069 11.588 21.041 1.00 94.56 359 HIS A C 1
ATOM 2896 O O . HIS A 1 359 ? 0.966 11.776 20.530 1.00 94.56 359 HIS A O 1
ATOM 2902 N N . GLU A 1 360 ? 2.172 11.040 22.253 1.00 93.38 360 GLU A N 1
ATOM 2903 C CA . GLU A 1 360 ? 0.994 10.631 23.037 1.00 93.38 360 GLU A CA 1
ATOM 2904 C C . GLU A 1 360 ? 0.040 11.797 23.324 1.00 93.38 360 GLU A C 1
ATOM 2906 O O . GLU A 1 360 ? -1.174 11.611 23.373 1.00 93.38 360 GLU A O 1
ATOM 2911 N N . THR A 1 361 ? 0.576 13.013 23.446 1.00 93.81 361 THR A N 1
ATOM 2912 C CA . THR A 1 361 ? -0.208 14.244 23.604 1.00 93.81 361 THR A CA 1
ATOM 2913 C C . THR A 1 361 ? -1.113 14.523 22.406 1.00 93.81 361 THR A C 1
ATOM 2915 O O . THR A 1 361 ? -2.201 15.071 22.579 1.00 93.81 361 THR A O 1
ATOM 2918 N N . ASP A 1 362 ? -0.714 14.098 21.207 1.00 95.38 362 ASP A N 1
ATOM 2919 C CA . ASP A 1 362 ? -1.488 14.301 19.980 1.00 95.38 362 ASP A CA 1
ATOM 2920 C C . ASP A 1 362 ? -2.698 13.358 19.913 1.00 95.38 362 ASP A C 1
ATOM 2922 O O . ASP A 1 362 ? -3.699 13.653 19.252 1.00 95.38 362 ASP A O 1
ATOM 2926 N N . LEU A 1 363 ? -2.664 12.243 20.655 1.00 97.12 363 LEU A N 1
ATOM 2927 C CA . LEU A 1 363 ? -3.767 11.283 20.696 1.00 97.12 363 LEU A CA 1
ATOM 2928 C C . LEU A 1 363 ? -5.037 11.873 21.318 1.00 97.12 363 LEU A C 1
ATOM 2930 O O . LEU A 1 363 ? -6.127 11.387 21.028 1.00 97.12 363 LEU A O 1
ATOM 2934 N N . ALA A 1 364 ? -4.942 12.966 22.084 1.00 96.31 364 ALA A N 1
ATOM 2935 C CA . ALA A 1 364 ? -6.109 13.671 22.613 1.00 96.31 364 ALA A CA 1
ATOM 2936 C C . ALA A 1 364 ? -7.100 14.091 21.509 1.00 96.31 364 ALA A C 1
ATOM 2938 O O . ALA A 1 364 ? -8.317 14.010 21.701 1.00 96.31 364 ALA A O 1
ATOM 2939 N N . PHE A 1 365 ? -6.603 14.479 20.328 1.00 95.19 365 PHE A N 1
ATOM 2940 C CA . PHE A 1 365 ? -7.454 14.806 19.180 1.00 95.19 365 PHE A CA 1
ATOM 2941 C C . PHE A 1 365 ? -8.160 13.568 18.618 1.00 95.19 365 PHE A C 1
ATOM 2943 O O . PHE A 1 365 ? -9.342 13.634 18.274 1.00 95.19 365 PHE A O 1
ATOM 2950 N N . VAL A 1 366 ? -7.463 12.428 18.583 1.00 96.06 366 VAL A N 1
ATOM 2951 C CA . VAL A 1 366 ? -8.021 11.141 18.146 1.00 96.06 366 VAL A CA 1
ATOM 2952 C C . VAL A 1 366 ? -9.095 10.665 19.122 1.00 96.06 366 VAL A C 1
ATOM 2954 O O . VAL A 1 366 ? -10.179 10.273 18.696 1.00 96.06 366 VAL A O 1
ATOM 2957 N N . TRP A 1 367 ? -8.851 10.767 20.431 1.00 97.06 367 TRP A N 1
ATOM 2958 C CA . TRP A 1 367 ? -9.828 10.413 21.465 1.00 97.06 367 TRP A CA 1
ATOM 2959 C C . TRP A 1 367 ? -11.071 11.282 21.389 1.00 97.06 367 TRP A C 1
ATOM 2961 O O . TRP A 1 367 ? -12.186 10.767 21.451 1.00 97.06 367 TRP A O 1
ATOM 2971 N N . LYS A 1 368 ? -10.894 12.590 21.189 1.00 95.94 368 LYS A N 1
ATOM 2972 C CA . LYS A 1 368 ? -12.015 13.507 20.992 1.00 95.94 368 LYS A CA 1
ATOM 2973 C C . LYS A 1 368 ? -12.853 13.100 19.781 1.00 95.94 368 LYS A C 1
ATOM 2975 O O . LYS A 1 368 ? -14.070 12.999 19.910 1.00 95.94 368 LYS A O 1
ATOM 2980 N N . PHE A 1 369 ? -12.216 12.827 18.643 1.00 95.38 369 PHE A N 1
ATOM 2981 C CA . PHE A 1 369 ? -12.906 12.362 17.441 1.00 95.38 369 PHE A CA 1
ATOM 2982 C C . PHE A 1 369 ? -13.669 11.056 17.695 1.00 95.38 369 PHE A C 1
ATOM 2984 O O . PHE A 1 369 ? -14.870 10.992 17.449 1.00 95.38 369 PHE A O 1
ATOM 2991 N N . LEU A 1 370 ? -13.006 10.033 18.240 1.00 96.62 370 LEU A N 1
ATOM 2992 C CA . LEU A 1 370 ? -13.622 8.730 18.493 1.00 96.62 370 LEU A CA 1
ATOM 2993 C C . LEU A 1 370 ? -14.791 8.821 19.476 1.00 96.62 370 LEU A C 1
ATOM 2995 O O . LEU A 1 370 ? -15.828 8.212 19.237 1.00 96.62 370 LEU A O 1
ATOM 2999 N N . SER A 1 371 ? -14.657 9.623 20.533 1.00 95.25 371 SER A N 1
ATOM 3000 C CA . SER A 1 371 ? -15.732 9.869 21.497 1.00 95.25 371 SER A CA 1
ATOM 3001 C C . SER A 1 371 ? -16.947 10.534 20.841 1.00 95.25 371 SER A C 1
ATOM 3003 O O . SER A 1 371 ? -18.074 10.110 21.065 1.00 95.25 371 SER A O 1
ATOM 3005 N N . GLN A 1 372 ? -16.721 11.522 19.968 1.00 94.75 372 GLN A N 1
ATOM 3006 C CA . GLN A 1 372 ? -17.789 12.219 19.239 1.00 94.75 372 GLN A CA 1
ATOM 3007 C C . GLN A 1 372 ? -18.467 11.357 18.168 1.00 94.75 372 GLN A C 1
ATOM 3009 O O . GLN A 1 372 ? -19.604 11.624 17.803 1.00 94.75 372 GLN A O 1
ATOM 3014 N N . GLN A 1 373 ? -17.771 10.366 17.608 1.00 94.56 373 GLN A N 1
ATOM 3015 C CA . GLN A 1 373 ? -18.345 9.489 16.580 1.00 94.56 373 GLN A CA 1
ATOM 3016 C C . GLN A 1 373 ? -18.990 8.227 17.157 1.00 94.56 373 GLN A C 1
ATOM 3018 O O . GLN A 1 373 ? -19.802 7.596 16.477 1.00 94.56 373 GLN A O 1
ATOM 3023 N N . SER A 1 374 ? -18.611 7.854 18.379 1.00 93.81 374 SER A N 1
ATOM 3024 C CA . SER A 1 374 ? -19.059 6.660 19.084 1.00 93.81 374 SER A CA 1
ATOM 3025 C C . SER A 1 374 ? -19.972 7.077 20.230 1.00 93.81 374 SER A C 1
ATOM 3027 O O . SER A 1 374 ? -19.564 7.159 21.387 1.00 93.81 374 SER A O 1
ATOM 3029 N N . GLU A 1 375 ? -21.231 7.360 19.924 1.00 90.69 375 GLU A N 1
ATOM 3030 C CA . GLU A 1 375 ? -22.220 7.794 20.923 1.00 90.69 375 GLU A CA 1
ATOM 3031 C C . GLU A 1 375 ? -23.093 6.627 21.401 1.00 90.69 375 GLU A C 1
ATOM 3033 O O . GLU A 1 375 ? -23.674 6.687 22.481 1.00 90.69 375 GLU A O 1
ATOM 3038 N N . SER A 1 376 ? -23.157 5.537 20.629 1.00 93.06 376 SER A N 1
ATOM 3039 C CA . SER A 1 376 ? -24.006 4.381 20.908 1.00 93.06 376 SER A CA 1
ATOM 3040 C C . SER A 1 376 ? -23.207 3.144 21.321 1.00 93.06 376 SER A C 1
ATOM 3042 O O . SER A 1 376 ? -22.096 2.922 20.845 1.00 93.06 376 SER A O 1
ATOM 3044 N N . ASP A 1 377 ? -23.798 2.260 22.125 1.00 89.00 377 ASP A N 1
ATOM 3045 C CA . ASP A 1 377 ? -23.224 0.934 22.428 1.00 89.00 377 ASP A CA 1
ATOM 3046 C C . ASP A 1 377 ? -23.184 -0.003 21.206 1.00 89.00 377 ASP A C 1
ATOM 3048 O O . ASP A 1 377 ? -22.463 -1.009 21.187 1.00 89.00 377 ASP A O 1
ATOM 3052 N N . TYR A 1 378 ? -23.945 0.343 20.161 1.00 93.50 378 TYR A N 1
ATOM 3053 C CA . TYR A 1 378 ? -23.880 -0.307 18.854 1.00 93.50 378 TYR A CA 1
ATOM 3054 C C . TYR A 1 378 ? -22.668 0.144 18.024 1.00 93.50 378 TYR A C 1
ATOM 3056 O O . TYR A 1 378 ? -22.302 -0.543 17.067 1.00 93.50 378 TYR A O 1
ATOM 3064 N N . ASP A 1 379 ? -22.034 1.267 18.366 1.00 95.06 379 ASP A N 1
ATOM 3065 C CA . ASP A 1 379 ? -20.791 1.683 17.728 1.00 95.06 379 ASP A CA 1
ATOM 3066 C C . ASP A 1 379 ? -19.637 0.826 18.262 1.00 95.06 379 ASP A C 1
ATOM 3068 O O . ASP A 1 379 ? -19.417 0.713 19.469 1.00 95.06 379 ASP A O 1
ATOM 3072 N N . LYS A 1 380 ? -18.887 0.208 17.352 1.00 96.62 380 LYS A N 1
ATOM 3073 C CA . LYS A 1 380 ? -17.626 -0.476 17.638 1.00 96.62 380 LYS A CA 1
ATOM 3074 C C . LYS A 1 380 ? -16.480 0.346 17.089 1.00 96.62 380 LYS A C 1
ATOM 3076 O O . LYS A 1 380 ? -16.588 0.917 16.005 1.00 96.62 380 LYS A O 1
ATOM 3081 N N . ILE A 1 381 ? -15.383 0.401 17.829 1.00 96.94 381 ILE A N 1
ATOM 3082 C CA . ILE A 1 381 ? -14.205 1.175 17.449 1.00 96.94 381 ILE A CA 1
ATOM 3083 C C . ILE A 1 381 ? -13.090 0.209 17.079 1.00 96.94 381 ILE A C 1
ATOM 3085 O O . ILE A 1 381 ? -12.653 -0.578 17.909 1.00 96.94 381 ILE A O 1
ATOM 3089 N N . PHE A 1 382 ? -12.597 0.295 15.852 1.00 96.50 382 PHE A N 1
ATOM 3090 C CA . PHE A 1 382 ? -11.373 -0.382 15.451 1.00 96.50 382 PHE A CA 1
ATOM 3091 C C . PHE A 1 382 ? -10.229 0.628 15.471 1.00 96.50 382 PHE A C 1
ATOM 3093 O O . PHE A 1 382 ? -10.081 1.445 14.559 1.00 96.50 382 PHE A O 1
ATOM 3100 N N . PHE A 1 383 ? -9.466 0.623 16.565 1.00 96.69 383 PHE A N 1
ATOM 3101 C CA . PHE A 1 383 ? -8.313 1.497 16.731 1.00 96.69 383 PHE A CA 1
ATOM 3102 C C . PHE A 1 383 ? -7.031 0.718 16.464 1.00 96.69 383 PHE A C 1
ATOM 3104 O O . PHE A 1 383 ? -6.711 -0.236 17.167 1.00 96.69 383 PHE A O 1
ATOM 3111 N N . MET A 1 384 ? -6.291 1.166 15.462 1.00 95.94 384 MET A N 1
ATOM 3112 C CA . MET A 1 384 ? -5.032 0.573 15.034 1.00 95.94 384 MET A CA 1
ATOM 3113 C C . MET A 1 384 ? -3.890 1.550 15.287 1.00 95.94 384 MET A C 1
ATOM 3115 O O . MET A 1 384 ? -4.001 2.758 15.056 1.00 95.94 384 MET A O 1
ATOM 3119 N N . SER A 1 385 ? -2.776 1.015 15.770 1.00 96.06 385 SER A N 1
ATOM 3120 C CA . SER A 1 385 ? -1.550 1.765 15.979 1.00 96.06 385 SER A CA 1
ATOM 3121 C C . SER A 1 385 ? -0.351 0.830 15.935 1.00 96.06 385 SER A C 1
ATOM 3123 O O . SER A 1 385 ? -0.432 -0.347 16.269 1.00 96.06 385 SER A O 1
ATOM 3125 N N . ASP A 1 386 ? 0.784 1.390 15.559 1.00 95.50 386 ASP A N 1
ATOM 3126 C CA . ASP A 1 386 ? 2.119 0.807 15.641 1.00 95.50 386 ASP A CA 1
ATOM 3127 C C . ASP A 1 386 ? 2.757 0.969 17.040 1.00 95.50 386 ASP A C 1
ATOM 3129 O O . ASP A 1 386 ? 3.974 0.837 17.184 1.00 95.50 386 ASP A O 1
ATOM 3133 N N . SER A 1 387 ? 1.967 1.293 18.065 1.00 96.31 387 SER A N 1
ATOM 3134 C CA . SER A 1 387 ? 2.400 1.427 19.458 1.00 96.31 387 SER A CA 1
ATOM 3135 C C . SER A 1 387 ? 1.438 0.698 20.386 1.00 96.31 387 SER A C 1
ATOM 3137 O O . SER A 1 387 ? 0.259 1.049 20.479 1.00 96.31 387 SER A O 1
ATOM 3139 N N . GLU A 1 388 ? 1.953 -0.269 21.148 1.00 96.06 388 GLU A N 1
ATOM 3140 C CA . GLU A 1 388 ? 1.170 -0.938 22.193 1.00 96.06 388 GLU A CA 1
ATOM 3141 C C . GLU A 1 388 ? 0.678 0.064 23.238 1.00 96.06 388 GLU A C 1
ATOM 3143 O O . GLU A 1 388 ? -0.435 -0.061 23.747 1.00 96.06 388 GLU A O 1
ATOM 3148 N N . ASN A 1 389 ? 1.472 1.099 23.541 1.00 96.88 389 ASN A N 1
ATOM 3149 C CA . ASN A 1 389 ? 1.054 2.102 24.510 1.00 96.88 389 ASN A CA 1
ATOM 3150 C C . ASN A 1 389 ? -0.137 2.924 24.005 1.00 96.88 389 ASN A C 1
ATOM 3152 O O . ASN A 1 389 ? -1.075 3.151 24.764 1.00 96.88 389 ASN A O 1
ATOM 3156 N N . ALA A 1 390 ? -0.149 3.304 22.725 1.00 97.25 390 ALA A N 1
ATOM 3157 C CA . ALA A 1 390 ? -1.289 4.003 22.137 1.00 97.25 390 ALA A CA 1
ATOM 3158 C C . ALA A 1 390 ? -2.566 3.148 22.200 1.00 97.25 390 ALA A C 1
ATOM 3160 O O . ALA A 1 390 ? -3.629 3.657 22.551 1.00 97.25 390 ALA A O 1
ATOM 3161 N N . VAL A 1 391 ? -2.462 1.839 21.942 1.00 96.56 391 VAL A N 1
ATOM 3162 C CA . VAL A 1 391 ? -3.591 0.903 22.080 1.00 96.56 391 VAL A CA 1
ATOM 3163 C C . VAL A 1 391 ? -4.059 0.799 23.536 1.00 96.56 391 VAL A C 1
ATOM 3165 O O . VAL A 1 391 ? -5.262 0.843 23.799 1.00 96.56 391 VAL A O 1
ATOM 3168 N N . ARG A 1 392 ? -3.146 0.724 24.514 1.00 96.94 392 ARG A N 1
ATOM 3169 C CA . ARG A 1 392 ? -3.516 0.745 25.944 1.00 96.94 392 ARG A CA 1
ATOM 3170 C C . ARG A 1 392 ? -4.231 2.039 26.336 1.00 96.94 392 ARG A C 1
ATOM 3172 O O . ARG A 1 392 ? -5.238 1.980 27.035 1.00 96.94 392 ARG A O 1
ATOM 3179 N N . LEU A 1 393 ? -3.744 3.187 25.863 1.00 97.44 393 LEU A N 1
ATOM 3180 C CA . LEU A 1 393 ? -4.366 4.491 26.105 1.00 97.44 393 LEU A CA 1
ATOM 3181 C C . LEU A 1 393 ? -5.753 4.605 25.463 1.00 97.44 393 LEU A C 1
ATOM 3183 O O . LEU A 1 393 ? -6.634 5.229 26.047 1.00 97.44 393 LEU A O 1
ATOM 3187 N N . ALA A 1 394 ? -5.971 3.984 24.302 1.00 97.12 394 ALA A N 1
ATOM 3188 C CA . ALA A 1 394 ? -7.294 3.906 23.687 1.00 97.12 394 ALA A CA 1
ATOM 3189 C C . ALA A 1 394 ? -8.271 3.125 24.581 1.00 97.12 394 ALA A C 1
ATOM 3191 O O . ALA A 1 394 ? -9.391 3.569 24.832 1.00 97.12 394 ALA A O 1
ATOM 3192 N N . ASN A 1 395 ? -7.828 1.980 25.110 1.00 96.81 395 ASN A N 1
ATOM 3193 C CA . ASN A 1 395 ? -8.635 1.121 25.980 1.00 96.81 395 ASN A CA 1
ATOM 3194 C C . ASN A 1 395 ? -8.971 1.764 27.334 1.00 96.81 395 ASN A C 1
ATOM 3196 O O . ASN A 1 395 ? -9.973 1.395 27.942 1.00 96.81 395 ASN A O 1
ATOM 3200 N N . SER A 1 396 ? -8.179 2.734 27.799 1.00 97.12 396 SER A N 1
ATOM 3201 C CA . SER A 1 396 ? -8.475 3.486 29.025 1.00 97.12 396 SER A CA 1
ATOM 3202 C C . SER A 1 396 ? -9.425 4.671 28.818 1.00 97.12 396 SER A C 1
ATOM 3204 O O . SER A 1 396 ? -9.831 5.299 29.797 1.00 97.12 396 SER A O 1
ATOM 3206 N N . GLN A 1 397 ? -9.806 4.990 27.575 1.00 97.06 397 GLN A N 1
ATOM 3207 C CA . GLN A 1 397 ? -10.786 6.043 27.306 1.00 97.06 397 GLN A CA 1
ATOM 3208 C C . GLN A 1 397 ? -12.202 5.621 27.739 1.00 97.06 397 GLN A C 1
ATOM 3210 O O . GLN A 1 397 ? -12.498 4.426 27.798 1.00 97.06 397 GLN A O 1
ATOM 3215 N N . PRO A 1 398 ? -13.140 6.567 27.953 1.00 95.25 398 PRO A N 1
ATOM 3216 C CA . PRO A 1 398 ? -14.531 6.240 28.297 1.00 95.25 398 PRO A CA 1
ATOM 3217 C C . PRO A 1 398 ? -15.225 5.304 27.291 1.00 95.25 398 PRO A C 1
ATOM 3219 O O . PRO A 1 398 ? -16.079 4.496 27.653 1.00 95.25 398 PRO A O 1
ATOM 3222 N N . PHE A 1 399 ? -14.832 5.373 26.016 1.00 95.50 399 PHE A N 1
ATOM 3223 C CA . PHE A 1 399 ? -15.318 4.486 24.959 1.00 95.50 399 PHE A CA 1
ATOM 3224 C C . PHE A 1 399 ? -14.545 3.163 24.842 1.00 95.50 399 PHE A C 1
ATOM 3226 O O . PHE A 1 399 ? -14.870 2.367 23.966 1.00 95.50 399 PHE A O 1
ATOM 3233 N N . GLY A 1 400 ? -13.541 2.912 25.687 1.00 96.25 400 GLY A N 1
ATOM 3234 C CA . GLY A 1 400 ? -12.612 1.784 25.572 1.00 96.25 400 GLY A CA 1
ATOM 3235 C C . GLY A 1 400 ? -13.299 0.419 25.537 1.00 96.25 400 GLY A C 1
ATOM 3236 O O . GLY A 1 400 ? -12.914 -0.446 24.763 1.00 96.25 400 GLY A O 1
ATOM 3237 N N . HIS A 1 401 ? -14.410 0.259 26.260 1.00 95.69 401 HIS A N 1
ATOM 3238 C CA . HIS A 1 401 ? -15.227 -0.963 26.247 1.00 95.69 401 HIS A CA 1
ATOM 3239 C C . HIS A 1 401 ? -15.877 -1.287 24.881 1.00 95.69 401 HIS A C 1
ATOM 3241 O O . HIS A 1 401 ? -16.411 -2.380 24.696 1.00 95.69 401 HIS A O 1
ATOM 3247 N N . ARG A 1 402 ? -15.857 -0.347 23.924 1.00 96.44 402 ARG A N 1
ATOM 3248 C CA . ARG A 1 402 ? -16.338 -0.522 22.541 1.00 96.44 402 ARG A CA 1
ATOM 3249 C C . ARG A 1 402 ? -15.215 -0.785 21.543 1.00 96.44 402 ARG A C 1
ATOM 3251 O O . ARG A 1 402 ? -15.507 -1.001 20.365 1.00 96.44 402 ARG A O 1
ATOM 3258 N N . ILE A 1 403 ? -13.958 -0.749 21.985 1.00 96.44 403 ILE A N 1
ATOM 3259 C CA . ILE A 1 403 ? -12.817 -1.066 21.132 1.00 96.44 403 ILE A CA 1
ATOM 3260 C C . ILE A 1 403 ? -12.822 -2.560 20.817 1.00 96.44 403 ILE A C 1
ATOM 3262 O O . ILE A 1 403 ? -13.061 -3.400 21.682 1.00 96.44 403 ILE A O 1
ATOM 3266 N N . VAL A 1 404 ? -12.563 -2.875 19.555 1.00 95.81 404 VAL A N 1
ATOM 3267 C CA . VAL A 1 404 ? -12.345 -4.230 19.062 1.00 95.81 404 VAL A CA 1
ATOM 3268 C C . VAL A 1 404 ? -10.923 -4.356 18.533 1.00 95.81 404 VAL A C 1
ATOM 3270 O O . VAL A 1 404 ? -10.399 -3.423 17.927 1.00 95.81 404 VAL A O 1
ATOM 3273 N N . ASP A 1 405 ? -10.307 -5.511 18.770 1.00 91.81 405 ASP A N 1
ATOM 3274 C CA . ASP A 1 405 ? -8.934 -5.818 18.371 1.00 91.81 405 ASP A CA 1
ATOM 3275 C C . ASP A 1 405 ? -8.916 -7.049 17.461 1.00 91.81 405 ASP A C 1
ATOM 3277 O O . ASP A 1 405 ? -9.627 -8.031 17.690 1.00 91.81 405 ASP A O 1
ATOM 3281 N N . SER A 1 406 ? -8.097 -6.981 16.418 1.00 91.50 406 SER A N 1
ATOM 3282 C CA . SER A 1 406 ? -7.799 -8.086 15.506 1.00 91.50 406 SER A CA 1
ATOM 3283 C C . SER A 1 406 ? -6.828 -9.109 16.112 1.00 91.50 406 SER A C 1
ATOM 3285 O O . SER A 1 406 ? -6.707 -10.224 15.598 1.00 91.50 406 SER A O 1
ATOM 3287 N N . GLY A 1 407 ? -6.159 -8.748 17.213 1.00 91.19 407 GLY A N 1
ATOM 3288 C CA . GLY A 1 407 ? -5.152 -9.551 17.899 1.00 91.19 407 GLY A CA 1
ATOM 3289 C C . GLY A 1 407 ? -3.800 -9.557 17.178 1.00 91.19 407 GLY A C 1
ATOM 3290 O O . GLY A 1 407 ? -3.624 -8.921 16.139 1.00 91.19 407 GLY A O 1
ATOM 3291 N N . GLY A 1 408 ? -2.833 -10.285 17.741 1.00 92.44 408 GLY A N 1
ATOM 3292 C CA . GLY A 1 408 ? -1.474 -10.418 17.202 1.00 92.44 408 GLY A CA 1
ATOM 3293 C C . GLY A 1 408 ? -0.488 -9.346 17.694 1.00 92.44 408 GLY A C 1
ATOM 3294 O O . GLY A 1 408 ? -0.898 -8.328 18.256 1.00 92.44 408 GLY A O 1
ATOM 3295 N N . PRO A 1 409 ? 0.826 -9.569 17.513 1.00 94.69 409 PRO A N 1
ATOM 3296 C CA . PRO A 1 409 ? 1.855 -8.643 17.969 1.00 94.69 409 PRO A CA 1
ATOM 3297 C C . PRO A 1 409 ? 1.951 -7.412 17.062 1.00 94.69 409 PRO A C 1
ATOM 3299 O O . PRO A 1 409 ? 1.832 -7.506 15.841 1.00 94.69 409 PRO A O 1
ATOM 3302 N N . ILE A 1 410 ? 2.243 -6.255 17.657 1.00 95.00 410 ILE A N 1
ATOM 3303 C CA . ILE A 1 410 ? 2.562 -5.032 16.917 1.00 95.00 410 ILE A CA 1
ATOM 3304 C C . ILE A 1 410 ? 4.071 -5.007 16.676 1.00 95.00 410 ILE A C 1
ATOM 3306 O O . ILE A 1 410 ? 4.853 -4.961 17.621 1.00 95.00 410 ILE A O 1
ATOM 3310 N N . ASN A 1 411 ? 4.500 -5.024 15.414 1.00 93.19 411 ASN A N 1
ATOM 3311 C CA . ASN A 1 411 ? 5.907 -4.850 15.064 1.00 93.19 411 ASN A CA 1
ATOM 3312 C C . ASN A 1 411 ? 6.096 -4.208 13.685 1.00 93.19 411 ASN A C 1
ATOM 3314 O O . ASN A 1 411 ? 5.212 -4.208 12.828 1.00 93.19 411 ASN A O 1
ATOM 3318 N N . HIS A 1 412 ? 7.279 -3.640 13.470 1.00 91.44 412 HIS A N 1
ATOM 3319 C CA . HIS A 1 412 ? 7.665 -3.079 12.186 1.00 91.44 412 HIS A CA 1
ATOM 3320 C C . HIS A 1 412 ? 8.137 -4.184 11.232 1.00 91.44 412 HIS A C 1
ATOM 3322 O O . HIS A 1 412 ? 9.182 -4.792 11.456 1.00 91.44 412 HIS A O 1
ATOM 3328 N N . ILE A 1 413 ? 7.449 -4.377 10.104 1.00 90.88 413 ILE A N 1
ATOM 3329 C CA . ILE A 1 413 ? 7.731 -5.451 9.125 1.00 90.88 413 ILE A CA 1
ATOM 3330 C C . ILE A 1 413 ? 9.215 -5.528 8.732 1.00 90.88 413 ILE A C 1
ATOM 3332 O O . ILE A 1 413 ? 9.841 -6.585 8.802 1.00 90.88 413 ILE A O 1
ATOM 3336 N N . ASP A 1 414 ? 9.799 -4.382 8.391 1.00 88.56 414 ASP A N 1
ATOM 3337 C CA . ASP A 1 414 ? 11.177 -4.304 7.896 1.00 88.56 414 ASP A CA 1
ATOM 3338 C C . ASP A 1 414 ? 12.252 -4.200 8.995 1.00 88.56 414 ASP A C 1
ATOM 3340 O O . ASP A 1 414 ? 13.404 -4.576 8.800 1.00 88.56 414 ASP A O 1
ATOM 3344 N N . LYS A 1 415 ? 11.882 -3.705 10.182 1.00 89.31 415 LYS A N 1
ATOM 3345 C CA . LYS A 1 415 ? 12.811 -3.316 11.257 1.00 89.31 415 LYS A CA 1
ATOM 3346 C C . LYS A 1 415 ? 12.599 -4.139 12.527 1.00 89.31 415 LYS A C 1
ATOM 3348 O O . LYS A 1 415 ? 12.800 -3.665 13.639 1.00 89.31 415 LYS A O 1
ATOM 3353 N N . SER A 1 416 ? 12.188 -5.388 12.342 1.00 89.25 416 SER A N 1
ATOM 3354 C CA . SER A 1 416 ? 11.853 -6.352 13.395 1.00 89.25 416 SER A CA 1
ATOM 3355 C C . SER A 1 416 ? 12.864 -7.493 13.511 1.00 89.25 416 SER A C 1
ATOM 3357 O O . SER A 1 416 ? 12.549 -8.532 14.076 1.00 89.25 416 SER A O 1
ATOM 3359 N N . ARG A 1 417 ? 14.093 -7.336 12.999 1.00 86.94 417 ARG A N 1
ATOM 3360 C CA . ARG A 1 417 ? 15.118 -8.404 13.017 1.00 86.94 417 ARG A CA 1
ATOM 3361 C C . ARG A 1 417 ? 15.532 -8.870 14.419 1.00 86.94 417 ARG A C 1
ATOM 3363 O O . ARG A 1 417 ? 16.137 -9.925 14.546 1.00 86.94 417 ARG A O 1
ATOM 3370 N N . TYR A 1 418 ? 15.215 -8.093 15.452 1.00 89.62 418 TYR A N 1
ATOM 3371 C CA . TYR A 1 418 ? 15.411 -8.468 16.854 1.00 89.62 418 TYR A CA 1
ATOM 3372 C C . TYR A 1 418 ? 14.348 -9.460 17.371 1.00 89.62 418 TYR A C 1
ATOM 3374 O O . TYR A 1 418 ? 14.518 -10.029 18.446 1.00 89.62 418 TYR A O 1
ATOM 3382 N N . LEU A 1 419 ? 13.257 -9.665 16.625 1.00 91.88 419 LEU A N 1
ATOM 3383 C CA . LEU A 1 419 ? 12.204 -10.639 16.910 1.00 91.88 419 LEU A CA 1
ATOM 3384 C C . LEU A 1 419 ? 12.467 -11.959 16.177 1.00 91.88 419 LEU A C 1
ATOM 3386 O O . LEU A 1 419 ? 13.129 -11.993 15.138 1.00 91.88 419 LEU A O 1
ATOM 3390 N N . ASN A 1 420 ? 11.893 -13.051 16.682 1.00 94.00 420 ASN A N 1
ATOM 3391 C CA . ASN A 1 420 ? 11.969 -14.341 15.998 1.00 94.00 420 ASN A CA 1
ATOM 3392 C C . ASN A 1 420 ? 11.034 -14.403 14.772 1.00 94.00 420 ASN A C 1
ATOM 3394 O O . ASN A 1 420 ? 10.099 -13.614 14.634 1.00 94.00 420 ASN A O 1
ATOM 3398 N N . ASN A 1 421 ? 11.269 -15.370 13.880 1.00 92.56 421 ASN A N 1
ATOM 3399 C CA . ASN A 1 421 ? 10.528 -15.493 12.619 1.00 92.56 421 ASN A CA 1
ATOM 3400 C C . ASN A 1 421 ? 9.008 -15.614 12.807 1.00 92.56 421 ASN A C 1
ATOM 3402 O O . ASN A 1 421 ? 8.264 -15.007 12.040 1.00 92.56 421 ASN A O 1
ATOM 3406 N N . THR A 1 422 ? 8.552 -16.335 13.834 1.00 93.69 422 THR A N 1
ATOM 3407 C CA . THR A 1 422 ? 7.123 -16.480 14.144 1.00 93.69 422 THR A CA 1
ATOM 3408 C C . THR A 1 422 ? 6.508 -15.131 14.498 1.00 93.69 422 THR A C 1
ATOM 3410 O O . THR A 1 422 ? 5.566 -14.705 13.846 1.00 93.69 422 THR A O 1
ATOM 3413 N N . GLN A 1 423 ? 7.110 -14.385 15.429 1.00 93.81 423 GLN A N 1
ATOM 3414 C CA . GLN A 1 423 ? 6.627 -13.056 15.826 1.00 93.81 423 GLN A CA 1
ATOM 3415 C C . GLN A 1 423 ? 6.570 -12.082 14.644 1.00 93.81 423 GLN A C 1
ATOM 3417 O O . GLN A 1 423 ? 5.633 -11.294 14.520 1.00 93.81 423 GLN A O 1
ATOM 3422 N N . ARG A 1 424 ? 7.572 -12.126 13.760 1.00 93.38 424 ARG A N 1
ATOM 3423 C CA . ARG A 1 424 ? 7.613 -11.286 12.556 1.00 93.38 424 ARG A CA 1
ATOM 3424 C C . ARG A 1 424 ? 6.519 -11.668 11.557 1.00 93.38 424 ARG A C 1
ATOM 3426 O O . ARG A 1 424 ? 5.912 -10.782 10.964 1.00 93.38 424 ARG A O 1
ATOM 3433 N N . SER A 1 425 ? 6.255 -12.964 11.394 1.00 93.12 425 SER A N 1
ATOM 3434 C CA . SER A 1 425 ? 5.161 -13.476 10.564 1.00 93.12 425 SER A CA 1
ATOM 3435 C C . SER A 1 425 ? 3.792 -13.094 11.130 1.00 93.12 425 SER A C 1
ATOM 3437 O O . SER A 1 425 ? 2.950 -12.603 10.386 1.00 93.12 425 SER A O 1
ATOM 3439 N N . ASP A 1 426 ? 3.589 -13.239 12.438 1.00 94.31 426 ASP A N 1
ATOM 3440 C CA . ASP A 1 426 ? 2.334 -12.879 13.108 1.00 94.31 426 ASP A CA 1
ATOM 3441 C C . ASP A 1 426 ? 2.074 -11.366 13.032 1.00 94.31 426 ASP A C 1
ATOM 3443 O O . ASP A 1 426 ? 0.941 -10.926 12.842 1.00 94.31 426 ASP A O 1
ATOM 3447 N N . GLY A 1 427 ? 3.129 -10.550 13.127 1.00 94.31 427 GLY A N 1
ATOM 3448 C CA . GLY A 1 427 ? 3.031 -9.102 12.930 1.00 94.31 427 GLY A CA 1
ATOM 3449 C C . GLY A 1 427 ? 2.709 -8.720 11.483 1.00 94.31 427 GLY A C 1
ATOM 3450 O O . GLY A 1 427 ? 1.907 -7.817 11.249 1.00 94.31 427 GLY A O 1
ATOM 3451 N N . MET A 1 428 ? 3.261 -9.444 10.502 1.00 93.69 428 MET A N 1
ATOM 3452 C CA . MET A 1 428 ? 2.872 -9.303 9.095 1.00 93.69 428 MET A CA 1
ATOM 3453 C C . MET A 1 428 ? 1.400 -9.667 8.883 1.00 93.69 428 MET A C 1
ATOM 3455 O O . MET A 1 428 ? 0.681 -8.910 8.233 1.00 93.69 428 MET A O 1
ATOM 3459 N N . GLU A 1 429 ? 0.938 -10.778 9.462 1.00 94.81 429 GLU A N 1
ATOM 3460 C CA . GLU A 1 429 ? -0.470 -11.173 9.428 1.00 94.81 429 GLU A CA 1
ATOM 3461 C C . GLU A 1 429 ? -1.363 -10.067 10.000 1.00 94.81 429 GLU A C 1
ATOM 3463 O O . GLU A 1 429 ? -2.336 -9.678 9.352 1.00 94.81 429 GLU A O 1
ATOM 3468 N N . LYS A 1 430 ? -1.008 -9.526 11.175 1.00 95.12 430 LYS A N 1
ATOM 3469 C CA . LYS A 1 430 ? -1.749 -8.436 11.820 1.00 95.12 430 LYS A CA 1
ATOM 3470 C C . LYS A 1 430 ? -1.819 -7.195 10.938 1.00 95.12 430 LYS A C 1
ATOM 3472 O O . LYS A 1 430 ? -2.908 -6.692 10.699 1.00 95.12 430 LYS A O 1
ATOM 3477 N N . VAL A 1 431 ? -0.688 -6.714 10.418 1.00 94.12 431 VAL A N 1
ATOM 3478 C CA . VAL A 1 431 ? -0.652 -5.500 9.582 1.00 94.12 431 VAL A CA 1
ATOM 3479 C C . VAL A 1 431 ? -1.464 -5.674 8.301 1.00 94.12 431 VAL A C 1
ATOM 3481 O O . VAL A 1 431 ? -2.128 -4.731 7.868 1.00 94.12 431 VAL A O 1
ATOM 3484 N N . ILE A 1 432 ? -1.423 -6.861 7.687 1.00 93.50 432 ILE A N 1
ATOM 3485 C CA . ILE A 1 432 ? -2.281 -7.157 6.540 1.00 93.50 432 ILE A CA 1
ATOM 3486 C C . ILE A 1 432 ? -3.741 -7.131 6.987 1.00 93.50 432 ILE A C 1
ATOM 3488 O O . ILE A 1 432 ? -4.523 -6.448 6.343 1.00 93.50 432 ILE A O 1
ATOM 3492 N N . PHE A 1 433 ? -4.097 -7.817 8.078 1.00 93.75 433 PHE A N 1
ATOM 3493 C CA . PHE A 1 433 ? -5.477 -7.918 8.564 1.00 93.75 433 PHE A CA 1
ATOM 3494 C C . PHE A 1 433 ? -6.074 -6.549 8.859 1.00 93.75 433 PHE A C 1
ATOM 3496 O O . PHE A 1 433 ? -7.167 -6.245 8.403 1.00 93.75 433 PHE A O 1
ATOM 3503 N N . ASP A 1 434 ? -5.324 -5.731 9.590 1.00 93.19 434 ASP A N 1
ATOM 3504 C CA . ASP A 1 434 ? -5.715 -4.392 9.999 1.00 93.19 434 ASP A CA 1
ATOM 3505 C C . ASP A 1 434 ? -5.994 -3.512 8.771 1.00 93.19 434 ASP A C 1
ATOM 3507 O O . ASP A 1 434 ? -6.944 -2.734 8.761 1.00 93.19 434 ASP A O 1
ATOM 3511 N N . ALA A 1 435 ? -5.201 -3.648 7.707 1.00 89.12 435 ALA A N 1
ATOM 3512 C CA . ALA A 1 435 ? -5.353 -2.844 6.499 1.00 89.12 435 ALA A CA 1
ATOM 3513 C C . ALA A 1 435 ? -6.560 -3.219 5.614 1.00 89.12 435 ALA A C 1
ATOM 3515 O O . ALA A 1 435 ? -6.884 -2.433 4.717 1.00 89.12 435 ALA A O 1
ATOM 3516 N N . MET A 1 436 ? -7.163 -4.403 5.792 1.00 83.06 436 MET A N 1
ATOM 3517 C CA . MET A 1 436 ? -8.295 -4.898 4.986 1.00 83.06 436 MET A CA 1
ATOM 3518 C C . MET A 1 436 ? -9.631 -4.499 5.610 1.00 83.06 436 MET A C 1
ATOM 3520 O O 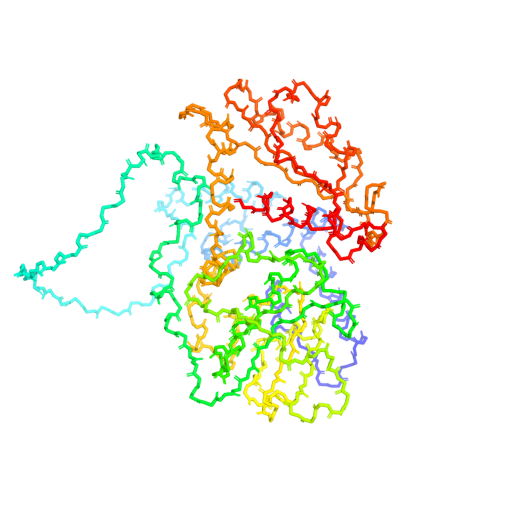. MET A 1 436 ? -10.534 -4.120 4.827 1.00 83.06 436 MET A O 1
#

pLDDT: mean 82.98, std 20.24, range [22.19, 98.44]

Foldseek 3Di:
DDDDQVVCVVVVLDADVPRDPVNSVVVSVVVVVVNCVVLVFDPDPVRVVFVVVLSVLLVQFPVVLSVVLVVVPDRGPVSSVVVSVVVCVVVVHDRDDPPDPDDDDDDDDDDDDDDDDDDDDDDDDDDPCDDPLVVVVCCLPPDPDDLCVLQPDFQADPALAAQEEDDEPPPRADLFFPLQSLLQLLVSSVLCRLQNHQAAYYYPFLPADCLLWKAFDQHHRDDPDDPDPDDDPVQVQEDEDECAVPPVCLVCVLEDDSCPDPPNVRHRYYYYGTRDRNLVSLLNRPNCCPSNVSSVPDDSVSSSSSSDSNTIDTHPNNVVLLVVLCCVLQVDPLADEAEDEDEQFCDPLEPPGDDGDDDPVRCVVVLVVCCVVCPDLSYAYAYHYLDPVSLVVCLPRPCNVRYDASDAGRYTRRRVPVDDSVNSNRNSSRVSSSVD

Organism: NCBI:txid259542

Secondary structure (DSSP, 8-state):
-PPPPHHHHHHH-SPPTT--HHHHHHHHHHHHHHHHHHTT--SSHHHHHHHHHHHHHHHHS-HHHHHHHHHTT--SHHHHHHHHHHHHHHTT--S------------------------------------TTHHHH-GGG--SS-HHHHH-S----SS--EEEEEE-SSSS----SHHHHHHHHHHHHHHHHHHT-EEEEEE-SS---GGGTEEESSS----SS-S-S---TT-TTEEEEEETT-HHHHHHGGG--GGG-TTTTT-SEEEEEE-S--HHHHHT-STTTTTTGGGTTS-HHHHHHHHHHHHEEE-HHHHHHHHHHHHHH--STT-EEEEEEE--BS-SSSTT-S-B---GGGHHHHHHHHHHH--STTEEEEEEES-HHHHHHHHTSTTGGGEE---S----SSS-TTS-HHHHHHHHHHHHHHH-

Radius of gyration: 27.05 Å; Cα contacts (8 Å, |Δi|>4): 523; chains: 1; bounding box: 63×74×64 Å

Solvent-accessible surface area (backbone atoms only — not comparable to full-atom values): 25825 Å² total; per-residue (Å²): 132,91,78,89,51,72,69,55,49,69,76,62,70,60,80,55,94,90,57,48,72,67,58,46,52,54,52,52,52,51,52,50,55,50,50,38,59,76,66,72,47,59,96,42,72,70,45,48,51,52,51,52,54,49,53,53,50,44,73,69,38,58,68,71,58,30,50,58,53,65,74,63,71,60,93,44,69,68,53,47,53,52,51,50,51,51,54,28,60,78,66,78,50,72,86,71,83,79,87,72,84,83,80,87,81,93,82,86,87,80,94,77,91,81,89,89,80,88,84,89,82,92,74,92,72,84,81,77,82,70,56,79,64,60,58,66,70,43,58,86,68,71,58,90,64,56,69,53,79,57,69,52,77,86,42,63,48,94,57,94,30,38,26,30,24,42,30,32,85,67,93,41,49,84,44,51,43,69,70,20,39,49,32,18,42,51,51,39,44,52,53,10,41,76,57,25,22,47,42,33,54,45,66,53,51,51,75,37,72,57,62,59,47,43,30,62,49,80,38,76,31,77,63,99,63,81,92,60,96,70,86,56,93,80,46,82,51,47,45,78,46,80,41,59,83,36,58,71,58,55,74,43,46,20,68,51,55,69,68,73,31,82,64,60,56,80,30,39,36,30,36,38,36,29,34,57,81,54,60,67,31,49,38,60,17,70,69,45,42,77,85,34,45,67,36,59,86,45,56,61,72,57,45,52,52,51,53,47,52,38,43,39,37,67,16,73,65,38,45,50,53,50,52,49,51,48,45,73,71,43,76,47,92,77,36,44,81,47,76,47,78,51,66,30,42,38,37,93,59,24,68,71,48,94,48,70,68,47,56,80,79,58,44,56,60,54,51,51,52,52,52,74,73,46,81,48,93,46,34,29,32,40,70,44,52,59,30,66,65,59,50,53,55,49,52,70,40,96,62,18,90,34,53,51,81,93,60,72,54,70,58,46,59,66,67,36,82,92,49,56,60,65,59,42,32,41,13,46,52,31,57,52,58,73,74,102

Mean predicted aligned error: 15.71 Å

Sequence (436 aa):
MKRYDLTEVTDTCKPAEGESPDMFIVRILTYLDRWIELSKTDRSYEKLKDLIVREQFMGACPEDLATSLREKDLPTLERVAKEADLFLKARNRNLLLVQTKTSSKIGKYPLGSSSHLNYNSSGQSVPVTASSFRRRFLLWDHANGTIESSMGRDHVSTLEMYLIYRCDGASMTLCGGWADRVKGILLTYVIANLTGRIFKVEILEPPCNILQFMIPNLVNWTLSVTLHDRIDKNVREACVINEVDNVPFYNNIRFLNFTEMNPMRDAKYVYVMANLDYSEGLSKSVTYSHQLSWMSNLNNAKILSTLYKRIFKLSPYFQDKMNKFMTSTLPTQRHRLICAHARMGTNPTNPYDSVVRLHETDLAFVWKFLSQQSESDYDKIFFMSDSENAVRLANSQPFGHRIVDSGGPINHIDKSRYLNNTQRSDGMEKVIFDAM